Protein AF-A0A936WUL7-F1 (afdb_monomer)

Nearest PDB structures (foldseek):
  7y6e-assembly4_D  TM=3.723E-01  e=3.045E-05  Chelicerata
  7y8s-assembly1_A  TM=3.151E-01  e=5.888E-05  Chelicerata
  5mhl-assembly1_A  TM=3.679E-01  e=1.847E-02  Homo sapiens
  4ll9-assembly1_A  TM=2.962E-01  e=1.049E-02  Homo sapiens
  5jtw-assembly1_A  TM=2.489E-01  e=2.435E-03  Homo sapiens

Mean predicted aligned error: 19.27 Å

Foldseek 3Di:
DDQQWWWFPDQPFPPLDAQKKKKKKWKKAWQFDDADDDQQALQFFFKAFDQDPPWGAQTKGWYADDDDQFGIWIWTDGTDRGGTWIFPGTHGHRDMWMKMKMWHGHPDFFAIKIFIAINADDDLDDGDSVRGRTMDGGDGHDPHTTTIMGGDDDDPGIDMDIGDIWMWMFRDDPDDDDDSDRDGDTTDIGGDPDFGAWAWDDWEWEADAQKIKIKTKTAQGAQWQWKFKWKDPVVPDTDGQDIGGDPNHHGIDMDMDMRNPDADQKMKIKIWIQGNVRDIDIDDIYMYGNALRDPDWDWDWPDFAAADQKIKIKTASDDFAKKWKWKAAPVRDTQDIDIDGGPHGIDIDMDGGDPPPDFHKMKIWIDDPNDIDIDIGTYD

pLDDT: mean 79.58, std 16.64, range [26.28, 98.06]

Sequence (380 aa):
MDDPYKAFLSSQTVATTANNVIYMSFVVRVAAAANTVTANSSTRTVLSLSNSGSNSYMNFFIGNNGSGANNLKFGISKASTTNATFSTTDFTFGTTYLIVIKYVYASGSNNDKMYLFVNPVISSSAPLVTSAAASITTGTDLANTLNTVMFTQNSAASAASIDAIKVAYAKTASSSTFAANDAAAWMALAPYNGSLPVTFGTVNATAKGKAVQIDWTSYTEINVKQYEVERSEDAQHFTSVANVSAKNATGVNAYSVTDVTARGSVNFYRIKSVDMDGKVAYSAVVKAVIENATAAADLTVYPNPVKGSQVAVQVANLASGNYAVQLYSANGQQVYNQSMVYSGGRSSQSVQLPAGTKAGVYYLVVSGNNVKMTRSLVIE

Solvent-accessible surface area (backbone atoms only — not comparable to full-atom values): 20887 Å² total; per-residue (Å²): 133,82,78,50,45,32,21,45,79,53,92,60,66,46,75,68,47,59,43,25,36,40,38,41,34,30,38,38,32,36,69,44,49,51,76,62,62,50,62,74,33,78,56,55,40,44,38,23,39,12,65,47,102,88,50,55,22,64,25,31,31,67,29,11,72,58,93,70,67,63,25,34,30,50,26,37,23,60,62,48,64,37,48,38,48,53,30,81,60,66,35,53,55,67,46,77,41,45,39,38,37,40,39,40,37,46,81,80,77,36,49,32,31,39,35,34,28,67,62,62,76,86,62,102,56,80,72,60,78,88,68,36,44,24,74,40,66,57,48,79,52,74,91,60,50,41,48,30,44,38,50,45,83,91,56,98,54,52,43,67,53,75,45,78,72,41,41,33,45,33,70,51,68,99,58,101,64,90,65,99,72,57,69,63,53,75,56,59,78,31,55,61,94,46,59,65,69,65,48,60,59,60,71,48,45,45,53,56,70,67,25,36,39,37,39,36,30,33,38,54,34,54,60,42,47,30,33,34,39,27,40,15,76,76,76,75,63,69,44,78,77,47,78,44,76,49,85,54,43,82,46,82,46,79,51,76,49,70,43,73,77,60,62,48,41,48,36,28,38,33,44,32,42,31,27,72,88,67,50,71,37,71,48,76,77,34,68,24,61,25,76,87,28,67,53,72,69,41,77,48,69,39,63,69,66,20,82,66,56,60,35,39,41,35,41,30,55,50,79,58,45,67,31,37,43,32,32,25,40,81,86,66,49,76,74,45,76,47,79,44,83,40,86,46,62,75,47,78,44,81,44,73,57,57,90,85,71,69,66,45,57,32,40,41,33,43,36,41,93,95,44,76,48,78,43,78,40,39,36,95

Secondary structure (DSSP, 8-state):
----EEEESS---B---TTEEEEEEEEEEEEE--B---TTS----SEEEEEETTEEEEEEEEEE-SSSSS-EEEEEESS-SS--EE-SS-B-TT-EEEEEEEEE--SSSS--EEEEEES---SSSPPPGGG-SEEE-SS----S-B-EEEE----TT-EEEEEEEEEEEEEPPSSS---TTS--EEEPEEETTPPPPP-EEEEEEEEETTEEEEEEEESS-SSEEEEEEEEESSSSS-EEEEEEE----SS-EEEEEEES---SSEEEEEEEEEETTS-EEE---EEEE-TT--PPPEEEEESSSB-SSEEEEEEESPPSEEEEEEEEETTS-EEEEEEEEE-SSEEEEEEEPPTTPPSEEEEEEEEETTEEEEEEEEE-

Structure (mmCIF, N/CA/C/O backbone):
data_AF-A0A936WUL7-F1
#
_entry.id   AF-A0A936WUL7-F1
#
loop_
_atom_site.group_PDB
_atom_site.id
_atom_site.type_symbol
_atom_site.label_atom_id
_atom_site.label_alt_id
_atom_site.label_comp_id
_atom_site.label_asym_id
_atom_site.label_entity_id
_atom_site.label_seq_id
_atom_site.pdbx_PDB_ins_code
_atom_site.Cartn_x
_atom_site.Cartn_y
_atom_site.Cartn_z
_atom_site.occupancy
_atom_site.B_iso_or_equiv
_atom_site.auth_seq_id
_atom_site.auth_comp_id
_atom_site.auth_asym_id
_atom_site.auth_atom_id
_atom_site.pdbx_PDB_model_num
ATOM 1 N N . MET A 1 1 ? -8.451 -6.428 -12.998 1.00 26.28 1 MET A N 1
ATOM 2 C CA . MET A 1 1 ? -7.432 -6.616 -14.048 1.00 26.28 1 MET A CA 1
ATOM 3 C C . MET A 1 1 ? -6.347 -5.624 -13.696 1.00 26.28 1 MET A C 1
ATOM 5 O O . MET A 1 1 ? -6.600 -4.431 -13.797 1.00 26.28 1 MET A O 1
ATOM 9 N N . ASP A 1 2 ? -5.267 -6.106 -13.086 1.00 28.98 2 ASP A N 1
ATOM 10 C CA . ASP A 1 2 ? -4.220 -5.249 -12.528 1.00 28.98 2 ASP A CA 1
ATOM 11 C C . ASP A 1 2 ? -3.498 -4.505 -13.651 1.00 28.98 2 ASP A C 1
ATOM 13 O O . ASP A 1 2 ? -3.193 -5.091 -14.690 1.00 28.98 2 ASP A O 1
ATOM 17 N N . ASP A 1 3 ? -3.281 -3.206 -13.452 1.00 34.34 3 ASP A N 1
ATOM 18 C CA . ASP A 1 3 ? -2.542 -2.346 -14.371 1.00 34.34 3 ASP A CA 1
ATOM 19 C C . ASP A 1 3 ? -1.092 -2.861 -14.496 1.00 34.34 3 ASP A C 1
ATOM 21 O O . ASP A 1 3 ? -0.357 -2.859 -13.502 1.00 34.34 3 ASP A O 1
ATOM 25 N N . PRO A 1 4 ? -0.658 -3.332 -15.681 1.00 34.12 4 PRO A N 1
ATOM 26 C CA . PRO A 1 4 ? 0.681 -3.886 -15.867 1.00 34.12 4 PRO A CA 1
ATOM 27 C C . PRO A 1 4 ? 1.788 -2.813 -15.900 1.00 34.12 4 PRO A C 1
ATOM 29 O O . PRO A 1 4 ? 2.966 -3.154 -16.063 1.00 34.12 4 PRO A O 1
ATOM 32 N N . TYR A 1 5 ? 1.443 -1.529 -15.739 1.00 35.12 5 TYR A N 1
ATOM 33 C CA . TYR A 1 5 ? 2.366 -0.405 -15.860 1.00 35.12 5 TYR A CA 1
ATOM 34 C C . TYR A 1 5 ? 2.572 0.323 -14.522 1.00 35.12 5 TYR A C 1
ATOM 36 O O . TYR A 1 5 ? 1.676 0.968 -13.977 1.00 35.12 5 TYR A O 1
ATOM 44 N N . LYS A 1 6 ? 3.808 0.289 -14.006 1.00 41.75 6 LYS A N 1
ATOM 45 C CA . LYS A 1 6 ? 4.255 1.194 -12.936 1.00 41.75 6 LYS A CA 1
ATOM 46 C C . LYS A 1 6 ? 5.199 2.241 -13.540 1.00 41.75 6 LYS A C 1
ATOM 48 O O . LYS A 1 6 ? 6.327 1.926 -13.913 1.00 41.75 6 LYS A O 1
ATOM 53 N N . ALA A 1 7 ? 4.727 3.476 -13.673 1.00 41.62 7 ALA A N 1
ATOM 54 C CA . ALA A 1 7 ? 5.529 4.637 -14.053 1.00 41.62 7 ALA A CA 1
ATOM 55 C C . ALA A 1 7 ? 6.312 5.206 -12.850 1.00 41.62 7 ALA A C 1
ATOM 57 O O . ALA A 1 7 ? 6.181 4.758 -11.713 1.00 41.62 7 ALA A O 1
ATOM 58 N N . PHE A 1 8 ? 7.177 6.188 -13.075 1.00 40.97 8 PHE A N 1
ATOM 59 C CA . PHE A 1 8 ? 7.868 6.876 -11.981 1.00 40.97 8 PHE A CA 1
ATOM 60 C C . PHE A 1 8 ? 6.990 7.981 -11.360 1.00 40.97 8 PHE A C 1
ATOM 62 O O . PHE A 1 8 ? 6.198 8.608 -12.059 1.00 40.97 8 PHE A O 1
ATOM 69 N N . LEU A 1 9 ? 7.144 8.231 -10.046 1.00 37.09 9 LEU A N 1
ATOM 70 C CA . LEU A 1 9 ? 6.396 9.250 -9.267 1.00 37.09 9 LEU A CA 1
ATOM 71 C C . LEU A 1 9 ? 6.504 10.687 -9.808 1.00 37.09 9 LEU A C 1
ATOM 73 O O . LEU A 1 9 ? 5.699 11.554 -9.482 1.00 37.09 9 LEU A O 1
ATOM 77 N N . SER A 1 10 ? 7.514 10.935 -10.627 1.00 39.28 10 SER A N 1
ATOM 78 C CA . SER A 1 10 ? 7.652 12.095 -11.493 1.00 39.28 10 SER A CA 1
ATOM 79 C C . SER A 1 10 ? 8.240 11.601 -12.811 1.00 39.28 10 SER A C 1
ATOM 81 O O . SER A 1 10 ? 8.847 10.527 -12.842 1.00 39.28 10 SER A O 1
ATOM 83 N N . SER A 1 11 ? 8.094 12.352 -13.907 1.00 41.31 11 SER A N 1
ATOM 84 C CA . SER A 1 11 ? 8.830 12.070 -15.144 1.00 41.31 11 SER A CA 1
ATOM 85 C C . SER A 1 11 ? 10.330 12.298 -14.914 1.00 41.31 11 SER A C 1
ATOM 87 O O . SER A 1 11 ? 10.905 13.289 -15.364 1.00 41.31 11 SER A O 1
ATOM 89 N N . GLN A 1 12 ? 10.985 11.402 -14.177 1.00 47.53 12 GLN A N 1
ATOM 90 C CA . GLN A 1 12 ? 12.426 11.271 -14.225 1.00 47.53 12 GLN A CA 1
ATOM 91 C C . GLN A 1 12 ? 12.749 10.647 -15.570 1.00 47.53 12 GLN A C 1
ATOM 93 O O . GLN A 1 12 ? 12.778 9.433 -15.749 1.00 47.53 12 GLN A O 1
ATOM 98 N N . THR A 1 13 ? 12.944 11.527 -16.538 1.00 49.69 13 THR A N 1
ATOM 99 C CA . THR A 1 13 ? 13.556 11.179 -17.802 1.00 49.69 13 THR A CA 1
ATOM 100 C C . THR A 1 13 ? 14.999 10.796 -17.515 1.00 49.69 13 THR A C 1
ATOM 102 O O . THR A 1 13 ? 15.828 11.663 -17.230 1.00 49.69 13 THR A O 1
ATOM 105 N N . VAL A 1 14 ? 15.321 9.506 -17.599 1.00 56.53 14 VAL A N 1
ATOM 106 C CA . VAL A 1 14 ? 16.726 9.107 -17.666 1.00 56.53 14 VAL A CA 1
ATOM 107 C C . VAL A 1 14 ? 17.220 9.496 -19.053 1.00 56.53 14 VAL A C 1
ATOM 109 O O . VAL A 1 14 ? 16.806 8.913 -20.056 1.00 56.53 14 VAL A O 1
ATOM 112 N N . ALA A 1 15 ? 18.060 10.529 -19.121 1.00 57.25 15 ALA A N 1
ATOM 113 C CA . ALA A 1 15 ? 18.703 10.916 -20.367 1.00 57.25 15 ALA A CA 1
ATOM 114 C C . ALA A 1 15 ? 19.585 9.754 -20.847 1.00 57.25 15 ALA A C 1
ATOM 116 O O . ALA A 1 15 ? 20.457 9.287 -20.116 1.00 57.25 15 ALA A O 1
ATOM 117 N N . THR A 1 16 ? 19.375 9.274 -22.067 1.00 62.12 16 THR A N 1
ATOM 118 C CA . THR A 1 16 ? 20.117 8.147 -22.658 1.00 62.12 16 THR A CA 1
ATOM 119 C C . THR A 1 16 ? 21.374 8.611 -23.387 1.00 62.12 16 THR A C 1
ATOM 121 O O . THR A 1 16 ? 21.673 8.198 -24.503 1.00 62.12 16 THR A O 1
ATOM 124 N N . THR A 1 17 ? 22.111 9.532 -22.767 1.00 64.75 17 THR A N 1
ATOM 125 C CA . THR A 1 17 ? 23.347 10.078 -23.330 1.00 64.75 17 THR A CA 1
ATOM 126 C C . THR A 1 17 ? 24.521 9.128 -23.112 1.00 64.75 17 THR A C 1
ATOM 128 O O . THR A 1 17 ? 24.563 8.394 -22.122 1.00 64.75 17 THR A O 1
ATOM 131 N N . ALA A 1 18 ? 25.503 9.188 -24.015 1.00 64.19 18 ALA A N 1
ATOM 132 C CA . ALA A 1 18 ? 26.751 8.442 -23.896 1.00 64.19 18 ALA A CA 1
ATOM 133 C C . ALA A 1 18 ? 27.378 8.605 -22.502 1.00 64.19 18 ALA A C 1
ATOM 135 O O . ALA A 1 18 ? 27.320 9.682 -21.904 1.00 64.19 18 ALA A O 1
ATOM 136 N N . ASN A 1 19 ? 28.005 7.531 -22.022 1.00 67.56 19 ASN A N 1
ATOM 137 C CA . ASN A 1 19 ? 28.607 7.426 -20.695 1.00 67.56 19 ASN A CA 1
ATOM 138 C C . ASN A 1 19 ? 27.597 7.354 -19.539 1.00 67.56 19 ASN A C 1
ATOM 140 O O . ASN A 1 19 ? 27.987 7.507 -18.390 1.00 67.56 19 ASN A O 1
ATOM 144 N N . ASN A 1 20 ? 26.315 7.083 -19.768 1.00 76.69 20 ASN A N 1
ATOM 145 C CA . ASN A 1 20 ? 25.404 6.760 -18.668 1.00 76.69 20 ASN A CA 1
ATOM 146 C C . ASN A 1 20 ? 25.400 5.258 -18.365 1.00 76.69 20 ASN A C 1
ATOM 148 O O . ASN A 1 20 ? 25.685 4.421 -19.225 1.00 76.69 20 ASN A O 1
ATOM 152 N N . VAL A 1 21 ? 25.059 4.908 -17.127 1.00 81.81 21 VAL A N 1
ATOM 153 C CA . VAL A 1 21 ? 24.829 3.525 -16.705 1.00 81.81 21 VAL A CA 1
ATOM 154 C C . VAL A 1 21 ? 23.489 3.443 -15.990 1.00 81.81 21 VAL A C 1
ATOM 156 O O . VAL A 1 21 ? 23.195 4.257 -15.118 1.00 81.81 21 VAL A O 1
ATOM 159 N N . ILE A 1 22 ? 22.684 2.444 -16.338 1.00 84.56 22 ILE A N 1
ATOM 160 C CA . ILE A 1 22 ? 21.436 2.131 -15.641 1.00 84.56 22 ILE A CA 1
ATOM 161 C C . ILE A 1 22 ? 21.568 0.761 -14.996 1.00 84.56 22 ILE A C 1
ATOM 163 O O . ILE A 1 22 ? 22.020 -0.196 -15.626 1.00 84.56 22 ILE A O 1
ATOM 167 N N . TYR A 1 23 ? 21.135 0.677 -13.745 1.00 86.38 23 TYR A N 1
ATOM 168 C CA . TYR A 1 23 ? 20.956 -0.565 -13.019 1.00 86.38 23 TYR A CA 1
ATOM 169 C C . TYR A 1 23 ? 19.474 -0.793 -12.738 1.00 86.38 23 TYR A C 1
ATOM 171 O O . TYR A 1 23 ? 18.780 0.098 -12.254 1.00 86.38 23 TYR A O 1
ATOM 179 N N . MET A 1 24 ? 19.009 -2.011 -12.994 1.00 88.25 24 MET A N 1
ATOM 180 C CA . MET A 1 24 ? 17.728 -2.513 -12.507 1.00 88.25 24 MET A CA 1
ATOM 181 C C . MET A 1 24 ? 17.996 -3.753 -11.662 1.00 88.25 24 MET A C 1
ATOM 183 O O . MET A 1 24 ? 18.653 -4.679 -12.132 1.00 88.25 24 MET A O 1
ATOM 187 N N . SER A 1 25 ? 17.508 -3.784 -10.427 1.00 89.25 25 SER A N 1
ATOM 188 C CA . SER A 1 25 ? 17.595 -4.956 -9.559 1.00 89.25 25 SER A CA 1
ATOM 189 C C . SER A 1 25 ? 16.242 -5.334 -8.987 1.00 89.25 25 SER A C 1
ATOM 191 O O . SER A 1 25 ? 15.374 -4.483 -8.829 1.00 89.25 25 SER A O 1
ATOM 193 N N . PHE A 1 26 ? 16.044 -6.623 -8.736 1.00 91.25 26 PHE A N 1
ATOM 194 C CA . PHE A 1 26 ? 14.815 -7.181 -8.175 1.00 91.25 26 PHE A CA 1
ATOM 195 C C . PHE A 1 26 ? 15.069 -8.607 -7.690 1.00 91.25 26 PHE A C 1
ATOM 197 O O . PHE A 1 26 ? 16.008 -9.264 -8.143 1.00 91.25 26 PHE A O 1
ATOM 204 N N . VAL A 1 27 ? 14.227 -9.103 -6.787 1.00 91.00 27 VAL A N 1
ATOM 205 C CA . VAL A 1 27 ? 14.204 -10.529 -6.444 1.00 91.00 27 VAL A CA 1
ATOM 206 C C . VAL A 1 27 ? 13.128 -11.233 -7.255 1.00 91.00 27 VAL A C 1
ATOM 208 O O . VAL A 1 27 ? 12.048 -10.688 -7.479 1.00 91.00 27 VAL A O 1
ATOM 211 N N . VAL A 1 28 ? 13.425 -12.446 -7.711 1.00 91.75 28 VAL A N 1
ATOM 212 C CA . VAL A 1 28 ? 12.497 -13.276 -8.479 1.00 91.75 28 VAL A CA 1
ATOM 213 C C . VAL A 1 28 ? 12.478 -14.694 -7.931 1.00 91.75 28 VAL A C 1
ATOM 215 O O . VAL A 1 28 ? 13.522 -15.271 -7.630 1.00 91.75 28 VAL A O 1
ATOM 218 N N . ARG A 1 29 ? 11.286 -15.279 -7.839 1.00 91.94 29 ARG A N 1
ATOM 219 C CA . ARG A 1 29 ? 11.092 -16.710 -7.600 1.00 91.94 29 ARG A CA 1
ATOM 220 C C . ARG A 1 29 ? 10.187 -17.256 -8.690 1.00 91.94 29 ARG A C 1
ATOM 222 O O . ARG A 1 29 ? 9.068 -16.777 -8.857 1.00 91.94 29 ARG A O 1
ATOM 229 N N . VAL A 1 30 ? 10.677 -18.243 -9.432 1.00 89.00 30 VAL A N 1
ATOM 230 C CA . VAL A 1 30 ? 9.960 -18.831 -10.571 1.00 89.00 30 VAL A CA 1
ATOM 231 C C . VAL A 1 30 ? 9.497 -20.225 -10.187 1.00 89.00 30 VAL A C 1
ATOM 233 O O . VAL A 1 30 ? 10.327 -21.083 -9.916 1.00 89.00 30 VAL A O 1
ATOM 236 N N . ALA A 1 31 ? 8.190 -20.457 -10.139 1.00 86.69 31 ALA A N 1
ATOM 237 C CA . ALA A 1 31 ? 7.614 -21.766 -9.842 1.00 86.69 31 ALA A CA 1
ATOM 238 C C . ALA A 1 31 ? 7.520 -22.656 -11.092 1.00 86.69 31 ALA A C 1
ATOM 240 O O . ALA A 1 31 ? 7.682 -23.867 -10.989 1.00 86.69 31 ALA A O 1
ATOM 241 N N . ALA A 1 32 ? 7.283 -22.056 -12.261 1.00 81.81 32 ALA A N 1
ATOM 242 C CA . ALA A 1 32 ? 7.243 -22.732 -13.556 1.00 81.81 32 ALA A CA 1
ATOM 243 C C . ALA A 1 32 ? 7.488 -21.727 -14.693 1.00 81.81 32 ALA A C 1
ATOM 245 O O . ALA A 1 32 ? 7.217 -20.533 -14.532 1.00 81.81 32 ALA A O 1
ATOM 246 N N . ALA A 1 33 ? 7.973 -22.206 -15.840 1.00 78.38 33 ALA A N 1
ATOM 247 C CA . ALA A 1 33 ? 8.130 -21.412 -17.057 1.00 78.38 33 ALA A CA 1
ATOM 248 C C . ALA A 1 33 ? 7.810 -22.241 -18.309 1.00 78.38 33 ALA A C 1
ATOM 250 O O . ALA A 1 33 ? 8.045 -23.451 -18.336 1.00 78.38 33 ALA A O 1
ATOM 251 N N . ALA A 1 34 ? 7.293 -21.576 -19.347 1.00 70.00 34 ALA A N 1
ATOM 252 C CA . ALA A 1 34 ? 6.981 -22.205 -20.630 1.00 70.00 34 ALA A CA 1
ATOM 253 C C . ALA A 1 34 ? 8.222 -22.856 -21.273 1.00 70.00 34 ALA A C 1
ATOM 255 O O . ALA A 1 34 ? 9.317 -22.291 -21.239 1.00 70.00 34 ALA A O 1
ATOM 256 N N . ASN A 1 35 ? 8.032 -24.039 -21.866 1.00 60.69 35 ASN A N 1
ATOM 257 C CA . ASN A 1 35 ? 9.096 -24.793 -22.530 1.00 60.69 35 ASN A CA 1
ATOM 258 C C . ASN A 1 35 ? 9.602 -24.062 -23.785 1.00 60.69 35 ASN A C 1
ATOM 260 O O . ASN A 1 35 ? 8.806 -23.490 -24.529 1.00 60.69 35 ASN A O 1
ATOM 264 N N . THR A 1 36 ? 10.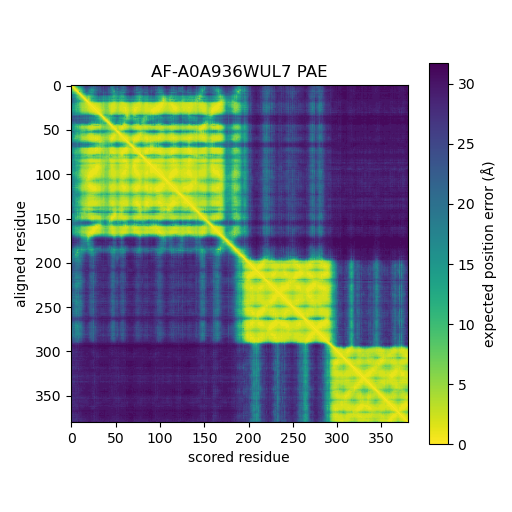917 -24.172 -24.009 1.00 61.22 36 THR A N 1
ATOM 265 C CA . THR A 1 36 ? 11.693 -23.739 -25.185 1.00 61.22 36 THR A CA 1
ATOM 266 C C . THR A 1 36 ? 12.376 -22.381 -25.027 1.00 61.22 36 THR A C 1
ATOM 268 O O . THR A 1 36 ? 11.831 -21.332 -25.354 1.00 61.22 36 THR A O 1
ATOM 271 N N . VAL A 1 37 ? 13.638 -22.436 -24.592 1.00 60.44 37 VAL A N 1
ATOM 272 C CA . VAL A 1 37 ? 14.617 -21.346 -24.680 1.00 60.44 37 VAL A CA 1
ATOM 273 C C . VAL A 1 37 ? 15.422 -21.535 -25.952 1.00 60.44 37 VAL A C 1
ATOM 275 O O . VAL A 1 37 ? 16.381 -22.297 -25.986 1.00 60.44 37 VAL A O 1
ATOM 278 N N . THR A 1 38 ? 15.050 -20.838 -27.015 1.00 57.59 38 THR A N 1
ATOM 279 C CA . THR A 1 38 ? 15.975 -20.603 -28.129 1.00 57.59 38 THR A CA 1
ATOM 280 C C . THR A 1 38 ? 16.165 -19.100 -28.273 1.00 57.59 38 THR A C 1
ATOM 282 O O . THR A 1 38 ? 15.286 -18.324 -27.910 1.00 57.59 38 THR A O 1
ATOM 285 N N . ALA A 1 39 ? 17.302 -18.658 -28.813 1.00 52.44 39 ALA A N 1
ATOM 286 C CA . ALA A 1 39 ? 17.593 -17.231 -29.006 1.00 52.44 39 ALA A CA 1
ATOM 287 C C . ALA A 1 39 ? 16.567 -16.490 -29.902 1.00 52.44 39 ALA A C 1
ATOM 289 O O . ALA A 1 39 ? 16.668 -15.279 -30.065 1.00 52.44 39 ALA A O 1
ATOM 290 N N . ASN A 1 40 ? 15.601 -17.216 -30.481 1.00 53.28 40 ASN A N 1
ATOM 291 C CA . ASN A 1 40 ? 14.562 -16.730 -31.386 1.00 53.28 40 ASN A CA 1
ATOM 292 C C . ASN A 1 40 ? 13.157 -17.283 -31.038 1.00 53.28 40 ASN A C 1
ATOM 294 O O . ASN A 1 40 ? 12.249 -17.266 -31.867 1.00 53.28 40 ASN A O 1
ATOM 298 N N . SER A 1 41 ? 12.959 -17.847 -29.839 1.00 52.69 41 SER A N 1
ATOM 299 C CA . SER A 1 41 ? 11.622 -18.265 -29.394 1.00 52.69 41 SER A CA 1
ATOM 300 C C . SER A 1 41 ? 10.851 -17.066 -28.855 1.00 52.69 41 SER A C 1
ATOM 302 O O . SER A 1 41 ? 11.393 -16.275 -28.089 1.00 52.69 41 SER A O 1
ATOM 304 N N . SER A 1 42 ? 9.559 -16.971 -29.178 1.00 51.78 42 SER A N 1
ATOM 305 C CA . SER A 1 42 ? 8.627 -15.930 -28.713 1.00 51.78 42 SER A CA 1
ATOM 306 C C . SER A 1 42 ? 8.302 -15.994 -27.207 1.00 51.78 42 SER A C 1
ATOM 308 O O . SER A 1 42 ? 7.166 -15.755 -26.795 1.00 51.78 42 SER A O 1
ATOM 310 N N . THR A 1 43 ? 9.277 -16.325 -26.358 1.00 54.72 43 THR A N 1
ATOM 311 C CA . THR A 1 43 ? 9.175 -16.186 -24.906 1.00 54.72 43 THR A CA 1
ATOM 312 C C . THR A 1 43 ? 9.109 -14.697 -24.613 1.00 54.72 43 THR A C 1
ATOM 314 O O . THR A 1 43 ? 10.099 -13.995 -24.782 1.00 54.72 43 THR A O 1
ATOM 317 N N . ARG A 1 44 ? 7.927 -14.185 -24.271 1.00 63.91 44 ARG A N 1
ATOM 318 C CA . ARG A 1 44 ? 7.737 -12.747 -24.059 1.00 63.91 44 ARG A CA 1
ATOM 319 C C . ARG A 1 44 ? 8.370 -12.316 -22.741 1.00 63.91 44 ARG A C 1
ATOM 321 O O . ARG A 1 44 ? 8.495 -13.100 -21.802 1.00 63.91 44 ARG A O 1
ATOM 328 N N . THR A 1 45 ? 8.777 -11.056 -22.717 1.00 68.25 45 THR A N 1
ATOM 329 C CA . THR A 1 45 ? 9.382 -10.367 -21.579 1.00 68.25 45 THR A CA 1
ATOM 330 C C . THR A 1 45 ? 8.548 -10.545 -20.320 1.00 68.25 45 THR A C 1
ATOM 332 O O . THR A 1 45 ? 7.326 -10.640 -20.398 1.00 68.25 45 THR A O 1
ATOM 335 N N . VAL A 1 46 ? 9.189 -10.574 -19.158 1.00 79.56 46 VAL A N 1
ATOM 336 C CA . VAL A 1 46 ? 8.502 -10.631 -17.857 1.00 79.56 46 VAL A CA 1
ATOM 337 C C . VAL A 1 46 ? 8.535 -9.265 -17.187 1.00 79.56 46 VAL A C 1
ATOM 339 O O . VAL A 1 46 ? 7.542 -8.812 -16.623 1.00 79.56 46 VAL A O 1
ATOM 342 N N . LEU A 1 47 ? 9.675 -8.590 -17.307 1.00 86.81 47 LEU A N 1
ATOM 343 C CA . LEU A 1 47 ? 9.925 -7.261 -16.772 1.00 86.81 47 LEU A CA 1
ATOM 344 C C . LEU A 1 47 ? 10.753 -6.473 -17.787 1.00 86.81 47 LEU A C 1
ATOM 346 O O . LEU A 1 47 ? 11.631 -7.039 -18.435 1.00 86.81 47 LEU A O 1
ATOM 350 N N . SER A 1 48 ? 10.495 -5.182 -17.940 1.00 87.00 48 SER A N 1
ATOM 351 C CA . SER A 1 48 ? 11.269 -4.313 -18.833 1.00 87.00 48 SER A CA 1
ATOM 352 C C . SER A 1 48 ? 11.267 -2.869 -18.348 1.00 87.00 48 SER A C 1
ATOM 354 O O . SER A 1 48 ? 10.363 -2.455 -17.619 1.00 87.00 48 SER A O 1
ATOM 356 N N . LEU A 1 49 ? 12.269 -2.102 -18.779 1.00 84.31 49 LEU A N 1
ATOM 357 C CA . LEU A 1 49 ? 12.216 -0.645 -18.734 1.00 84.31 49 LEU A CA 1
ATOM 358 C C . LEU A 1 49 ? 11.716 -0.123 -20.073 1.00 84.31 49 LEU A C 1
ATOM 360 O O . LEU A 1 49 ? 12.105 -0.581 -21.137 1.00 84.31 49 LEU A O 1
ATOM 364 N N . SER A 1 50 ? 10.839 0.856 -20.049 1.00 78.62 50 SER A N 1
ATOM 365 C CA . SER A 1 50 ? 10.120 1.285 -21.235 1.00 78.62 50 SER A CA 1
ATOM 366 C C . SER A 1 50 ? 10.095 2.807 -21.342 1.00 78.62 50 SER A C 1
ATOM 368 O O . SER A 1 50 ? 10.239 3.509 -20.339 1.00 78.62 50 SER A O 1
ATOM 370 N N . ASN A 1 51 ? 9.933 3.304 -22.572 1.00 72.38 51 ASN A N 1
ATOM 371 C CA . ASN A 1 51 ? 9.649 4.712 -22.856 1.00 72.38 51 ASN A CA 1
ATOM 372 C C . ASN A 1 51 ? 8.142 5.016 -22.995 1.00 72.38 51 ASN A C 1
ATOM 374 O O . ASN A 1 51 ? 7.744 6.180 -23.005 1.00 72.38 51 ASN A O 1
ATOM 378 N N . SER A 1 52 ? 7.317 3.980 -23.187 1.00 65.94 52 SER A N 1
ATOM 379 C CA . SER A 1 52 ? 5.881 4.043 -23.481 1.00 65.94 52 SER A CA 1
ATOM 380 C C . SER A 1 52 ? 5.281 2.636 -23.423 1.00 65.94 52 SER A C 1
ATOM 382 O O . SER A 1 52 ? 5.952 1.675 -23.788 1.00 65.94 52 SER A O 1
ATOM 384 N N . GLY A 1 53 ? 3.998 2.489 -23.081 1.00 60.25 53 GLY A N 1
ATOM 385 C CA . GLY A 1 53 ? 3.356 1.170 -22.932 1.00 60.25 53 GLY A CA 1
ATOM 386 C C . GLY A 1 53 ? 3.416 0.221 -24.148 1.00 60.25 53 GLY A C 1
ATOM 387 O O . GLY A 1 53 ? 3.011 -0.928 -24.029 1.00 60.25 53 GLY A O 1
ATOM 388 N N . SER A 1 54 ? 3.916 0.654 -25.312 1.00 65.19 54 SER A N 1
ATOM 389 C CA . SER A 1 54 ? 4.057 -0.172 -26.522 1.00 65.19 54 SER A CA 1
ATOM 390 C C . SER A 1 54 ? 5.492 -0.593 -26.861 1.00 65.19 54 SER A C 1
ATOM 392 O O . SER A 1 54 ? 5.664 -1.526 -27.641 1.00 65.19 54 SER A O 1
ATOM 394 N N . ASN A 1 55 ? 6.518 0.039 -26.281 1.00 73.56 55 ASN A N 1
ATOM 395 C CA . ASN A 1 55 ? 7.920 -0.290 -26.561 1.00 73.56 55 ASN A CA 1
ATOM 396 C C . ASN A 1 55 ? 8.611 -0.814 -25.302 1.00 73.56 55 ASN A C 1
ATOM 398 O O . ASN A 1 55 ? 8.411 -0.276 -24.217 1.00 73.56 55 ASN A O 1
ATOM 402 N N . SER A 1 56 ? 9.464 -1.827 -25.434 1.00 79.38 56 SER A N 1
ATOM 403 C CA . SER A 1 56 ? 10.118 -2.475 -24.290 1.00 79.38 56 SER A CA 1
ATOM 404 C C . SER A 1 56 ? 11.626 -2.527 -24.488 1.00 79.38 56 SER A C 1
ATOM 406 O O . SER A 1 56 ? 12.123 -3.053 -25.487 1.00 79.38 56 SER A O 1
ATOM 408 N N . TYR A 1 57 ? 12.352 -2.001 -23.512 1.00 84.19 57 TYR A N 1
ATOM 409 C CA . TYR A 1 57 ? 13.803 -1.927 -23.495 1.00 84.19 57 TYR A CA 1
ATOM 410 C C . TYR A 1 57 ? 14.351 -2.533 -22.204 1.00 84.19 57 TYR A C 1
ATOM 412 O O . TYR A 1 57 ? 13.620 -2.777 -21.246 1.00 84.19 57 TYR A O 1
ATOM 420 N N . MET A 1 58 ? 15.652 -2.824 -22.171 1.00 87.38 58 MET A N 1
ATOM 421 C CA . MET A 1 58 ? 16.279 -3.496 -21.022 1.00 87.38 58 MET A CA 1
ATOM 422 C C . MET A 1 58 ? 15.435 -4.674 -20.504 1.00 87.38 58 MET A C 1
ATOM 424 O O . MET A 1 58 ? 15.078 -4.769 -19.328 1.00 87.38 58 MET A O 1
ATOM 428 N N . ASN A 1 59 ? 15.048 -5.536 -21.430 1.00 88.50 59 ASN A N 1
ATOM 429 C CA . ASN A 1 59 ? 14.069 -6.572 -21.194 1.00 88.50 59 ASN A CA 1
ATOM 430 C C . ASN A 1 59 ? 14.673 -7.708 -20.373 1.00 88.50 59 ASN A C 1
ATOM 432 O O . ASN A 1 59 ? 15.818 -8.088 -20.606 1.00 88.50 59 ASN A O 1
ATOM 436 N N . PHE A 1 60 ? 13.883 -8.281 -19.471 1.00 90.94 60 PHE A N 1
ATOM 437 C CA . PHE A 1 60 ? 14.189 -9.487 -18.714 1.00 90.94 60 PHE A CA 1
ATOM 438 C C . PHE A 1 60 ? 13.243 -10.619 -19.111 1.00 90.94 60 PHE A C 1
ATOM 440 O O . PHE A 1 60 ? 12.024 -10.438 -19.196 1.00 90.94 60 PHE A O 1
ATOM 447 N N . PHE A 1 61 ? 13.814 -11.799 -19.314 1.00 88.81 61 PHE A N 1
ATOM 448 C CA . PHE A 1 61 ? 13.122 -12.997 -19.760 1.00 88.81 61 PHE A CA 1
ATOM 449 C C . PHE A 1 61 ? 13.311 -14.130 -18.763 1.00 88.81 61 PHE A C 1
ATOM 451 O O . PHE A 1 61 ? 14.382 -14.300 -18.180 1.00 88.81 61 PHE A O 1
ATOM 458 N N . ILE A 1 62 ? 12.269 -14.944 -18.636 1.00 87.62 62 ILE A N 1
ATOM 459 C CA . ILE A 1 62 ? 12.300 -16.223 -17.939 1.00 87.62 62 ILE A CA 1
ATOM 460 C C . ILE A 1 62 ? 12.092 -17.302 -18.992 1.00 87.62 62 ILE A C 1
ATOM 462 O O . ILE A 1 62 ? 11.170 -17.213 -19.802 1.00 87.62 62 ILE A O 1
ATOM 466 N N . GLY A 1 63 ? 12.949 -18.313 -18.972 1.00 83.38 63 GLY A N 1
ATOM 467 C CA . GLY A 1 63 ? 12.931 -19.399 -19.932 1.00 83.38 63 GLY A CA 1
ATOM 468 C C . GLY A 1 63 ? 13.099 -20.765 -19.277 1.00 83.38 63 GLY A C 1
ATOM 469 O O . GLY A 1 63 ? 13.604 -20.863 -18.161 1.00 83.38 63 GLY A O 1
ATOM 470 N N . ASN A 1 64 ? 12.695 -21.814 -19.989 1.00 82.81 64 ASN A N 1
ATOM 471 C CA . ASN A 1 64 ? 12.945 -23.204 -19.628 1.00 82.81 64 ASN A CA 1
ATOM 472 C C . ASN A 1 64 ? 13.642 -23.992 -20.767 1.00 82.81 64 ASN A C 1
ATOM 474 O O . ASN A 1 64 ? 13.115 -24.082 -21.879 1.00 82.81 64 ASN A O 1
ATOM 478 N N . ASN A 1 65 ? 14.806 -24.589 -20.483 1.00 77.81 65 ASN A N 1
ATOM 479 C CA . ASN A 1 65 ? 15.618 -25.361 -21.436 1.00 77.81 65 ASN A CA 1
ATOM 480 C C . ASN A 1 65 ? 15.228 -26.857 -21.572 1.00 77.81 65 ASN A C 1
ATOM 482 O O . ASN A 1 65 ? 15.924 -27.613 -22.244 1.00 77.81 65 ASN A O 1
ATOM 486 N N . GLY A 1 66 ? 14.139 -27.326 -20.950 1.00 71.62 66 GLY A N 1
ATOM 487 C CA . GLY A 1 66 ? 13.689 -28.719 -21.094 1.00 71.62 66 GLY A CA 1
ATOM 488 C C . GLY A 1 66 ? 12.737 -29.189 -19.996 1.00 71.62 66 GLY A C 1
ATOM 489 O O . GLY A 1 66 ? 12.094 -28.387 -19.329 1.00 71.62 66 GLY A O 1
ATOM 490 N N . SER A 1 67 ? 12.633 -30.499 -19.774 1.00 59.41 67 SER A N 1
ATOM 491 C CA . SER A 1 67 ? 11.873 -31.082 -18.658 1.00 59.41 67 SER A CA 1
ATOM 492 C C . SER A 1 67 ? 12.822 -31.519 -17.534 1.00 59.41 67 SER A C 1
ATOM 494 O O . SER A 1 67 ? 13.579 -32.470 -17.709 1.00 59.41 67 SER A O 1
ATOM 496 N N . GLY A 1 68 ? 12.798 -30.833 -16.390 1.00 63.94 68 GLY A N 1
ATOM 497 C CA . GLY A 1 68 ? 13.649 -31.104 -15.224 1.00 63.94 68 GLY A CA 1
ATOM 498 C C . GLY A 1 68 ? 13.477 -30.054 -14.117 1.00 63.94 68 GLY A C 1
ATOM 499 O O . GLY A 1 68 ? 12.711 -29.110 -14.281 1.00 63.94 68 GLY A O 1
ATOM 500 N N . ALA A 1 69 ? 14.165 -30.221 -12.982 1.00 64.50 69 ALA A N 1
ATOM 501 C CA . ALA A 1 69 ? 14.131 -29.256 -11.868 1.00 64.50 69 ALA A CA 1
ATOM 502 C C . ALA A 1 69 ? 15.153 -28.103 -12.012 1.00 64.50 69 ALA A C 1
ATOM 504 O O . ALA A 1 69 ? 14.973 -27.047 -11.404 1.00 64.50 69 ALA A O 1
ATOM 505 N N . ASN A 1 70 ? 16.205 -28.306 -12.820 1.00 77.75 70 ASN A N 1
ATOM 506 C CA . ASN A 1 70 ? 17.348 -27.401 -13.010 1.00 77.75 70 ASN A CA 1
ATOM 507 C C . ASN A 1 70 ? 17.501 -26.997 -14.482 1.00 77.75 70 ASN A C 1
ATOM 509 O O . ASN A 1 70 ? 18.461 -27.367 -15.144 1.00 77.75 70 ASN A O 1
ATOM 513 N N . ASN A 1 71 ? 16.502 -26.313 -15.012 1.00 85.31 71 ASN A N 1
ATOM 514 C CA . ASN A 1 71 ? 16.347 -25.949 -16.424 1.00 85.31 71 ASN A CA 1
ATOM 515 C C . ASN A 1 71 ? 15.849 -24.501 -16.583 1.00 85.31 71 ASN A C 1
ATOM 517 O O . ASN A 1 71 ? 15.571 -24.063 -17.701 1.00 85.31 71 ASN A O 1
ATOM 521 N N . LEU A 1 72 ? 15.735 -23.753 -15.478 1.00 89.06 72 LEU A N 1
ATOM 522 C CA . LEU A 1 72 ? 15.357 -22.346 -15.481 1.00 89.06 72 LEU A CA 1
ATOM 523 C C . LEU A 1 72 ? 16.499 -21.512 -16.069 1.00 89.06 72 LEU A C 1
ATOM 525 O O . LEU A 1 72 ? 17.651 -21.623 -15.658 1.00 89.06 72 LEU A O 1
ATOM 529 N N . LYS A 1 73 ? 16.172 -20.634 -17.010 1.00 89.81 73 LYS A N 1
ATOM 530 C CA . LYS A 1 73 ? 17.095 -19.677 -17.617 1.00 89.81 73 LYS A CA 1
ATOM 531 C C . LYS A 1 73 ? 16.584 -18.265 -17.401 1.00 89.81 73 LYS A C 1
ATOM 533 O O . LYS A 1 73 ? 15.383 -18.005 -17.490 1.00 89.81 73 LYS A O 1
ATOM 538 N N . PHE A 1 74 ? 17.516 -17.344 -17.211 1.00 91.75 74 PHE A N 1
ATOM 539 C CA . PHE A 1 74 ? 17.229 -15.916 -17.209 1.00 91.75 74 PHE A CA 1
ATOM 540 C C . PHE A 1 74 ? 17.855 -15.277 -18.438 1.00 91.75 74 PHE A C 1
ATOM 542 O O . PHE A 1 74 ? 18.987 -15.600 -18.788 1.00 91.75 74 PHE A O 1
ATOM 549 N N . GLY A 1 75 ? 17.122 -14.400 -19.113 1.00 91.00 75 GLY A N 1
ATOM 550 C CA . GLY A 1 75 ? 17.583 -13.768 -20.344 1.00 91.00 75 GLY A CA 1
ATOM 551 C C . GLY A 1 75 ? 17.401 -12.266 -20.348 1.00 91.00 75 GLY A C 1
ATOM 552 O O . GLY A 1 75 ? 16.620 -11.720 -19.569 1.00 91.00 75 GLY A O 1
ATOM 553 N N . ILE A 1 76 ? 18.136 -11.607 -21.238 1.00 92.25 76 ILE A N 1
ATOM 554 C CA . ILE A 1 76 ? 18.075 -10.163 -21.445 1.00 92.25 76 ILE A CA 1
ATOM 555 C C . ILE A 1 76 ? 18.005 -9.796 -22.924 1.00 92.25 76 ILE A C 1
ATOM 557 O O . ILE A 1 76 ? 18.497 -10.531 -23.777 1.00 92.25 76 ILE A O 1
ATOM 561 N N . SER A 1 77 ? 17.433 -8.634 -23.236 1.00 89.56 77 SER A N 1
ATOM 562 C CA . SER A 1 77 ? 17.564 -8.005 -24.556 1.00 89.56 77 SER A CA 1
ATOM 563 C C . SER A 1 77 ? 17.545 -6.476 -24.446 1.00 89.56 77 SER A C 1
ATOM 565 O O . SER A 1 77 ? 16.949 -5.916 -23.523 1.00 89.56 77 SER A O 1
ATOM 567 N N . LYS A 1 78 ? 18.173 -5.780 -25.405 1.00 86.75 78 LYS A N 1
ATOM 568 C CA . LYS A 1 78 ? 18.196 -4.307 -25.416 1.00 86.75 78 LYS A CA 1
ATOM 569 C C . LYS A 1 78 ? 16.857 -3.697 -25.849 1.00 86.75 78 LYS A C 1
ATOM 571 O O . LYS A 1 78 ? 16.381 -2.795 -25.172 1.00 86.75 78 LYS A O 1
ATOM 576 N N . ALA A 1 79 ? 16.254 -4.202 -26.932 1.00 80.44 79 ALA A N 1
ATOM 577 C CA . ALA A 1 79 ? 15.037 -3.636 -27.541 1.00 80.44 79 ALA A CA 1
ATOM 578 C C . ALA A 1 79 ? 14.086 -4.665 -28.199 1.00 80.44 79 ALA A C 1
ATOM 580 O O . ALA A 1 79 ? 13.050 -4.291 -28.739 1.00 80.44 79 ALA A O 1
ATOM 581 N N . SER A 1 80 ? 14.428 -5.959 -28.202 1.00 74.75 80 SER A N 1
ATOM 582 C CA . SER A 1 80 ? 13.623 -7.002 -28.861 1.00 74.75 80 SER A CA 1
ATOM 583 C C . SER A 1 80 ? 12.808 -7.800 -27.847 1.00 74.75 80 SER A C 1
ATOM 585 O O . SER A 1 80 ? 13.355 -8.276 -26.859 1.00 74.75 80 SER A O 1
ATOM 587 N N . THR A 1 81 ? 11.525 -8.028 -28.106 1.00 71.44 81 THR A N 1
ATOM 588 C CA . THR A 1 81 ? 10.667 -8.876 -27.256 1.00 71.44 81 THR A CA 1
ATOM 589 C C . THR A 1 81 ? 10.692 -10.357 -27.647 1.00 71.44 81 THR A C 1
ATOM 591 O O . THR A 1 81 ? 10.005 -11.160 -27.018 1.00 71.44 81 THR A O 1
ATOM 594 N N . THR A 1 82 ? 11.476 -10.723 -28.667 1.00 67.94 82 THR A N 1
ATOM 595 C CA . THR A 1 82 ? 11.546 -12.086 -29.224 1.00 67.94 82 THR A CA 1
ATOM 596 C C . THR A 1 82 ? 12.961 -12.663 -29.258 1.00 67.94 82 THR A C 1
ATOM 598 O O . THR A 1 82 ? 13.108 -13.879 -29.290 1.00 67.94 82 THR A O 1
ATOM 601 N N . ASN A 1 83 ? 13.999 -11.816 -29.223 1.00 76.06 83 ASN A N 1
ATOM 602 C CA . ASN A 1 83 ? 15.393 -12.237 -29.377 1.00 76.06 83 ASN A CA 1
ATOM 603 C C . ASN A 1 83 ? 16.181 -11.946 -28.097 1.00 76.06 83 ASN A C 1
ATOM 605 O O . ASN A 1 83 ? 16.838 -10.907 -27.972 1.00 76.06 83 ASN A O 1
ATOM 609 N N . ALA A 1 84 ? 16.065 -12.847 -27.123 1.00 85.44 84 ALA A N 1
ATOM 610 C CA . ALA A 1 84 ? 16.745 -12.740 -25.839 1.00 85.44 84 ALA A CA 1
ATOM 611 C C . ALA A 1 84 ? 18.073 -13.509 -25.826 1.00 85.44 84 ALA A C 1
ATOM 613 O O . ALA A 1 84 ? 18.171 -14.633 -26.321 1.00 85.44 84 ALA A O 1
ATOM 614 N N . THR A 1 85 ? 19.077 -12.926 -25.177 1.00 89.81 85 THR A N 1
ATOM 615 C CA . THR A 1 85 ? 20.322 -13.605 -24.815 1.00 89.81 85 THR A CA 1
ATOM 616 C C . THR A 1 85 ? 20.166 -14.189 -23.416 1.00 89.81 85 THR A C 1
ATOM 618 O O . THR A 1 85 ? 20.015 -13.443 -22.447 1.00 89.81 85 THR A O 1
ATOM 621 N N . PHE A 1 86 ? 20.188 -15.516 -23.305 1.00 90.25 86 PHE A N 1
ATOM 622 C CA . PHE A 1 86 ? 19.978 -16.236 -22.046 1.00 90.25 86 PHE A CA 1
ATOM 623 C C . PHE A 1 86 ? 21.277 -16.571 -21.313 1.00 90.25 86 PHE A C 1
ATOM 625 O O . PHE A 1 86 ? 22.361 -16.585 -21.897 1.00 90.25 86 PHE A O 1
ATOM 632 N N . SER A 1 87 ? 21.143 -16.850 -20.017 1.00 91.94 87 SER A N 1
ATOM 633 C CA . SER A 1 87 ? 22.227 -17.281 -19.149 1.00 91.94 87 SER A CA 1
ATOM 634 C C . SER A 1 87 ? 22.884 -18.565 -19.643 1.00 91.94 87 SER A C 1
ATOM 636 O O . SER A 1 87 ? 22.208 -19.506 -20.068 1.00 91.94 87 SER A O 1
ATOM 638 N N . THR A 1 88 ? 24.207 -18.651 -19.534 1.00 86.75 88 THR A N 1
ATOM 639 C CA . THR A 1 88 ? 24.940 -19.872 -19.910 1.00 86.75 88 THR A CA 1
ATOM 640 C C . THR A 1 88 ? 24.659 -21.027 -18.948 1.00 86.75 88 THR A C 1
ATOM 642 O O . THR A 1 88 ? 24.538 -22.170 -19.381 1.00 86.75 88 THR A O 1
ATOM 645 N N . THR A 1 89 ? 24.445 -20.729 -17.667 1.00 87.88 89 THR A N 1
ATOM 646 C CA . THR A 1 89 ? 24.087 -21.695 -16.619 1.00 87.88 89 THR A CA 1
ATOM 647 C C . THR A 1 89 ? 22.575 -21.877 -16.491 1.00 87.88 89 THR A C 1
ATOM 649 O O . THR A 1 89 ? 21.807 -20.953 -16.785 1.00 87.88 89 THR A O 1
ATOM 652 N N . ASP A 1 90 ? 22.165 -23.065 -16.042 1.00 90.31 90 ASP A N 1
ATOM 653 C CA . ASP A 1 90 ? 20.787 -23.378 -15.647 1.00 90.31 90 ASP A CA 1
ATOM 654 C C . ASP A 1 90 ? 20.588 -23.093 -14.152 1.00 90.31 90 ASP A C 1
ATOM 656 O O . ASP A 1 90 ? 21.514 -23.212 -13.348 1.00 90.31 90 ASP A O 1
ATOM 660 N N . PHE A 1 91 ? 19.367 -22.719 -13.790 1.00 92.25 91 PHE A N 1
ATOM 661 C CA . PHE A 1 91 ? 18.927 -22.418 -12.433 1.00 92.25 91 PHE A CA 1
ATOM 662 C C . PHE A 1 91 ? 17.796 -23.362 -12.011 1.00 92.25 91 PHE A C 1
ATOM 664 O O . PHE A 1 91 ? 17.233 -24.100 -12.824 1.00 92.25 91 PHE A O 1
ATOM 671 N N . THR A 1 92 ? 17.452 -23.324 -10.728 1.00 92.62 92 THR A N 1
ATOM 672 C CA . THR A 1 92 ? 16.471 -24.214 -10.105 1.00 92.62 92 THR A CA 1
ATOM 673 C C . THR A 1 92 ? 15.131 -23.506 -9.940 1.00 92.62 92 THR A C 1
ATOM 675 O O . THR A 1 92 ? 15.062 -22.380 -9.438 1.00 92.62 92 THR A O 1
ATOM 678 N N . PHE A 1 93 ? 14.041 -24.162 -10.339 1.00 90.38 93 PHE A N 1
ATOM 679 C CA . PHE A 1 93 ? 12.697 -23.659 -10.047 1.00 90.38 93 PHE A CA 1
ATOM 680 C C . PHE A 1 93 ? 12.414 -23.656 -8.538 1.00 90.38 93 PHE A C 1
ATOM 682 O O . PHE A 1 93 ? 12.910 -24.482 -7.778 1.00 90.38 93 PHE A O 1
ATOM 689 N N . GLY A 1 94 ? 11.593 -22.714 -8.082 1.00 89.69 94 GLY A N 1
ATOM 690 C CA . GLY A 1 94 ? 11.214 -22.565 -6.678 1.00 89.69 94 GLY A CA 1
ATOM 691 C C . GLY A 1 94 ? 12.268 -21.883 -5.801 1.00 89.69 94 GLY A C 1
ATOM 692 O O . GLY A 1 94 ? 11.945 -21.545 -4.660 1.00 89.69 94 GLY A O 1
ATOM 693 N N . THR A 1 95 ? 13.467 -21.614 -6.322 1.00 92.75 95 THR A N 1
ATOM 694 C CA . THR A 1 95 ? 14.519 -20.843 -5.649 1.00 92.75 95 THR A CA 1
ATOM 695 C C . THR A 1 95 ? 14.346 -19.344 -5.898 1.00 92.75 95 THR A C 1
ATOM 697 O O . THR A 1 95 ? 13.964 -18.917 -6.990 1.00 92.75 95 THR A O 1
ATOM 700 N N . THR A 1 96 ? 14.614 -18.538 -4.869 1.00 94.12 96 THR A N 1
ATOM 701 C CA . THR A 1 96 ? 14.633 -17.074 -4.975 1.00 94.12 96 THR A CA 1
ATOM 702 C C . THR A 1 96 ? 16.015 -16.605 -5.420 1.00 94.12 96 THR A C 1
ATOM 704 O O . THR A 1 96 ? 17.018 -16.951 -4.798 1.00 94.12 96 THR A O 1
ATOM 707 N N . TYR A 1 97 ? 16.057 -15.785 -6.466 1.00 94.75 97 TYR A N 1
ATOM 708 C CA . TYR A 1 97 ? 17.274 -15.195 -7.015 1.00 94.75 97 TYR A CA 1
ATOM 709 C C . TYR A 1 97 ? 17.208 -13.672 -6.955 1.00 94.75 97 TYR A C 1
ATOM 711 O O . TYR A 1 97 ? 16.182 -13.075 -7.278 1.00 94.75 97 TYR A O 1
ATOM 719 N N . LEU A 1 98 ? 18.320 -13.041 -6.589 1.00 94.06 98 LEU A N 1
ATOM 720 C CA . LEU A 1 98 ? 18.556 -11.625 -6.825 1.00 94.06 98 LEU A CA 1
ATOM 721 C C . LEU A 1 98 ? 19.043 -11.441 -8.261 1.00 94.06 98 LEU A C 1
ATOM 723 O O . LEU A 1 98 ? 20.082 -11.976 -8.648 1.00 94.06 98 LEU A O 1
ATOM 727 N N . ILE A 1 99 ? 18.313 -10.647 -9.030 1.00 95.12 99 ILE A N 1
ATOM 728 C CA . ILE A 1 99 ? 18.679 -10.263 -10.386 1.00 95.12 99 ILE A CA 1
ATOM 729 C C . ILE A 1 99 ? 19.208 -8.837 -10.367 1.00 95.12 99 ILE A C 1
ATOM 731 O O . ILE A 1 99 ? 18.615 -7.953 -9.747 1.00 95.12 99 ILE A O 1
ATOM 735 N N . VAL A 1 100 ? 20.317 -8.609 -11.069 1.00 92.75 100 VAL A N 1
ATOM 736 C CA . VAL A 1 100 ? 20.838 -7.270 -11.351 1.00 92.75 100 VAL A CA 1
ATOM 737 C C . VAL A 1 100 ? 21.130 -7.168 -12.839 1.00 92.75 100 VAL A C 1
ATOM 739 O O . VAL A 1 100 ? 21.889 -7.957 -13.392 1.00 92.75 100 VAL A O 1
ATOM 742 N N . ILE A 1 101 ? 20.538 -6.179 -13.490 1.00 93.06 101 ILE A N 1
ATOM 743 C CA . ILE A 1 101 ? 20.751 -5.859 -14.894 1.00 93.06 101 ILE A CA 1
ATOM 744 C C . ILE A 1 101 ? 21.486 -4.531 -14.963 1.00 93.06 101 ILE A C 1
ATOM 746 O O . ILE A 1 101 ? 21.038 -3.544 -14.385 1.00 93.06 101 ILE A O 1
ATOM 750 N N . LYS A 1 102 ? 22.600 -4.506 -15.691 1.00 90.50 102 LYS A N 1
ATOM 751 C CA . LYS A 1 102 ? 23.391 -3.308 -15.974 1.00 90.50 102 LYS A CA 1
ATOM 752 C C . LYS A 1 102 ? 23.296 -2.983 -17.456 1.00 90.50 102 LYS A C 1
ATOM 754 O O . LYS A 1 102 ? 23.597 -3.846 -18.276 1.00 90.50 102 LYS A O 1
ATOM 759 N N . TYR A 1 103 ? 22.959 -1.747 -17.793 1.00 89.94 103 TYR A N 1
ATOM 760 C CA . TYR A 1 103 ? 23.013 -1.215 -19.152 1.00 89.94 103 TYR A CA 1
ATOM 761 C C . TYR A 1 103 ? 24.004 -0.056 -19.205 1.00 89.94 103 TYR A C 1
ATOM 763 O O . TYR A 1 103 ? 23.958 0.831 -18.357 1.00 89.94 103 TYR A O 1
ATOM 771 N N . VAL A 1 104 ? 24.915 -0.078 -20.172 1.00 87.12 104 VAL A N 1
ATOM 772 C CA . VAL A 1 104 ? 25.988 0.902 -20.352 1.00 87.12 104 VAL A CA 1
ATOM 773 C C . VAL A 1 104 ? 25.803 1.576 -21.701 1.00 87.12 104 VAL A C 1
ATOM 775 O O . VAL A 1 104 ? 25.884 0.901 -22.728 1.00 87.12 104 VAL A O 1
ATOM 778 N N . TYR A 1 105 ? 25.600 2.891 -21.675 1.00 84.56 105 TYR A N 1
ATOM 779 C CA . TYR A 1 105 ? 25.506 3.713 -22.874 1.00 84.56 105 TYR A CA 1
ATOM 780 C C . TYR A 1 105 ? 26.900 4.077 -23.368 1.00 84.56 105 TYR A C 1
ATOM 782 O O . TYR A 1 105 ? 27.703 4.642 -22.616 1.00 84.56 105 TYR A O 1
ATOM 790 N N . ALA A 1 106 ? 27.183 3.786 -24.631 1.00 83.38 106 ALA A N 1
ATOM 791 C CA . ALA A 1 106 ? 28.449 4.116 -25.268 1.00 83.38 106 ALA A CA 1
ATOM 792 C C . ALA A 1 106 ? 28.250 5.175 -26.362 1.00 83.38 106 ALA A C 1
ATOM 794 O O . ALA A 1 106 ? 27.184 5.316 -26.948 1.00 83.38 106 ALA A O 1
ATOM 795 N N . SER A 1 107 ? 29.284 5.975 -26.628 1.00 80.94 107 SER A N 1
ATOM 796 C CA . SER A 1 107 ? 29.266 6.894 -27.769 1.00 80.94 107 SER A CA 1
ATOM 797 C C . SER A 1 107 ? 29.454 6.112 -29.065 1.00 80.94 107 SER A C 1
ATOM 799 O O . SER A 1 107 ? 30.455 5.407 -29.197 1.00 80.94 107 SER A O 1
ATOM 801 N N . GLY A 1 108 ? 28.554 6.261 -30.032 1.00 81.88 108 GLY A N 1
ATOM 802 C CA . GLY A 1 108 ? 28.633 5.580 -31.325 1.00 81.88 108 GLY A CA 1
ATOM 803 C C . GLY A 1 108 ? 27.305 4.930 -31.690 1.00 81.88 108 GLY A C 1
ATOM 804 O O . GLY A 1 108 ? 26.255 5.398 -31.263 1.00 81.88 108 GLY A O 1
ATOM 805 N N . SER A 1 109 ? 27.353 3.894 -32.525 1.00 85.69 109 SER A N 1
ATOM 806 C CA . SER A 1 109 ? 26.166 3.133 -32.914 1.00 85.69 109 SER A CA 1
ATOM 807 C C . SER A 1 109 ? 26.402 1.638 -32.773 1.00 85.69 109 SER A C 1
ATOM 809 O O . SER A 1 109 ? 27.460 1.117 -33.127 1.00 85.69 109 SER A O 1
ATOM 811 N N . ASN A 1 110 ? 25.361 0.957 -32.321 1.00 87.19 110 ASN A N 1
ATOM 812 C CA . ASN A 1 110 ? 25.293 -0.462 -32.025 1.00 87.19 110 ASN A CA 1
ATOM 813 C C . ASN A 1 110 ? 26.329 -0.964 -31.007 1.00 87.19 110 ASN A C 1
ATOM 815 O O . ASN A 1 110 ? 26.798 -2.103 -31.121 1.00 87.19 110 ASN A O 1
ATOM 819 N N . ASN A 1 111 ? 26.713 -0.125 -30.045 1.00 87.25 111 ASN A N 1
ATOM 820 C CA . ASN A 1 111 ? 27.807 -0.394 -29.112 1.00 87.25 111 ASN A CA 1
ATOM 821 C C . ASN A 1 111 ? 27.432 -0.283 -27.626 1.00 87.25 111 ASN A C 1
ATOM 823 O O . ASN A 1 111 ? 28.296 -0.514 -26.771 1.00 87.25 111 ASN A O 1
ATOM 827 N N . ASP A 1 112 ? 26.165 -0.006 -27.310 1.00 88.62 112 ASP A N 1
ATOM 828 C CA . ASP A 1 112 ? 25.657 -0.111 -25.948 1.00 88.62 112 ASP A CA 1
ATOM 829 C C . ASP A 1 112 ? 25.757 -1.554 -25.457 1.00 88.62 112 ASP A C 1
ATOM 831 O O . ASP A 1 112 ? 25.487 -2.511 -26.201 1.00 88.62 112 ASP A O 1
ATOM 835 N N . LYS A 1 113 ? 26.076 -1.705 -24.171 1.00 90.38 113 LYS A N 1
ATOM 836 C CA . LYS A 1 113 ? 26.316 -3.010 -23.550 1.00 90.38 113 LYS A CA 1
ATOM 837 C C . LYS A 1 113 ? 25.308 -3.293 -22.452 1.00 90.38 113 LYS A C 1
ATOM 839 O O . LYS A 1 113 ? 24.972 -2.411 -21.669 1.00 90.38 113 LYS A O 1
ATOM 844 N N . MET A 1 114 ? 24.880 -4.543 -22.346 1.00 92.69 114 MET A N 1
ATOM 845 C CA . MET A 1 114 ? 23.955 -5.006 -21.317 1.00 92.69 114 MET A CA 1
ATOM 846 C C . MET A 1 114 ? 24.496 -6.265 -20.645 1.00 92.69 114 MET A C 1
ATOM 848 O O . MET A 1 114 ? 25.016 -7.153 -21.317 1.00 92.69 114 MET A O 1
ATOM 852 N N . TYR A 1 115 ? 24.365 -6.347 -19.325 1.00 94.50 115 TYR A N 1
ATOM 853 C CA . TYR A 1 115 ? 24.859 -7.456 -18.514 1.00 94.50 115 TYR A CA 1
ATOM 854 C C . TYR A 1 115 ? 23.785 -7.904 -17.530 1.00 94.50 115 TYR A C 1
ATOM 856 O O . TYR A 1 115 ? 23.175 -7.072 -16.859 1.00 94.50 115 TYR A O 1
ATOM 864 N N . LEU A 1 116 ? 23.586 -9.215 -17.435 1.00 96.12 116 LEU A N 1
ATOM 865 C CA . LEU A 1 116 ? 22.718 -9.864 -16.462 1.00 96.12 116 LEU A CA 1
ATOM 866 C C . LEU A 1 116 ? 23.580 -10.532 -15.397 1.00 96.12 116 LEU A C 1
ATOM 868 O O . LEU A 1 116 ? 24.398 -11.390 -15.717 1.00 96.12 116 LEU A O 1
ATOM 872 N N . PHE A 1 117 ? 23.347 -10.204 -14.136 1.00 95.62 117 PHE A N 1
ATOM 873 C CA . PHE A 1 117 ? 23.945 -10.868 -12.988 1.00 95.62 117 PHE A CA 1
ATOM 874 C C . PHE A 1 117 ? 22.860 -11.579 -12.184 1.00 95.62 117 PHE A C 1
ATOM 876 O O . PHE A 1 117 ? 21.767 -11.043 -11.989 1.00 95.62 117 PHE A O 1
ATOM 883 N N . VAL A 1 118 ? 23.186 -12.773 -11.695 1.00 96.31 118 VAL A N 1
ATOM 884 C CA . VAL A 1 118 ? 22.308 -13.591 -10.854 1.00 96.31 118 VAL A CA 1
ATOM 885 C C . VAL A 1 118 ? 23.047 -13.869 -9.555 1.00 96.31 118 VAL A C 1
ATOM 887 O O . VAL A 1 118 ? 24.153 -14.400 -9.590 1.00 96.31 118 VAL A O 1
ATOM 890 N N . ASN A 1 119 ? 22.458 -13.468 -8.428 1.00 94.94 119 ASN A N 1
ATOM 891 C CA . ASN A 1 119 ? 23.081 -13.478 -7.102 1.00 94.94 119 ASN A CA 1
ATOM 892 C C . ASN A 1 119 ? 24.519 -12.913 -7.101 1.00 94.94 119 ASN A C 1
ATOM 894 O O . ASN A 1 119 ? 25.435 -13.586 -6.622 1.00 94.94 119 ASN A O 1
ATOM 898 N N . PRO A 1 120 ? 24.761 -11.703 -7.649 1.00 90.69 120 PRO A N 1
ATOM 899 C CA . PRO A 1 120 ? 26.092 -11.120 -7.578 1.00 90.69 120 PRO A CA 1
ATOM 900 C C . PRO A 1 120 ? 26.501 -10.884 -6.121 1.00 90.69 120 PRO A C 1
ATOM 902 O O . PRO A 1 120 ? 25.662 -10.615 -5.260 1.00 90.69 120 PRO A O 1
ATOM 905 N N . VAL A 1 121 ? 27.807 -10.916 -5.862 1.00 81.94 121 VAL A N 1
ATOM 906 C CA . VAL A 1 121 ? 28.358 -10.458 -4.583 1.00 81.94 121 VAL A CA 1
ATOM 907 C C . VAL A 1 121 ? 28.007 -8.981 -4.407 1.00 81.94 121 VAL A C 1
ATOM 909 O O . VAL A 1 121 ? 28.331 -8.159 -5.265 1.00 81.94 121 VAL A O 1
ATOM 912 N N . ILE A 1 122 ? 27.335 -8.654 -3.304 1.00 76.12 122 ILE A N 1
ATOM 913 C CA . ILE A 1 122 ? 26.964 -7.280 -2.970 1.00 76.12 122 ILE A CA 1
ATOM 914 C C . ILE A 1 122 ? 28.083 -6.672 -2.135 1.00 76.12 122 ILE A C 1
ATOM 916 O O . ILE A 1 122 ? 28.299 -7.058 -0.988 1.00 76.12 122 ILE A O 1
ATOM 920 N N . SER A 1 123 ? 28.805 -5.732 -2.730 1.00 76.00 123 SER A N 1
ATOM 921 C CA . SER A 1 123 ? 29.883 -4.983 -2.092 1.00 76.00 123 SER A CA 1
ATOM 922 C C . SER A 1 123 ? 29.733 -3.489 -2.389 1.00 76.00 123 SER A C 1
ATOM 924 O O . SER A 1 123 ? 28.779 -3.050 -3.033 1.00 76.00 123 SER A O 1
ATOM 926 N N . SER A 1 124 ? 30.692 -2.691 -1.925 1.00 67.25 124 SER A N 1
ATOM 927 C CA . SER A 1 124 ? 30.811 -1.276 -2.283 1.00 67.25 124 SER A CA 1
ATOM 928 C C . SER A 1 124 ? 31.175 -1.041 -3.756 1.00 67.25 124 SER A C 1
ATOM 930 O O . SER A 1 124 ? 31.146 0.101 -4.209 1.00 67.25 124 SER A O 1
ATOM 932 N N . SER A 1 125 ? 31.515 -2.090 -4.513 1.00 69.62 125 SER A N 1
ATOM 933 C CA . SER A 1 125 ? 31.845 -2.016 -5.935 1.00 69.62 125 SER A CA 1
ATOM 934 C C . SER A 1 125 ? 30.799 -2.726 -6.796 1.00 69.62 125 SER A C 1
ATOM 936 O O . SER A 1 125 ? 30.170 -3.702 -6.393 1.00 69.62 125 SER A O 1
ATOM 938 N N . ALA A 1 126 ? 30.598 -2.223 -8.017 1.00 74.88 126 ALA A N 1
ATOM 939 C CA . ALA A 1 126 ? 29.687 -2.851 -8.969 1.00 74.88 126 ALA A CA 1
ATOM 940 C C . ALA A 1 126 ? 30.174 -4.265 -9.360 1.00 74.88 126 ALA A C 1
ATOM 942 O O . ALA A 1 126 ? 31.388 -4.479 -9.450 1.00 74.88 126 ALA A O 1
ATOM 943 N N . PRO A 1 127 ? 29.262 -5.210 -9.676 1.00 81.31 127 PRO A N 1
ATOM 944 C CA . PRO A 1 127 ? 29.639 -6.544 -10.132 1.00 81.31 127 PRO A CA 1
ATOM 945 C C . PRO A 1 127 ? 30.570 -6.497 -11.351 1.00 81.31 127 PRO A C 1
ATOM 947 O O . PRO A 1 127 ? 30.350 -5.730 -12.297 1.00 81.31 127 PRO A O 1
ATOM 950 N N . LEU A 1 128 ? 31.610 -7.334 -11.333 1.00 84.62 128 LEU A N 1
ATOM 951 C CA . LEU A 1 128 ? 32.548 -7.464 -12.446 1.00 84.62 128 LEU A CA 1
ATOM 952 C C . LEU A 1 128 ? 31.820 -8.019 -13.668 1.00 84.62 128 LEU A C 1
ATOM 954 O O . LEU A 1 128 ? 31.193 -9.064 -13.589 1.00 84.62 128 LEU A O 1
ATOM 958 N N . VAL A 1 129 ? 31.943 -7.374 -14.828 1.00 87.88 129 VAL A N 1
ATOM 959 C CA . VAL A 1 129 ? 31.244 -7.807 -16.057 1.00 87.88 129 VAL A CA 1
ATOM 960 C C . VAL A 1 129 ? 31.577 -9.242 -16.488 1.00 87.88 129 VAL A C 1
ATOM 962 O O . VAL A 1 129 ? 30.790 -9.862 -17.193 1.00 87.88 129 VAL A O 1
ATOM 965 N N . THR A 1 130 ? 32.714 -9.783 -16.045 1.00 88.69 130 THR A N 1
ATOM 966 C CA . THR A 1 130 ? 33.134 -11.172 -16.275 1.00 88.69 130 THR A CA 1
ATOM 967 C C . THR A 1 130 ? 32.317 -12.198 -15.491 1.00 88.69 130 THR A C 1
ATOM 969 O O . THR A 1 130 ? 32.313 -13.363 -15.870 1.00 88.69 130 THR A O 1
ATOM 972 N N . SER A 1 131 ? 31.609 -11.793 -14.431 1.00 90.75 131 SER A N 1
ATOM 973 C CA . SER A 1 131 ? 30.686 -12.658 -13.685 1.00 90.75 131 SER A CA 1
ATOM 974 C C . SER A 1 131 ? 29.245 -12.592 -14.200 1.00 90.75 131 SER A C 1
ATOM 976 O O . SER A 1 131 ? 28.342 -13.157 -13.582 1.00 90.75 131 SER A O 1
ATOM 978 N N . ALA A 1 132 ? 29.000 -11.892 -15.313 1.00 94.94 132 ALA A N 1
ATOM 979 C CA . ALA A 1 132 ? 27.672 -11.807 -15.899 1.00 94.94 132 ALA A CA 1
ATOM 980 C C . ALA A 1 132 ? 27.212 -13.186 -16.399 1.00 94.94 132 ALA A C 1
ATOM 982 O O . ALA A 1 132 ? 27.904 -13.849 -17.168 1.00 94.94 132 ALA A O 1
ATOM 983 N N . ALA A 1 133 ? 26.007 -13.588 -16.000 1.00 95.12 133 ALA A N 1
ATOM 984 C CA . ALA A 1 133 ? 25.358 -14.807 -16.465 1.00 95.12 133 ALA A CA 1
ATOM 985 C C . ALA A 1 133 ? 25.009 -14.729 -17.961 1.00 95.12 133 ALA A C 1
ATOM 987 O O . ALA A 1 133 ? 25.046 -15.743 -18.654 1.00 95.12 133 ALA A O 1
ATOM 988 N N . ALA A 1 134 ? 24.688 -13.529 -18.457 1.00 94.38 134 ALA A N 1
ATOM 989 C CA . ALA A 1 134 ? 24.497 -13.228 -19.874 1.00 94.38 134 ALA A CA 1
ATOM 990 C C . ALA A 1 134 ? 24.995 -11.811 -20.188 1.00 94.38 134 ALA A C 1
ATOM 992 O O . ALA A 1 134 ? 24.931 -10.919 -19.336 1.00 94.38 134 ALA A O 1
ATOM 993 N N . SER A 1 135 ? 25.466 -11.587 -21.416 1.00 94.88 135 SER A N 1
ATOM 994 C CA . SER A 1 135 ? 25.887 -10.258 -21.866 1.00 94.88 135 SER A CA 1
ATOM 995 C C . SER A 1 135 ? 25.549 -10.003 -23.332 1.00 94.88 135 SER A C 1
ATOM 997 O O . SER A 1 135 ? 25.528 -10.920 -24.150 1.00 94.88 135 SER A O 1
ATOM 999 N N . ILE A 1 136 ? 25.282 -8.740 -23.650 1.00 93.19 136 ILE A N 1
ATOM 1000 C CA . ILE A 1 136 ? 25.083 -8.223 -25.002 1.00 93.19 136 ILE A CA 1
ATOM 1001 C C . ILE A 1 136 ? 26.073 -7.078 -25.168 1.00 93.19 136 ILE A C 1
ATOM 1003 O O . ILE A 1 136 ? 26.045 -6.129 -24.388 1.00 93.19 136 ILE A O 1
ATOM 1007 N N . THR A 1 137 ? 26.963 -7.172 -26.150 1.00 90.50 137 THR A N 1
ATOM 1008 C CA . THR A 1 137 ? 28.027 -6.178 -26.374 1.00 90.50 137 THR A CA 1
ATOM 1009 C C . THR A 1 137 ? 27.863 -5.392 -27.671 1.00 90.50 137 THR A C 1
ATOM 1011 O O . THR A 1 137 ? 28.580 -4.415 -27.872 1.00 90.50 137 THR A O 1
ATOM 1014 N N . THR A 1 138 ? 26.934 -5.813 -28.532 1.00 83.88 138 THR A N 1
ATOM 1015 C CA . THR A 1 138 ? 26.627 -5.216 -29.836 1.00 83.88 138 THR A CA 1
ATOM 1016 C C . THR A 1 138 ? 25.118 -5.269 -30.116 1.00 83.88 138 THR A C 1
ATOM 1018 O O . THR A 1 138 ? 24.354 -5.898 -29.380 1.00 83.88 138 THR A O 1
ATOM 1021 N N . GLY A 1 139 ? 24.671 -4.602 -31.182 1.00 80.69 139 GLY A N 1
ATOM 1022 C CA . GLY A 1 139 ? 23.269 -4.579 -31.633 1.00 80.69 139 GLY A CA 1
ATOM 1023 C C . GLY A 1 139 ? 22.598 -3.233 -31.381 1.00 80.69 139 GLY A C 1
ATOM 1024 O O . GLY A 1 139 ? 23.220 -2.368 -30.783 1.00 80.69 139 GLY A O 1
ATOM 1025 N N . THR A 1 140 ? 21.349 -3.051 -31.814 1.00 82.12 140 THR A N 1
ATOM 1026 C CA . THR A 1 140 ? 20.657 -1.747 -31.812 1.00 82.12 140 THR A CA 1
ATOM 1027 C C . THR A 1 140 ? 20.693 -1.047 -30.457 1.00 82.12 140 THR A C 1
ATOM 1029 O O . THR A 1 140 ? 20.277 -1.615 -29.444 1.00 82.12 140 THR A O 1
ATOM 1032 N N . ASP A 1 141 ? 21.213 0.178 -30.455 1.00 83.19 141 ASP A N 1
ATOM 1033 C CA . ASP A 1 141 ? 21.287 1.028 -29.268 1.00 83.19 141 ASP A CA 1
ATOM 1034 C C . ASP A 1 141 ? 19.934 1.636 -28.926 1.00 83.19 141 ASP A C 1
ATOM 1036 O O . ASP A 1 141 ? 19.032 1.758 -29.762 1.00 83.19 141 ASP A O 1
ATOM 1040 N N . LEU A 1 142 ? 19.795 2.017 -27.664 1.00 78.06 142 LEU A N 1
ATOM 1041 C CA . LEU A 1 142 ? 18.559 2.573 -27.158 1.00 78.06 142 LEU A CA 1
ATOM 1042 C C . LEU A 1 142 ? 18.467 4.064 -27.503 1.00 78.06 142 LEU A C 1
ATOM 1044 O O . LEU A 1 142 ? 19.097 4.905 -26.870 1.00 78.06 142 LEU A O 1
ATOM 1048 N N . ALA A 1 143 ? 17.624 4.402 -28.479 1.00 65.56 143 ALA A N 1
ATOM 1049 C CA . ALA A 1 143 ? 17.431 5.782 -28.935 1.00 65.56 143 ALA A CA 1
ATOM 1050 C C . ALA A 1 143 ? 16.485 6.630 -28.053 1.00 65.56 143 ALA A C 1
ATOM 1052 O O . ALA A 1 143 ? 16.226 7.787 -28.371 1.00 65.56 143 ALA A O 1
ATOM 1053 N N . ASN A 1 144 ? 15.921 6.065 -26.980 1.00 65.88 144 ASN A N 1
ATOM 1054 C CA . ASN A 1 144 ? 14.734 6.603 -26.312 1.00 65.88 144 ASN A CA 1
ATOM 1055 C C . ASN A 1 144 ? 14.914 6.824 -24.810 1.00 65.88 144 ASN A C 1
ATOM 1057 O O . ASN A 1 144 ? 15.603 6.060 -24.148 1.00 65.88 144 ASN A O 1
ATOM 1061 N N . THR A 1 145 ? 14.188 7.798 -24.260 1.00 68.62 145 THR A N 1
ATOM 1062 C CA . THR A 1 145 ? 14.079 8.057 -22.818 1.00 68.62 145 THR A CA 1
ATOM 1063 C C . THR A 1 145 ? 13.383 6.912 -22.083 1.00 68.62 145 THR A C 1
ATOM 1065 O O . THR A 1 145 ? 12.358 6.431 -22.539 1.00 68.62 145 THR A O 1
ATOM 1068 N N . LEU A 1 146 ? 13.883 6.479 -20.925 1.00 74.50 146 LEU A N 1
ATOM 1069 C CA . LEU A 1 146 ? 13.199 5.466 -20.104 1.00 74.50 146 LEU A CA 1
ATOM 1070 C C . LEU A 1 146 ? 12.409 6.142 -18.982 1.00 74.50 146 LEU A C 1
ATOM 1072 O O . LEU A 1 146 ? 12.960 6.975 -18.264 1.00 74.50 146 LEU A O 1
ATOM 1076 N N . ASN A 1 147 ? 11.129 5.790 -18.839 1.00 70.69 147 ASN A N 1
ATOM 1077 C CA . ASN A 1 147 ? 10.206 6.419 -17.886 1.00 70.69 147 ASN A CA 1
ATOM 1078 C C . ASN A 1 147 ? 9.205 5.451 -17.216 1.00 70.69 147 ASN A C 1
ATOM 1080 O O . ASN A 1 147 ? 8.402 5.890 -16.392 1.00 70.69 147 ASN A O 1
ATOM 1084 N N . THR A 1 148 ? 9.229 4.160 -17.559 1.00 72.75 148 THR A N 1
ATOM 1085 C CA . THR A 1 148 ? 8.252 3.182 -17.057 1.00 72.75 148 THR A CA 1
ATOM 1086 C C . THR A 1 148 ? 8.916 1.840 -16.758 1.00 72.75 148 THR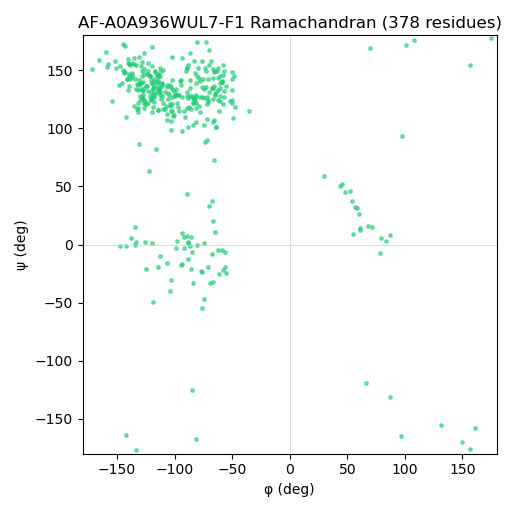 A C 1
ATOM 1088 O O . THR A 1 148 ? 9.780 1.398 -17.514 1.00 72.75 148 THR A O 1
ATOM 1091 N N . VAL A 1 149 ? 8.485 1.165 -15.690 1.00 80.75 149 VAL A N 1
ATOM 1092 C CA . VAL A 1 149 ? 8.718 -0.269 -15.477 1.00 80.75 149 VAL A CA 1
ATOM 1093 C C . VAL A 1 149 ? 7.471 -1.016 -15.936 1.00 80.75 149 VAL A C 1
ATOM 1095 O O . VAL A 1 149 ? 6.380 -0.813 -15.400 1.00 80.75 149 VAL A O 1
ATOM 1098 N N . MET A 1 150 ? 7.624 -1.877 -16.936 1.00 78.31 150 MET A N 1
ATOM 1099 C CA . MET A 1 150 ? 6.521 -2.645 -17.502 1.00 78.31 150 MET A CA 1
ATOM 1100 C C . MET A 1 150 ? 6.640 -4.115 -17.117 1.00 78.31 150 MET A C 1
ATOM 1102 O O . MET A 1 150 ? 7.686 -4.740 -17.326 1.00 78.31 150 MET A O 1
ATOM 1106 N N . PHE A 1 151 ? 5.535 -4.667 -16.625 1.00 80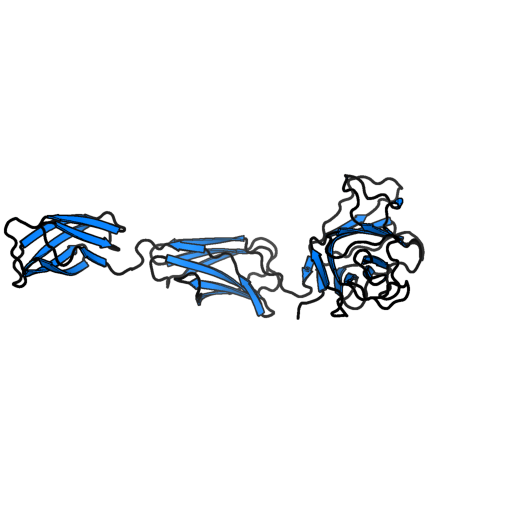.06 151 PHE A N 1
ATOM 1107 C CA . PHE A 1 151 ? 5.351 -6.100 -16.446 1.00 80.06 151 PHE A CA 1
ATOM 1108 C C . PHE A 1 151 ? 4.553 -6.647 -17.615 1.00 80.06 151 PHE A C 1
ATOM 1110 O O . PHE A 1 151 ? 3.522 -6.098 -17.991 1.00 80.06 151 PHE A O 1
ATOM 1117 N N . THR A 1 152 ? 5.000 -7.756 -18.182 1.00 74.69 152 THR A N 1
ATOM 1118 C CA . THR A 1 152 ? 4.256 -8.421 -19.250 1.00 74.69 152 THR A CA 1
ATOM 1119 C C . THR A 1 152 ? 4.060 -9.880 -18.907 1.00 74.69 152 THR A C 1
ATOM 1121 O O . THR A 1 152 ? 5.007 -10.603 -18.622 1.00 74.69 152 THR A O 1
ATOM 1124 N N . GLN A 1 153 ? 2.813 -10.328 -18.988 1.00 63.97 153 GLN A N 1
ATOM 1125 C CA . GLN A 1 153 ? 2.457 -11.738 -18.988 1.00 63.97 153 GLN A CA 1
ATOM 1126 C C . GLN A 1 153 ? 1.662 -12.012 -20.259 1.00 63.97 153 GLN A C 1
ATOM 1128 O O . GLN A 1 153 ? 0.752 -11.260 -20.590 1.00 63.97 153 GLN A O 1
ATOM 1133 N N . ASN A 1 154 ? 2.005 -13.063 -20.996 1.00 54.03 154 ASN A N 1
ATOM 1134 C CA . ASN A 1 154 ? 1.257 -13.434 -22.206 1.00 54.03 154 ASN A CA 1
ATOM 1135 C C . ASN A 1 154 ? 0.952 -14.928 -22.304 1.00 54.03 154 ASN A C 1
ATOM 1137 O O . ASN A 1 154 ? 0.329 -15.358 -23.266 1.00 54.03 154 ASN A O 1
ATOM 1141 N N . SER A 1 155 ? 1.386 -15.718 -21.324 1.00 54.16 155 SER A N 1
ATOM 1142 C CA . SER A 1 155 ? 1.043 -17.129 -21.214 1.00 54.16 155 SER A CA 1
ATOM 1143 C C . SER A 1 155 ? 0.796 -17.458 -19.750 1.00 54.16 155 SER A C 1
ATOM 1145 O O . SER A 1 155 ? 1.610 -17.106 -18.897 1.00 54.16 155 SER A O 1
ATOM 1147 N N . ALA A 1 156 ? -0.304 -18.157 -19.467 1.00 52.44 156 ALA A N 1
ATOM 1148 C CA . ALA A 1 156 ? -0.647 -18.661 -18.136 1.00 52.44 156 ALA A CA 1
ATOM 1149 C C . ALA A 1 156 ? 0.377 -19.680 -17.581 1.00 52.44 156 ALA A C 1
ATOM 1151 O O . ALA A 1 156 ? 0.241 -20.128 -16.448 1.00 52.44 156 ALA A O 1
ATOM 1152 N N . ALA A 1 157 ? 1.391 -20.061 -18.370 1.00 56.41 157 ALA A N 1
ATOM 1153 C CA . ALA A 1 157 ? 2.368 -21.093 -18.029 1.00 56.41 157 ALA A CA 1
ATOM 1154 C C . ALA A 1 157 ? 3.610 -20.593 -17.262 1.00 56.41 157 ALA A C 1
ATOM 1156 O O . ALA A 1 157 ? 4.367 -21.417 -16.750 1.00 56.41 157 ALA A O 1
ATOM 1157 N N . SER A 1 158 ? 3.850 -19.279 -17.183 1.00 64.12 158 SER A N 1
ATOM 1158 C CA . SER A 1 158 ? 4.986 -18.725 -16.431 1.00 64.12 158 SER A CA 1
ATOM 1159 C C . SER A 1 158 ? 4.512 -18.147 -15.101 1.00 64.12 158 SER A C 1
ATOM 1161 O O . SER A 1 158 ? 3.901 -17.082 -15.063 1.00 64.12 158 SER A O 1
ATOM 1163 N N . ALA A 1 159 ? 4.810 -18.847 -14.007 1.00 73.94 159 ALA A N 1
ATOM 1164 C CA . ALA A 1 159 ? 4.467 -18.435 -12.650 1.00 73.94 159 ALA A CA 1
ATOM 1165 C C . ALA A 1 159 ? 5.716 -17.879 -11.959 1.00 73.94 159 ALA A C 1
ATOM 1167 O O . ALA A 1 159 ? 6.552 -18.643 -11.471 1.00 73.94 159 ALA A O 1
ATOM 1168 N N . ALA A 1 160 ? 5.857 -16.553 -11.929 1.00 80.75 160 ALA A N 1
ATOM 1169 C CA . ALA A 1 160 ? 6.959 -15.876 -11.256 1.00 80.75 160 ALA A CA 1
ATOM 1170 C C . ALA A 1 160 ? 6.441 -14.797 -10.302 1.00 80.75 160 ALA A C 1
ATOM 1172 O O . ALA A 1 160 ? 5.609 -13.977 -10.681 1.00 80.75 160 ALA A O 1
ATOM 1173 N N . SER A 1 161 ? 6.963 -14.781 -9.077 1.00 85.06 161 SER A N 1
ATOM 1174 C CA . SER A 1 161 ? 6.789 -13.666 -8.144 1.00 85.06 161 SER A CA 1
ATOM 1175 C C . SER A 1 161 ? 8.016 -12.762 -8.210 1.00 85.06 161 SER A C 1
ATOM 1177 O O . SER A 1 161 ? 9.140 -13.257 -8.082 1.00 85.06 161 SER A O 1
ATOM 1179 N N . ILE A 1 162 ? 7.797 -11.460 -8.390 1.00 84.94 162 ILE A N 1
ATOM 1180 C CA . ILE A 1 162 ? 8.842 -10.431 -8.445 1.00 84.94 162 ILE A CA 1
ATOM 1181 C C . ILE A 1 162 ? 8.613 -9.440 -7.306 1.00 84.94 162 ILE A C 1
ATOM 1183 O O . ILE A 1 162 ? 7.485 -8.994 -7.103 1.00 84.94 162 ILE A O 1
ATOM 1187 N N . ASP A 1 163 ? 9.679 -9.081 -6.594 1.00 82.75 163 ASP A N 1
ATOM 1188 C CA . ASP A 1 163 ? 9.640 -8.108 -5.500 1.00 82.75 163 ASP A CA 1
ATOM 1189 C C . ASP A 1 163 ? 10.929 -7.260 -5.456 1.00 82.75 163 ASP A C 1
ATOM 1191 O O . ASP A 1 163 ? 11.890 -7.512 -6.190 1.00 82.75 163 ASP A O 1
ATOM 1195 N N . ALA A 1 164 ? 10.949 -6.234 -4.604 1.00 82.25 164 ALA A N 1
ATOM 1196 C CA . ALA A 1 164 ? 12.089 -5.365 -4.319 1.00 82.25 164 ALA A CA 1
ATOM 1197 C C . ALA A 1 164 ? 12.720 -4.723 -5.568 1.00 82.25 164 ALA A C 1
ATOM 1199 O O . ALA A 1 164 ? 13.941 -4.570 -5.645 1.00 82.25 164 ALA A O 1
ATOM 1200 N N . ILE A 1 165 ? 11.886 -4.341 -6.543 1.00 84.44 165 ILE A N 1
ATOM 1201 C CA . ILE A 1 165 ? 12.354 -3.709 -7.778 1.00 84.44 165 ILE A CA 1
ATOM 1202 C C . ILE A 1 165 ? 12.942 -2.340 -7.461 1.00 84.44 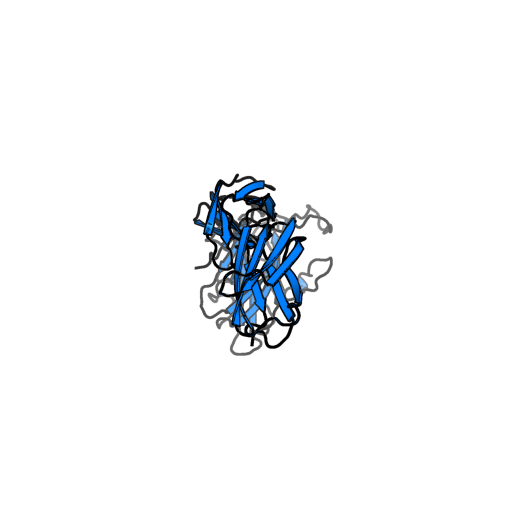165 ILE A C 1
ATOM 1204 O O . ILE A 1 165 ? 12.284 -1.476 -6.881 1.00 84.44 165 ILE A O 1
ATOM 1208 N N . LYS A 1 166 ? 14.181 -2.139 -7.891 1.00 81.88 166 LYS A N 1
ATOM 1209 C CA . LYS A 1 166 ? 14.912 -0.890 -7.764 1.00 81.88 166 LYS A CA 1
ATOM 1210 C C . LYS A 1 166 ? 15.538 -0.538 -9.103 1.00 81.88 166 LYS A C 1
ATOM 1212 O O . LYS A 1 166 ? 16.184 -1.371 -9.733 1.00 81.88 166 LYS A O 1
ATOM 1217 N N . VAL A 1 167 ? 15.368 0.713 -9.514 1.00 81.31 167 VAL A N 1
ATOM 1218 C CA . VAL A 1 167 ? 16.040 1.282 -10.683 1.00 81.31 167 VAL A CA 1
ATOM 1219 C C . VAL A 1 167 ? 16.921 2.421 -10.199 1.00 81.31 167 VAL A C 1
ATOM 1221 O O . VAL A 1 167 ? 16.471 3.281 -9.438 1.00 81.31 167 VAL A O 1
ATOM 1224 N N . ALA A 1 168 ? 18.181 2.389 -10.610 1.00 77.25 168 ALA A N 1
ATOM 1225 C CA . ALA A 1 168 ? 19.166 3.415 -10.323 1.00 77.25 168 ALA A CA 1
ATOM 1226 C C . ALA A 1 168 ? 19.850 3.821 -11.627 1.00 77.25 168 ALA A C 1
ATOM 1228 O O . ALA A 1 168 ? 20.187 2.971 -12.451 1.00 77.25 168 ALA A O 1
ATOM 1229 N N . TYR A 1 169 ? 20.090 5.114 -11.802 1.00 73.94 169 TYR A N 1
ATOM 1230 C CA . TYR A 1 169 ? 20.925 5.623 -12.882 1.00 73.94 169 TYR A CA 1
ATOM 1231 C C . TYR A 1 169 ? 22.181 6.264 -12.294 1.00 73.94 169 TYR A C 1
ATOM 1233 O O . TYR A 1 169 ? 22.142 6.855 -11.217 1.00 73.94 169 TYR A O 1
ATOM 1241 N N . ALA A 1 170 ? 23.292 6.142 -13.012 1.00 67.19 170 ALA A N 1
ATOM 1242 C CA . ALA A 1 170 ? 24.545 6.818 -12.720 1.00 67.19 170 ALA A CA 1
ATOM 1243 C C . ALA A 1 170 ? 25.019 7.528 -13.992 1.00 67.19 170 ALA A C 1
ATOM 1245 O O . ALA A 1 170 ? 25.113 6.920 -15.063 1.00 67.19 170 ALA A O 1
ATOM 1246 N N . LYS A 1 171 ? 25.297 8.827 -13.880 1.00 59.75 171 LYS A N 1
ATOM 1247 C CA . LYS A 1 171 ? 25.947 9.607 -14.935 1.00 59.75 171 LYS A CA 1
ATOM 1248 C C . LYS A 1 171 ? 27.449 9.405 -14.783 1.00 59.75 171 LYS A C 1
ATOM 1250 O O . LYS A 1 171 ? 27.968 9.707 -13.718 1.00 59.75 171 LYS A O 1
ATOM 1255 N N . THR A 1 172 ? 28.144 8.911 -15.804 1.00 52.53 172 THR A N 1
ATOM 1256 C CA . THR A 1 172 ? 29.612 8.839 -15.738 1.00 52.53 172 THR A CA 1
ATOM 1257 C C . THR A 1 172 ? 30.170 10.189 -16.183 1.00 52.53 172 THR A C 1
ATOM 1259 O O . THR A 1 172 ? 29.811 10.700 -17.250 1.00 52.53 172 THR A O 1
ATOM 1262 N N . ALA A 1 173 ? 31.047 10.788 -15.376 1.00 46.69 173 ALA A N 1
ATOM 1263 C CA . ALA A 1 173 ? 31.927 11.849 -15.854 1.00 46.69 173 ALA A CA 1
ATOM 1264 C C . ALA A 1 173 ? 32.785 11.332 -17.027 1.00 46.69 173 ALA A C 1
ATOM 1266 O O . ALA A 1 173 ? 33.032 10.136 -17.163 1.00 46.69 173 ALA A O 1
ATOM 1267 N N . SER A 1 174 ? 33.244 12.227 -17.897 1.00 43.81 174 SER A N 1
ATOM 1268 C CA . SER A 1 174 ? 33.927 11.925 -19.164 1.00 43.81 174 SER A CA 1
ATOM 1269 C C . SER A 1 174 ? 35.315 11.259 -19.048 1.00 43.81 174 SER A C 1
ATOM 1271 O O . SER A 1 174 ? 36.104 11.350 -19.986 1.00 43.81 174 SER A O 1
ATOM 1273 N N . SER A 1 175 ? 35.665 10.622 -17.928 1.00 39.69 175 SER A N 1
ATOM 1274 C CA . SER A 1 175 ? 36.960 9.964 -17.730 1.00 39.69 175 SER A CA 1
ATOM 1275 C C . SER A 1 175 ? 36.828 8.629 -16.988 1.00 39.69 175 SER A C 1
ATOM 1277 O O . SER A 1 175 ? 35.968 8.425 -16.137 1.00 39.69 175 SER A O 1
ATOM 1279 N N . SER A 1 176 ? 37.689 7.687 -17.371 1.00 38.25 176 SER A N 1
ATOM 1280 C CA . SER A 1 176 ? 37.657 6.236 -17.135 1.00 38.25 176 SER A CA 1
ATOM 1281 C C . SER A 1 176 ? 37.906 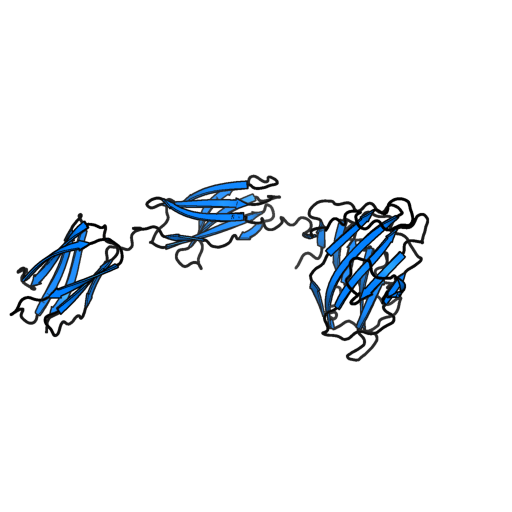5.764 -15.691 1.00 38.25 176 SER A C 1
ATOM 1283 O O . SER A 1 176 ? 38.473 4.694 -15.478 1.00 38.25 176 SER A O 1
ATOM 1285 N N . THR A 1 177 ? 37.482 6.524 -14.687 1.00 35.78 177 THR A N 1
ATOM 1286 C CA . THR A 1 177 ? 37.636 6.183 -13.266 1.00 35.78 177 THR A CA 1
ATOM 1287 C C . THR A 1 177 ? 36.307 6.372 -12.555 1.00 35.78 177 THR A C 1
ATOM 1289 O O . THR A 1 177 ? 35.807 7.486 -12.444 1.00 35.78 177 THR A O 1
ATOM 1292 N N . PHE A 1 178 ? 35.732 5.266 -12.078 1.00 40.75 178 PHE A N 1
ATOM 1293 C CA . PHE A 1 178 ? 34.502 5.254 -11.291 1.00 40.75 178 PHE A CA 1
ATOM 1294 C C . PHE A 1 178 ? 34.736 5.987 -9.962 1.00 40.75 178 PHE A C 1
ATOM 1296 O O . PHE A 1 178 ? 35.327 5.423 -9.041 1.00 40.75 178 PHE A O 1
ATOM 1303 N N . ALA A 1 179 ? 34.294 7.238 -9.845 1.00 36.06 179 ALA A N 1
ATOM 1304 C CA . ALA A 1 179 ? 34.212 7.897 -8.550 1.00 36.06 179 ALA A CA 1
ATOM 1305 C C . ALA A 1 179 ? 32.991 7.339 -7.805 1.00 36.06 179 ALA A C 1
ATOM 1307 O O . ALA A 1 179 ? 31.881 7.331 -8.331 1.00 36.06 179 ALA A O 1
ATOM 1308 N N . ALA A 1 180 ? 33.193 6.867 -6.577 1.00 37.59 180 ALA A N 1
ATOM 1309 C CA . ALA A 1 180 ? 32.208 6.168 -5.748 1.00 37.59 180 ALA A CA 1
ATOM 1310 C C . ALA A 1 180 ? 30.977 7.011 -5.322 1.00 37.59 180 ALA A C 1
ATOM 1312 O O . ALA A 1 180 ? 30.207 6.581 -4.466 1.00 37.59 180 ALA A O 1
ATOM 1313 N N . ASN A 1 181 ? 30.785 8.207 -5.895 1.00 37.44 181 ASN A N 1
ATOM 1314 C CA . ASN A 1 181 ? 29.935 9.259 -5.335 1.00 37.44 181 ASN A CA 1
ATOM 1315 C C . ASN A 1 181 ? 28.982 9.915 -6.355 1.00 37.44 181 ASN A C 1
ATOM 1317 O O . ASN A 1 181 ? 28.263 10.840 -5.978 1.00 37.44 181 ASN A O 1
ATOM 1321 N N . ASP A 1 182 ? 28.948 9.479 -7.620 1.00 42.22 182 ASP A N 1
ATOM 1322 C CA . ASP A 1 182 ? 27.974 10.013 -8.582 1.00 42.22 182 ASP A CA 1
ATOM 1323 C C . ASP A 1 182 ? 26.591 9.430 -8.259 1.00 42.22 182 ASP A C 1
ATOM 1325 O O . ASP A 1 182 ? 26.313 8.250 -8.478 1.00 42.22 182 ASP A O 1
ATOM 1329 N N . ALA A 1 183 ? 25.763 10.265 -7.626 1.00 39.88 183 ALA A N 1
ATOM 1330 C CA . ALA A 1 183 ? 24.551 9.893 -6.908 1.00 39.88 183 ALA A CA 1
ATOM 1331 C C . ALA A 1 183 ? 23.623 8.963 -7.708 1.00 39.88 183 ALA A C 1
ATOM 1333 O O . ALA A 1 183 ? 22.933 9.388 -8.635 1.00 39.88 183 ALA A O 1
ATOM 1334 N N . ALA A 1 184 ? 23.553 7.699 -7.283 1.00 45.06 184 ALA A N 1
ATOM 1335 C CA . ALA A 1 184 ? 22.466 6.803 -7.640 1.00 45.06 184 ALA A CA 1
ATOM 1336 C C . ALA A 1 184 ? 21.165 7.368 -7.051 1.00 45.06 184 ALA A C 1
ATOM 1338 O O . ALA A 1 184 ? 20.906 7.237 -5.854 1.00 45.06 184 ALA A O 1
ATOM 1339 N N . ALA A 1 185 ? 20.349 8.026 -7.871 1.00 45.91 185 ALA A N 1
ATOM 1340 C CA . ALA A 1 185 ? 19.003 8.390 -7.455 1.00 45.91 185 ALA A CA 1
ATOM 1341 C C . ALA A 1 185 ? 18.112 7.147 -7.563 1.00 45.91 185 ALA A C 1
ATOM 1343 O O . ALA A 1 185 ? 17.956 6.561 -8.637 1.00 45.91 185 ALA A O 1
ATOM 1344 N N . TRP A 1 186 ? 17.550 6.725 -6.431 1.00 50.22 186 TRP A N 1
ATOM 1345 C CA . TRP A 1 186 ? 16.564 5.652 -6.399 1.00 50.22 186 TRP A CA 1
ATOM 1346 C C . TRP A 1 186 ? 15.266 6.153 -7.015 1.00 50.22 186 TRP A C 1
ATOM 1348 O O . TRP A 1 186 ? 14.683 7.135 -6.552 1.00 50.22 186 TRP A O 1
ATOM 1358 N N . MET A 1 187 ? 14.799 5.466 -8.051 1.00 54.25 187 MET A N 1
ATOM 1359 C CA . MET A 1 187 ? 13.517 5.784 -8.657 1.00 54.25 187 MET A CA 1
ATOM 1360 C C . MET A 1 187 ? 12.408 5.060 -7.890 1.00 54.25 187 MET A C 1
ATOM 1362 O O . MET A 1 187 ? 12.370 3.829 -7.846 1.00 54.25 187 MET A O 1
ATOM 1366 N N . ALA A 1 188 ? 11.509 5.817 -7.264 1.00 47.91 188 ALA A N 1
ATOM 1367 C CA . ALA A 1 188 ? 10.330 5.265 -6.607 1.00 47.91 188 ALA A CA 1
ATOM 1368 C C . ALA A 1 188 ? 9.219 4.999 -7.644 1.00 47.91 188 ALA A C 1
ATOM 1370 O O . ALA A 1 188 ? 8.870 5.872 -8.444 1.00 47.91 188 ALA A O 1
ATOM 1371 N N . LEU A 1 189 ? 8.709 3.763 -7.648 1.00 48.09 189 LEU A N 1
ATOM 1372 C CA . LEU A 1 189 ? 7.727 3.255 -8.612 1.00 48.09 189 LEU A CA 1
ATOM 1373 C C . LEU A 1 189 ? 6.292 3.575 -8.166 1.00 48.09 189 LEU A C 1
ATOM 1375 O O . LEU A 1 189 ? 5.932 3.324 -7.018 1.00 48.09 189 LEU A O 1
ATOM 1379 N N . ALA A 1 190 ? 5.467 4.053 -9.094 1.00 43.59 190 ALA A N 1
ATOM 1380 C CA . ALA A 1 190 ? 4.068 4.436 -8.915 1.00 43.59 190 ALA A CA 1
ATOM 1381 C C . ALA A 1 190 ? 3.190 3.941 -10.079 1.00 43.59 190 ALA A C 1
ATOM 1383 O O . ALA A 1 190 ? 3.661 3.893 -11.206 1.00 43.59 190 ALA A O 1
ATOM 1384 N N . PRO A 1 191 ? 1.920 3.557 -9.882 1.00 39.25 191 PRO A N 1
ATOM 1385 C CA . PRO A 1 191 ? 1.031 3.236 -11.005 1.00 39.25 191 PRO A CA 1
ATOM 1386 C C . PRO A 1 191 ? 0.831 4.437 -11.955 1.00 39.25 191 PRO A C 1
ATOM 1388 O O . PRO A 1 191 ? 0.687 5.573 -11.509 1.00 39.25 191 PRO A O 1
ATOM 1391 N N . TYR A 1 192 ? 0.827 4.190 -13.271 1.00 36.44 192 TYR A N 1
ATOM 1392 C CA . TYR A 1 192 ? 0.629 5.217 -14.306 1.00 36.44 192 TYR A CA 1
ATOM 1393 C C . TYR A 1 192 ? -0.829 5.705 -14.309 1.00 36.44 192 TYR A C 1
ATOM 1395 O O . TYR A 1 192 ? -1.745 4.899 -14.413 1.00 36.44 192 TYR A O 1
ATOM 1403 N N . ASN A 1 193 ? -1.070 7.016 -14.161 1.00 38.62 193 ASN A N 1
ATOM 1404 C CA . ASN A 1 193 ? -2.412 7.618 -1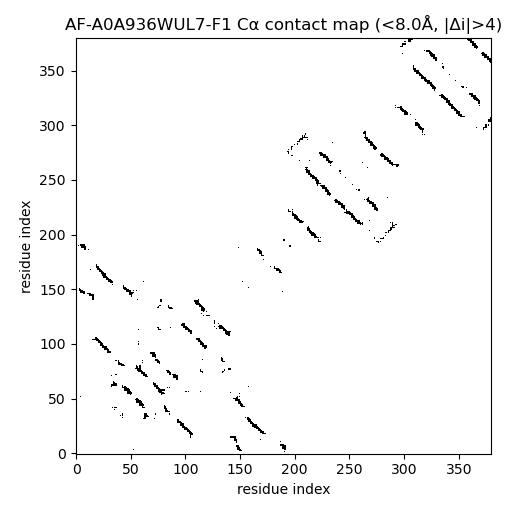4.015 1.00 38.62 193 ASN A CA 1
ATOM 1405 C C . ASN A 1 193 ? -3.280 7.050 -12.877 1.00 38.62 193 ASN A C 1
ATOM 1407 O O . ASN A 1 193 ? -4.456 7.389 -12.765 1.00 38.62 193 ASN A O 1
ATOM 1411 N N . GLY A 1 194 ? -2.717 6.218 -12.005 1.00 4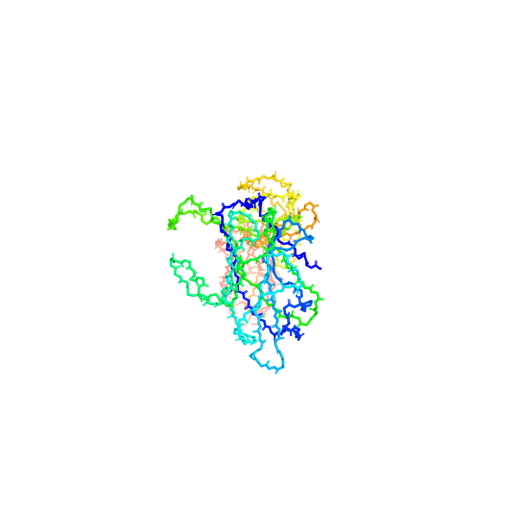3.88 194 GLY A N 1
ATOM 1412 C CA . GLY A 1 194 ? -3.336 5.932 -10.730 1.00 43.88 194 GLY A CA 1
ATOM 1413 C C . GLY A 1 194 ? -3.072 7.110 -9.818 1.00 43.88 194 GLY A C 1
ATOM 1414 O O . GLY A 1 194 ? -1.915 7.486 -9.632 1.00 43.88 194 GLY A O 1
ATOM 1415 N N . SER A 1 195 ? -4.125 7.664 -9.221 1.00 44.53 195 SER A N 1
ATOM 1416 C CA . SER A 1 195 ? -3.914 8.339 -7.950 1.00 44.53 195 SER A CA 1
ATOM 1417 C C . SER A 1 195 ? -3.133 7.376 -7.055 1.00 44.53 195 SER A C 1
ATOM 1419 O O . SER A 1 195 ? -3.481 6.192 -6.927 1.00 44.53 195 SER A O 1
ATOM 1421 N N . LEU A 1 196 ? -1.983 7.833 -6.561 1.00 51.62 196 LEU A N 1
ATOM 1422 C CA . LEU A 1 196 ? -1.273 7.070 -5.555 1.00 51.62 196 LEU A CA 1
ATOM 1423 C C . LEU A 1 196 ? -2.209 7.007 -4.351 1.00 51.62 196 LEU A C 1
ATOM 1425 O O . LEU A 1 196 ? -2.721 8.065 -3.982 1.00 51.62 196 LEU A O 1
ATOM 1429 N N . PRO A 1 197 ? -2.420 5.833 -3.724 1.00 55.66 197 PRO A N 1
ATOM 1430 C CA . PRO A 1 197 ? -3.102 5.794 -2.442 1.00 55.66 197 PRO A CA 1
ATOM 1431 C C . PRO A 1 197 ? -2.472 6.864 -1.563 1.00 55.66 197 PRO A C 1
ATOM 1433 O O . PRO A 1 197 ? -1.253 6.846 -1.359 1.00 55.66 197 PRO A O 1
ATOM 1436 N N . VAL A 1 198 ? -3.270 7.845 -1.146 1.00 68.19 198 VAL A N 1
ATOM 1437 C CA . VAL A 1 198 ? -2.728 8.940 -0.356 1.00 68.19 198 VAL A CA 1
ATOM 1438 C C . VAL A 1 198 ? -2.080 8.346 0.882 1.00 68.19 198 VAL A C 1
ATOM 1440 O O . VAL A 1 198 ? -2.673 7.541 1.605 1.00 68.19 198 VAL A O 1
ATOM 1443 N N . THR A 1 199 ? -0.824 8.702 1.109 1.00 76.06 199 THR A N 1
ATOM 1444 C CA . THR A 1 199 ? -0.147 8.255 2.315 1.00 76.06 199 THR A CA 1
ATOM 1445 C C . THR A 1 199 ? -0.651 9.126 3.453 1.00 76.06 199 THR A C 1
ATOM 1447 O O . THR A 1 199 ? -0.409 10.335 3.486 1.00 76.06 199 THR A O 1
ATOM 1450 N N . PHE A 1 200 ? -1.370 8.515 4.386 1.00 81.19 200 PHE A N 1
ATOM 1451 C CA . PHE A 1 200 ? -1.744 9.170 5.629 1.00 81.19 200 PHE A CA 1
ATOM 1452 C C . PHE A 1 200 ? -0.513 9.297 6.528 1.00 81.19 200 PHE A C 1
ATOM 1454 O O . PHE A 1 200 ? 0.278 8.362 6.657 1.00 81.19 200 PHE A O 1
ATOM 1461 N N . GLY A 1 201 ? -0.347 10.471 7.126 1.00 80.69 201 GLY A N 1
ATOM 1462 C CA . GLY A 1 201 ? 0.574 10.687 8.228 1.00 80.69 201 GLY A CA 1
ATOM 1463 C C . GLY A 1 201 ? -0.096 10.314 9.544 1.00 80.69 201 GLY A C 1
ATOM 1464 O O . GLY A 1 201 ? -0.608 9.209 9.719 1.00 80.69 201 GLY A O 1
ATOM 1465 N N . THR A 1 202 ? -0.103 11.248 10.486 1.00 83.25 202 THR A N 1
ATOM 1466 C CA . THR A 1 202 ? -0.731 11.035 11.788 1.00 83.25 202 THR A CA 1
ATOM 1467 C C . THR A 1 202 ? -2.243 11.130 11.649 1.00 83.25 202 THR A C 1
ATOM 1469 O O . THR A 1 202 ? -2.740 12.067 11.034 1.00 83.25 202 THR A O 1
ATOM 1472 N N . VAL A 1 203 ? -2.968 10.204 12.269 1.00 91.31 203 VAL A N 1
ATOM 1473 C CA . VAL A 1 203 ? -4.411 10.312 12.507 1.00 91.31 203 VAL A CA 1
ATOM 1474 C C . VAL A 1 203 ? -4.618 10.247 14.010 1.00 91.31 203 VAL A C 1
ATOM 1476 O O . VAL A 1 203 ? -4.056 9.374 14.664 1.00 91.31 203 VAL A O 1
ATOM 1479 N N . ASN A 1 204 ? -5.395 11.172 14.562 1.00 90.81 204 ASN A N 1
ATOM 1480 C CA . ASN A 1 204 ? -5.718 11.234 15.980 1.00 90.81 204 ASN A CA 1
ATOM 1481 C C . ASN A 1 204 ? -7.210 11.491 16.156 1.00 90.81 204 ASN A C 1
ATOM 1483 O O . ASN A 1 204 ? -7.797 12.280 15.422 1.00 90.81 204 ASN A O 1
ATOM 1487 N N . ALA A 1 205 ? -7.802 10.865 17.169 1.00 94.00 205 ALA A N 1
ATOM 1488 C CA . ALA A 1 205 ? -9.164 11.147 17.593 1.00 94.00 205 ALA A CA 1
ATOM 1489 C C . ALA A 1 205 ? -9.166 11.460 19.093 1.00 94.00 205 ALA A C 1
ATOM 1491 O O . ALA A 1 205 ? -8.793 10.624 19.915 1.00 94.00 205 ALA A O 1
ATOM 1492 N N . THR A 1 206 ? -9.572 12.677 19.446 1.00 92.56 206 THR A N 1
ATOM 1493 C CA . THR A 1 206 ? -9.523 13.213 20.809 1.00 92.56 206 THR A CA 1
ATOM 1494 C C . THR A 1 206 ? -10.924 13.588 21.269 1.00 92.56 206 THR A C 1
ATOM 1496 O O . THR A 1 206 ? -11.594 14.401 20.635 1.00 92.56 206 THR A O 1
ATOM 1499 N N . ALA A 1 207 ? -11.377 13.038 22.395 1.00 89.00 207 ALA A N 1
ATOM 1500 C CA . ALA A 1 207 ? -12.656 13.432 22.978 1.00 89.00 207 ALA A CA 1
ATOM 1501 C C . ALA A 1 207 ? -12.608 14.882 23.504 1.00 89.00 207 ALA A C 1
ATOM 1503 O O . ALA A 1 207 ? -11.667 15.291 24.187 1.00 89.00 207 ALA A O 1
ATOM 1504 N N . LYS A 1 208 ? -13.649 15.659 23.195 1.00 85.69 208 LYS A N 1
ATOM 1505 C CA . LYS A 1 208 ? -13.876 17.039 23.643 1.00 85.69 208 LYS A CA 1
ATOM 1506 C C . LYS A 1 208 ? -15.310 17.149 24.170 1.00 85.69 208 LYS A C 1
ATOM 1508 O O . LYS A 1 208 ? -16.246 17.471 23.438 1.00 85.69 208 LYS A O 1
ATOM 1513 N N . GLY A 1 209 ? -15.504 16.837 25.451 1.00 83.25 209 GLY A N 1
ATOM 1514 C CA . GLY A 1 209 ? -16.845 16.741 26.035 1.00 83.25 209 GLY A CA 1
ATOM 1515 C C . GLY A 1 209 ? -17.618 15.571 25.425 1.00 83.25 209 GLY A C 1
ATOM 1516 O O . GLY A 1 209 ? -17.169 14.441 25.533 1.00 83.25 209 GLY A O 1
ATOM 1517 N N . LYS A 1 210 ? -18.761 15.834 24.775 1.00 83.12 210 LYS A N 1
ATOM 1518 C CA . LYS A 1 210 ? -19.558 14.811 24.060 1.00 83.12 210 LYS A CA 1
ATOM 1519 C C . LYS A 1 210 ? -19.203 14.667 22.574 1.00 83.12 210 LYS A C 1
ATOM 1521 O O . LYS A 1 210 ? -19.800 13.839 21.898 1.00 83.12 210 LYS A O 1
ATOM 1526 N N . ALA A 1 211 ? -18.288 15.489 22.067 1.00 89.62 211 ALA A N 1
ATOM 1527 C CA . ALA A 1 211 ? -17.832 15.442 20.685 1.00 89.62 211 ALA A CA 1
ATOM 1528 C C . ALA A 1 211 ? -16.460 14.766 20.592 1.00 89.62 211 ALA A C 1
ATOM 1530 O O . ALA A 1 211 ? -15.723 14.695 21.579 1.00 89.62 211 ALA A O 1
ATOM 1531 N N . VAL A 1 212 ? -16.093 14.312 19.399 1.00 94.25 212 VAL A N 1
ATOM 1532 C CA . VAL A 1 212 ? -14.738 13.836 19.103 1.00 94.25 212 VAL A CA 1
ATOM 1533 C C . VAL A 1 212 ? -14.133 14.729 18.035 1.00 94.25 212 VAL A C 1
ATOM 1535 O O . VAL A 1 212 ? -14.735 14.933 16.988 1.00 94.25 212 VAL A O 1
ATOM 1538 N N . GLN A 1 213 ? -12.950 15.265 18.308 1.00 96.88 213 GLN A N 1
ATOM 1539 C CA . GLN A 1 213 ? -12.133 15.962 17.326 1.00 96.88 213 GLN A CA 1
ATOM 1540 C C . GLN A 1 213 ? -11.219 14.948 16.638 1.00 96.88 213 GLN A C 1
ATOM 1542 O O . GLN A 1 213 ? -10.518 14.194 17.311 1.00 96.88 213 GLN A O 1
ATOM 1547 N N . ILE A 1 214 ? -11.242 14.930 15.312 1.00 98.06 214 ILE A N 1
ATOM 1548 C CA . ILE A 1 214 ? -10.444 14.064 14.456 1.00 98.06 214 ILE A CA 1
ATOM 1549 C C . ILE A 1 214 ? -9.484 14.950 13.679 1.00 98.06 214 ILE A C 1
ATOM 1551 O O . ILE A 1 214 ? -9.908 15.761 12.857 1.00 98.06 214 ILE A O 1
ATOM 1555 N N . ASP A 1 215 ? -8.194 14.773 13.933 1.00 96.56 215 ASP A N 1
ATOM 1556 C CA . ASP A 1 215 ? -7.122 15.496 13.262 1.00 96.56 215 ASP A CA 1
ATOM 1557 C C . ASP A 1 215 ? -6.305 14.501 12.445 1.00 96.56 215 ASP A C 1
ATOM 1559 O O . ASP A 1 215 ? -5.907 13.447 12.953 1.00 96.56 215 ASP A O 1
ATOM 1563 N N . TRP A 1 216 ? -6.033 14.827 11.184 1.00 96.19 216 TRP A N 1
ATOM 1564 C CA . TRP A 1 216 ? -5.141 14.013 10.370 1.00 96.19 216 TRP A CA 1
ATOM 1565 C C . TRP A 1 216 ? -4.229 14.836 9.482 1.00 96.19 216 TRP A C 1
ATOM 1567 O O . TRP A 1 216 ? -4.526 15.976 9.113 1.00 96.19 216 TRP A O 1
ATOM 1577 N N . THR A 1 217 ? -3.112 14.217 9.114 1.00 89.81 217 THR A N 1
ATOM 1578 C CA . THR A 1 217 ? -2.263 14.691 8.034 1.00 89.81 217 THR A CA 1
ATOM 1579 C C . THR A 1 217 ? -2.255 13.707 6.876 1.00 89.81 217 THR A C 1
ATOM 1581 O O . THR A 1 217 ? -2.300 12.490 7.057 1.00 89.81 217 THR A O 1
ATOM 1584 N N . SER A 1 218 ? -2.191 14.239 5.667 1.00 87.06 218 SER A N 1
ATOM 1585 C CA . SER A 1 218 ? -1.804 13.511 4.464 1.00 87.06 218 SER A CA 1
ATOM 1586 C C . SER A 1 218 ? -0.440 14.020 4.015 1.00 87.06 218 SER A C 1
ATOM 1588 O O . SER A 1 218 ? -0.064 15.173 4.257 1.00 87.06 218 SER A O 1
ATOM 1590 N N . TYR A 1 219 ? 0.326 13.145 3.378 1.00 82.75 219 TYR A N 1
ATOM 1591 C CA . TYR A 1 219 ? 1.462 13.567 2.569 1.00 82.75 219 TYR A CA 1
ATOM 1592 C C . TYR A 1 219 ? 0.967 14.010 1.184 1.00 82.75 219 TYR A C 1
ATOM 1594 O O . TYR A 1 219 ? -0.231 14.210 0.995 1.00 82.75 219 TYR A O 1
ATOM 1602 N N . THR A 1 220 ? 1.889 14.181 0.233 1.00 73.81 220 THR A N 1
ATOM 1603 C CA . THR A 1 220 ? 1.625 14.642 -1.137 1.00 73.81 220 THR A CA 1
ATOM 1604 C C . THR A 1 220 ? 0.296 14.129 -1.693 1.00 73.81 220 THR A C 1
ATOM 1606 O O . THR A 1 220 ? 0.121 12.929 -1.897 1.00 73.81 220 THR A O 1
ATOM 1609 N N . GLU A 1 221 ? -0.621 15.060 -1.947 1.00 82.62 221 GLU A N 1
ATOM 1610 C CA . GLU A 1 221 ? -1.945 14.785 -2.497 1.00 82.62 221 GLU A CA 1
ATOM 1611 C C . GLU A 1 221 ? -1.925 15.039 -3.999 1.00 82.62 221 GLU A C 1
ATOM 1613 O O . GLU A 1 221 ? -1.624 16.149 -4.440 1.00 82.62 221 GLU A O 1
ATOM 1618 N N . ILE A 1 222 ? -2.249 14.020 -4.791 1.00 77.56 222 ILE A N 1
ATOM 1619 C CA . ILE A 1 222 ? -2.325 14.124 -6.248 1.00 77.56 222 ILE A CA 1
ATOM 1620 C C . ILE A 1 222 ? -3.643 13.492 -6.676 1.00 77.56 222 ILE A C 1
ATOM 1622 O O . ILE A 1 222 ? -3.833 12.300 -6.474 1.00 77.56 222 ILE A O 1
ATOM 1626 N N . ASN A 1 223 ? -4.530 14.281 -7.287 1.00 82.94 223 ASN A N 1
ATOM 1627 C CA . ASN A 1 223 ? -5.840 13.837 -7.778 1.00 82.94 223 ASN A CA 1
ATOM 1628 C C . ASN A 1 223 ? -6.754 13.229 -6.697 1.00 82.94 223 ASN A C 1
ATOM 1630 O O . ASN A 1 223 ? -7.594 12.380 -6.998 1.00 82.94 223 ASN A O 1
ATOM 1634 N N . VAL A 1 224 ? -6.642 13.696 -5.454 1.00 87.50 224 VAL A N 1
ATOM 1635 C CA . VAL A 1 224 ? -7.557 13.311 -4.375 1.00 87.50 224 VAL A CA 1
ATOM 1636 C C . VAL A 1 224 ? -8.811 14.173 -4.493 1.00 87.50 224 VAL A C 1
ATOM 1638 O O . VAL A 1 224 ? -8.739 15.400 -4.488 1.00 87.50 224 VAL A O 1
ATOM 1641 N N . LYS A 1 225 ? -9.991 13.569 -4.617 1.00 90.56 225 LYS A N 1
ATOM 1642 C CA . LYS A 1 225 ? -11.253 14.317 -4.707 1.00 90.56 225 LYS A CA 1
ATOM 1643 C C . LYS A 1 225 ? -11.663 14.843 -3.334 1.00 90.56 225 LYS A C 1
ATOM 1645 O O . LYS A 1 225 ? -11.910 16.035 -3.168 1.00 90.56 225 LYS A O 1
ATOM 1650 N N . GLN A 1 226 ? -11.753 13.949 -2.355 1.00 95.06 226 GLN A N 1
ATOM 1651 C CA . GLN A 1 226 ? -12.208 14.268 -1.004 1.00 95.06 226 GLN A CA 1
ATOM 1652 C C . GLN A 1 226 ? -11.750 13.213 0.004 1.00 95.06 226 GLN A C 1
ATOM 1654 O O . GLN A 1 226 ? -11.378 12.101 -0.362 1.00 95.06 226 GLN A O 1
ATOM 1659 N N . TYR A 1 227 ? -11.850 13.561 1.278 1.00 97.00 227 TYR A N 1
ATOM 1660 C CA . TYR A 1 227 ? -11.772 12.646 2.403 1.00 97.00 227 TYR A CA 1
ATOM 1661 C C . TYR A 1 227 ? -13.155 12.454 3.012 1.00 97.00 227 TYR A C 1
ATOM 1663 O O . TYR A 1 227 ? -13.884 13.422 3.218 1.00 97.00 227 TYR A O 1
ATOM 1671 N N . GLU A 1 228 ? -13.486 11.216 3.348 1.00 97.69 228 GLU A N 1
ATOM 1672 C CA . GLU A 1 228 ? -14.652 10.851 4.141 1.00 97.69 228 GLU A CA 1
ATOM 1673 C C . GLU A 1 228 ? -14.149 10.428 5.526 1.00 97.69 228 GLU A C 1
ATOM 1675 O O . GLU A 1 228 ? -13.350 9.497 5.662 1.00 97.69 228 GLU A O 1
ATOM 1680 N N . VAL A 1 229 ? -14.579 11.138 6.566 1.00 97.81 229 VAL A N 1
ATOM 1681 C CA . VAL A 1 229 ? -14.345 10.726 7.951 1.00 97.81 229 VAL A CA 1
ATOM 1682 C C . VAL A 1 229 ? -15.410 9.696 8.277 1.00 97.81 229 VAL A C 1
ATOM 1684 O O . VAL A 1 229 ? -16.598 10.014 8.255 1.00 97.81 229 VAL A O 1
ATOM 1687 N N . GLU A 1 230 ? -15.002 8.468 8.575 1.00 96.88 230 GLU A N 1
ATOM 1688 C CA . GLU A 1 230 ? -15.925 7.389 8.908 1.00 96.88 230 GLU A CA 1
ATOM 1689 C C . GLU A 1 230 ? -15.804 7.003 10.383 1.00 96.88 230 GLU A C 1
ATOM 1691 O O . GLU A 1 230 ? -14.699 6.879 10.915 1.00 96.88 230 GLU A O 1
ATOM 1696 N N . ARG A 1 231 ? -16.951 6.774 11.030 1.00 96.06 231 ARG A N 1
ATOM 1697 C CA . ARG A 1 231 ? -17.076 6.345 12.427 1.00 96.06 231 ARG A CA 1
ATOM 1698 C C . ARG A 1 231 ? -17.634 4.931 12.525 1.00 96.06 231 ARG A C 1
ATOM 1700 O O . ARG A 1 231 ? -18.518 4.567 11.758 1.00 96.06 231 ARG A O 1
ATOM 1707 N N . SER A 1 232 ? -17.177 4.176 13.515 1.00 89.19 232 SER A N 1
ATOM 1708 C CA . SER A 1 232 ? -17.707 2.871 13.904 1.00 89.19 232 SER A CA 1
ATOM 1709 C C . SER A 1 232 ? -17.805 2.755 15.429 1.00 89.19 232 SER A C 1
ATOM 1711 O O . SER A 1 232 ? -16.976 3.311 16.148 1.00 89.19 232 SER A O 1
ATOM 1713 N N . GLU A 1 233 ? -18.799 2.021 15.930 1.00 86.19 233 GLU A N 1
ATOM 1714 C CA . GLU A 1 233 ? -18.929 1.682 17.360 1.00 86.19 233 GLU A CA 1
ATOM 1715 C C . GLU A 1 233 ? -18.309 0.308 17.694 1.00 86.19 233 GLU A C 1
ATOM 1717 O O . GLU A 1 233 ? -17.978 0.037 18.846 1.00 86.19 233 GLU A O 1
ATOM 1722 N N . ASP A 1 234 ? -18.086 -0.542 16.685 1.00 80.69 234 ASP A N 1
ATOM 1723 C CA . ASP A 1 234 ? -17.598 -1.924 16.816 1.00 80.69 234 ASP A CA 1
ATOM 1724 C C . ASP A 1 234 ? -16.253 -2.186 16.105 1.00 80.69 234 ASP A C 1
ATOM 1726 O O . ASP A 1 234 ? -15.737 -3.303 16.141 1.00 80.69 234 ASP A O 1
ATOM 1730 N N . ALA A 1 235 ? -15.678 -1.154 15.478 1.00 82.00 235 ALA A N 1
ATOM 1731 C CA . ALA A 1 235 ? -14.496 -1.202 14.614 1.00 82.00 235 ALA A CA 1
ATOM 1732 C C . ALA A 1 235 ? -14.641 -2.082 13.354 1.00 82.00 235 ALA A C 1
ATOM 1734 O O . ALA A 1 235 ? -13.639 -2.374 12.700 1.00 82.00 235 ALA A O 1
ATOM 1735 N N . GLN A 1 236 ? -15.861 -2.485 12.992 1.00 72.75 236 GLN A N 1
ATOM 1736 C CA . GLN A 1 236 ? -16.154 -3.331 11.830 1.00 72.75 236 GLN A CA 1
ATOM 1737 C C . GLN A 1 236 ? -17.058 -2.607 10.833 1.00 72.75 236 GLN A C 1
ATOM 1739 O O . GLN A 1 236 ? -16.739 -2.530 9.645 1.00 72.75 236 GLN A O 1
ATOM 1744 N N . HIS A 1 237 ? -18.152 -2.022 11.318 1.00 87.06 237 HIS A N 1
ATOM 1745 C CA . HIS A 1 237 ? -19.131 -1.312 10.505 1.00 87.06 237 HIS A CA 1
ATOM 1746 C C . HIS A 1 237 ? -18.901 0.191 10.615 1.00 87.06 237 HIS A C 1
ATOM 1748 O O . HIS A 1 237 ? -19.111 0.790 11.670 1.00 87.06 237 HIS A O 1
ATOM 1754 N N . PHE A 1 238 ? -18.448 0.793 9.517 1.00 93.00 238 PHE A N 1
ATOM 1755 C CA . PHE A 1 238 ? -18.108 2.209 9.437 1.00 93.00 238 PHE A CA 1
ATOM 1756 C C . PHE A 1 238 ? -19.161 2.989 8.645 1.00 93.00 238 PHE A C 1
ATOM 1758 O O . PHE A 1 238 ? -19.583 2.566 7.571 1.00 93.00 238 PHE A O 1
ATOM 1765 N N . THR A 1 239 ? -19.551 4.149 9.165 1.00 95.12 239 THR A N 1
ATOM 1766 C CA . THR A 1 239 ? -20.481 5.092 8.531 1.00 95.12 239 THR A CA 1
ATOM 1767 C C . THR A 1 239 ? -19.830 6.462 8.393 1.00 95.12 239 THR A C 1
ATOM 1769 O O . THR A 1 239 ? -19.211 6.937 9.345 1.00 95.12 239 THR A O 1
ATOM 1772 N N . SER A 1 240 ? -19.986 7.115 7.239 1.00 96.19 240 SER A N 1
ATOM 1773 C CA . SER A 1 240 ? -19.467 8.473 7.026 1.00 96.19 240 SER A CA 1
ATOM 1774 C C . SER A 1 240 ? -20.161 9.482 7.949 1.00 96.19 240 SER A C 1
ATOM 1776 O O . SER A 1 240 ? -21.389 9.495 8.053 1.00 96.19 240 SER A O 1
ATOM 1778 N N . VAL A 1 241 ? -19.367 10.311 8.629 1.00 96.12 241 VAL A N 1
ATOM 1779 C CA . VAL A 1 241 ? -19.828 11.387 9.524 1.00 96.12 241 VAL A CA 1
ATOM 1780 C C . VAL A 1 241 ? -19.472 12.779 9.003 1.00 96.12 241 VAL A C 1
ATOM 1782 O O . VAL A 1 241 ? -20.093 13.757 9.412 1.00 96.12 241 VAL A O 1
ATOM 1785 N N . ALA A 1 242 ? -18.506 12.889 8.088 1.00 96.50 242 ALA A N 1
ATOM 1786 C CA . ALA A 1 242 ? -18.147 14.145 7.437 1.00 96.50 242 ALA A CA 1
ATOM 1787 C C . ALA A 1 242 ? -17.423 13.905 6.108 1.00 96.50 242 ALA A C 1
ATOM 1789 O O . ALA A 1 242 ? -16.701 12.922 5.961 1.00 96.50 242 ALA A O 1
ATOM 1790 N N . ASN A 1 243 ? -17.547 14.861 5.185 1.00 96.88 243 ASN A N 1
ATOM 1791 C CA . ASN A 1 243 ? -16.759 14.919 3.956 1.00 96.88 243 ASN A CA 1
ATOM 1792 C C . ASN A 1 243 ? -15.928 16.204 3.944 1.00 96.88 243 ASN A C 1
ATOM 1794 O O . ASN A 1 243 ? -16.438 17.274 4.279 1.00 96.88 243 ASN A O 1
ATOM 1798 N N . VAL A 1 244 ? -14.663 16.105 3.546 1.00 96.75 244 VAL A N 1
ATOM 1799 C CA . VAL A 1 244 ? -13.723 17.228 3.477 1.00 96.75 244 VAL A CA 1
ATOM 1800 C C . VAL A 1 244 ? -13.027 17.217 2.125 1.00 96.75 244 VAL A C 1
ATOM 1802 O O . VAL A 1 244 ? -12.376 16.238 1.771 1.00 96.75 244 VAL A O 1
ATOM 1805 N N . SER A 1 245 ? -13.142 18.303 1.362 1.00 95.06 245 SER A N 1
ATOM 1806 C CA . SER A 1 245 ? -12.424 18.441 0.092 1.00 95.06 245 SER A CA 1
ATOM 1807 C C . SER A 1 245 ? -10.912 18.391 0.318 1.00 95.06 245 SER A C 1
ATOM 1809 O O . SER A 1 245 ? -10.395 19.047 1.226 1.00 95.06 245 SER A O 1
ATOM 1811 N N . ALA A 1 246 ? -10.200 17.632 -0.514 1.00 93.06 246 ALA A N 1
ATOM 1812 C CA . ALA A 1 246 ? -8.744 17.587 -0.452 1.00 93.06 246 ALA A CA 1
ATOM 1813 C C . ALA A 1 246 ? -8.131 18.887 -0.997 1.00 93.06 246 ALA A C 1
ATOM 1815 O O . ALA A 1 246 ? -8.686 19.526 -1.895 1.00 93.06 246 ALA A O 1
ATOM 1816 N N . LYS A 1 247 ? -6.968 19.269 -0.467 1.00 92.19 247 LYS A N 1
ATOM 1817 C CA . LYS A 1 247 ? -6.221 20.459 -0.892 1.00 92.19 247 LYS A CA 1
ATOM 1818 C C . LYS A 1 247 ? -5.491 20.234 -2.215 1.00 92.19 247 LYS A C 1
ATOM 1820 O O . LYS A 1 247 ? -5.226 21.211 -2.906 1.00 92.19 247 LYS A O 1
ATOM 1825 N N . ASN A 1 248 ? -5.195 18.981 -2.576 1.00 84.88 248 ASN A N 1
ATOM 1826 C CA . ASN A 1 248 ? -4.431 18.605 -3.773 1.00 84.88 248 ASN A CA 1
ATOM 1827 C C . ASN A 1 248 ? -3.086 19.341 -3.865 1.00 84.88 248 ASN A C 1
ATOM 1829 O O . ASN A 1 248 ? -2.728 19.898 -4.902 1.00 84.88 248 ASN A O 1
ATOM 1833 N N . ALA A 1 249 ? -2.355 19.374 -2.750 1.00 79.19 249 ALA A N 1
ATOM 1834 C CA . ALA A 1 249 ? -1.061 20.034 -2.660 1.00 79.19 249 ALA A CA 1
ATOM 1835 C C . ALA A 1 249 ? 0.068 19.042 -2.352 1.00 79.19 249 ALA A C 1
ATOM 1837 O O . ALA A 1 249 ? -0.101 18.061 -1.621 1.00 79.19 249 ALA A O 1
ATOM 1838 N N . THR A 1 250 ? 1.258 19.340 -2.873 1.00 74.88 250 THR A N 1
ATOM 1839 C CA . THR A 1 250 ? 2.493 18.627 -2.532 1.00 74.88 250 THR A CA 1
ATOM 1840 C C . THR A 1 250 ? 2.937 18.953 -1.106 1.00 74.88 250 THR A C 1
ATOM 1842 O O . THR A 1 250 ? 2.861 20.110 -0.695 1.00 74.88 250 THR A O 1
ATOM 1845 N N . GLY A 1 251 ? 3.478 17.972 -0.380 1.00 74.56 251 GLY A N 1
ATOM 1846 C CA . GLY A 1 251 ? 3.925 18.152 1.006 1.00 74.56 251 GLY A CA 1
ATOM 1847 C C . GLY A 1 251 ? 2.888 17.710 2.043 1.00 74.56 251 GLY A C 1
ATOM 1848 O O . GLY A 1 251 ? 1.976 16.950 1.731 1.00 74.56 251 GLY A O 1
ATOM 1849 N N . VAL A 1 252 ? 3.075 18.124 3.299 1.00 83.06 252 VAL A N 1
ATOM 1850 C CA . VAL A 1 252 ? 2.200 17.727 4.415 1.00 83.06 252 VAL A CA 1
ATOM 1851 C C . VAL A 1 252 ? 0.973 18.631 4.462 1.00 83.06 252 VAL A C 1
ATOM 1853 O O . VAL A 1 252 ? 1.098 19.842 4.642 1.00 83.06 252 VAL A O 1
ATOM 1856 N N . ASN A 1 253 ? -0.215 18.040 4.372 1.00 88.94 253 ASN A N 1
ATOM 1857 C CA . ASN A 1 253 ? -1.488 18.740 4.484 1.00 88.94 253 ASN A CA 1
ATOM 1858 C C . ASN A 1 253 ? -2.204 18.316 5.766 1.00 88.94 253 ASN A C 1
ATOM 1860 O O . ASN A 1 253 ? -2.423 17.132 5.991 1.00 88.94 253 ASN A O 1
ATOM 1864 N N . ALA A 1 254 ? -2.577 19.284 6.604 1.00 93.94 254 ALA A N 1
ATOM 1865 C CA . ALA A 1 254 ? -3.310 19.037 7.846 1.00 93.94 254 ALA A CA 1
ATOM 1866 C C . ALA A 1 254 ? -4.804 19.356 7.711 1.00 93.94 254 ALA A C 1
ATOM 1868 O O . ALA A 1 254 ? -5.178 20.361 7.091 1.00 93.94 254 ALA A O 1
ATOM 1869 N N . TYR A 1 255 ? -5.630 18.529 8.344 1.00 96.62 255 TYR A N 1
ATOM 1870 C CA . TYR A 1 255 ? -7.085 18.629 8.374 1.00 96.62 255 TYR A CA 1
ATOM 1871 C C . TYR A 1 255 ? -7.617 18.366 9.781 1.00 96.62 255 TYR A C 1
ATOM 1873 O O . TYR A 1 255 ? -6.969 17.694 10.586 1.00 96.62 255 TYR A O 1
ATOM 1881 N N . SER A 1 256 ? -8.808 18.894 10.058 1.00 96.44 256 SER A N 1
ATOM 1882 C CA . SER A 1 256 ? -9.499 18.716 11.331 1.00 96.44 256 SER A CA 1
ATOM 1883 C C . SER A 1 256 ? -11.008 18.707 11.119 1.00 96.44 256 SER A C 1
ATOM 1885 O O . SER A 1 256 ? -11.537 19.520 10.357 1.00 96.44 256 SER A O 1
ATOM 1887 N N . VAL A 1 257 ? -11.695 17.784 11.788 1.00 97.56 257 VAL A N 1
ATOM 1888 C CA . VAL A 1 257 ? -13.156 17.656 11.801 1.00 97.56 257 VAL A CA 1
ATOM 1889 C C . VAL A 1 257 ? -13.616 17.339 13.215 1.00 97.56 257 VAL A C 1
ATOM 1891 O O . VAL A 1 257 ? -12.991 16.547 13.911 1.00 97.56 257 VAL A O 1
ATOM 1894 N N . THR A 1 258 ? -14.754 17.896 13.620 1.00 96.69 258 THR A N 1
ATOM 1895 C CA . THR A 1 258 ? -15.395 17.559 14.896 1.00 96.69 258 THR A CA 1
ATOM 1896 C C . THR A 1 258 ? -16.678 16.775 14.646 1.00 96.69 258 THR A C 1
ATOM 1898 O O . THR A 1 258 ? -17.635 17.317 14.094 1.00 96.69 258 THR A O 1
ATOM 1901 N N . ASP A 1 259 ? -16.730 15.524 15.103 1.00 95.62 259 ASP A N 1
ATOM 1902 C CA . ASP A 1 259 ? -17.970 14.752 15.172 1.00 95.62 259 ASP A CA 1
ATOM 1903 C C . ASP A 1 259 ? -18.728 15.084 16.468 1.00 95.62 259 ASP A C 1
ATOM 1905 O O . ASP A 1 259 ? -18.392 14.614 17.558 1.00 95.62 259 ASP A O 1
ATOM 1909 N N . VAL A 1 260 ? -19.777 15.901 16.343 1.00 92.12 260 VAL A N 1
ATOM 1910 C CA . VAL A 1 260 ? -20.704 16.250 17.440 1.00 92.12 260 VAL A CA 1
ATOM 1911 C C . VAL A 1 260 ? -21.826 15.225 17.632 1.00 92.12 260 VAL A C 1
ATOM 1913 O O . VAL A 1 260 ? -22.627 15.336 18.561 1.00 92.12 260 VAL A O 1
ATOM 1916 N N . THR A 1 261 ? -21.915 14.242 16.737 1.00 87.75 261 THR A N 1
ATOM 1917 C CA . THR A 1 261 ? -22.951 13.206 16.737 1.00 87.75 261 THR A CA 1
ATOM 1918 C C . THR A 1 261 ? -22.483 11.899 17.362 1.00 87.75 261 THR A C 1
ATOM 1920 O O . THR A 1 261 ? -23.296 10.981 17.463 1.00 87.75 261 THR A O 1
ATOM 1923 N N . ALA A 1 262 ? -21.213 11.810 17.774 1.00 85.62 262 ALA A N 1
ATOM 1924 C CA . ALA A 1 262 ? -20.629 10.633 18.402 1.00 85.62 262 ALA A CA 1
ATOM 1925 C C . ALA A 1 262 ? -21.504 10.123 19.560 1.00 85.62 262 ALA A C 1
ATOM 1927 O O . ALA A 1 262 ? -21.993 10.894 20.395 1.00 85.62 262 ALA A O 1
ATOM 1928 N N . ARG A 1 263 ? -21.740 8.808 19.578 1.00 74.00 263 ARG A N 1
ATOM 1929 C CA . ARG A 1 263 ? -22.576 8.118 20.569 1.00 74.00 263 ARG A CA 1
ATOM 1930 C C . ARG A 1 263 ? -21.757 7.028 21.255 1.00 74.00 263 ARG A C 1
ATOM 1932 O O . ARG A 1 263 ? -20.757 6.565 20.724 1.00 74.00 263 ARG A O 1
ATOM 1939 N N . GLY A 1 264 ? -22.166 6.655 22.466 1.00 68.88 264 GLY A N 1
ATOM 1940 C CA . GLY A 1 264 ? -21.476 5.636 23.257 1.00 68.88 264 GLY A CA 1
ATOM 1941 C C . GLY A 1 264 ? -20.097 6.059 23.778 1.00 68.88 264 GLY A C 1
ATOM 1942 O O . GLY A 1 264 ? -19.538 7.090 23.406 1.00 68.88 264 GLY A O 1
ATOM 1943 N N . SER A 1 265 ? -19.547 5.247 24.681 1.00 77.06 265 SER A N 1
ATOM 1944 C CA . SER A 1 265 ? -18.282 5.534 25.370 1.00 77.06 265 SER A CA 1
ATOM 1945 C C . SER A 1 265 ? -17.046 5.283 24.512 1.00 77.06 265 SER A C 1
ATOM 1947 O O . SER A 1 265 ? -15.996 5.864 24.772 1.00 77.06 265 SER A O 1
ATOM 1949 N N . VAL A 1 266 ? -17.153 4.440 23.485 1.00 83.19 266 VAL A N 1
ATOM 1950 C CA . VAL A 1 266 ? -16.045 4.066 22.606 1.00 83.19 266 VAL A CA 1
ATOM 1951 C C . VAL A 1 266 ? -16.459 4.291 21.163 1.00 83.19 266 VAL A C 1
ATOM 1953 O O . VAL A 1 266 ? -17.465 3.758 20.716 1.00 83.19 266 VAL A O 1
ATOM 1956 N N . ASN A 1 267 ? -15.658 5.068 20.443 1.00 89.12 267 ASN A N 1
ATOM 1957 C CA . ASN A 1 267 ? -15.846 5.346 19.028 1.00 89.12 267 ASN A CA 1
ATOM 1958 C C . ASN A 1 267 ? -14.533 5.079 18.290 1.00 89.12 267 ASN A C 1
ATOM 1960 O O . ASN A 1 267 ? -13.454 5.435 18.770 1.00 89.12 267 ASN A O 1
ATOM 1964 N N . PHE A 1 268 ? -14.624 4.473 17.117 1.00 92.25 268 PHE A N 1
ATOM 1965 C CA . PHE A 1 268 ? -13.507 4.226 16.217 1.00 92.25 268 PHE A CA 1
ATOM 1966 C C . PHE A 1 268 ? -13.655 5.103 14.985 1.00 92.25 268 PHE A C 1
ATOM 1968 O O . PHE A 1 268 ? -14.753 5.235 14.453 1.00 92.25 268 PHE A O 1
ATOM 1975 N N . TYR A 1 269 ? -12.552 5.675 14.520 1.00 96.31 269 TYR A N 1
ATOM 1976 C CA . TYR A 1 269 ? -12.524 6.538 13.350 1.00 96.31 269 TYR A CA 1
ATOM 1977 C C . TYR A 1 269 ? -11.465 6.070 12.369 1.00 96.31 269 TYR A C 1
ATOM 1979 O O . TYR A 1 269 ? -10.389 5.622 12.766 1.00 96.31 269 TYR A O 1
ATOM 1987 N N . ARG A 1 270 ? -11.759 6.218 11.083 1.00 96.44 270 ARG A N 1
ATOM 1988 C CA . ARG A 1 270 ? -10.775 6.121 10.006 1.00 96.44 270 ARG A CA 1
ATOM 1989 C C . ARG A 1 270 ? -11.059 7.196 8.970 1.00 96.44 270 ARG A C 1
ATOM 1991 O O . ARG A 1 270 ? -12.195 7.648 8.833 1.00 96.44 270 ARG A O 1
ATOM 1998 N N . ILE A 1 271 ? -10.030 7.577 8.234 1.00 97.44 271 ILE A N 1
ATOM 1999 C CA . ILE A 1 271 ? -10.152 8.474 7.095 1.00 97.44 271 ILE A CA 1
ATOM 2000 C C . ILE A 1 271 ? -10.149 7.622 5.837 1.00 97.44 271 ILE A C 1
ATOM 2002 O O . ILE A 1 271 ? -9.255 6.799 5.642 1.00 97.44 271 ILE A O 1
ATOM 2006 N N . LYS A 1 272 ? -11.150 7.818 4.990 1.00 95.69 272 LYS A N 1
ATOM 2007 C CA . LYS A 1 272 ? -11.225 7.241 3.655 1.00 95.69 272 LYS A CA 1
ATOM 2008 C C . LYS A 1 272 ? -10.902 8.335 2.651 1.00 95.69 272 LYS A C 1
ATOM 2010 O O . LYS A 1 272 ? -11.606 9.336 2.598 1.00 95.69 272 LYS A O 1
ATOM 2015 N N . SER A 1 273 ? -9.850 8.179 1.861 1.00 93.62 273 SER A N 1
ATOM 2016 C CA . SER A 1 273 ? -9.657 9.032 0.691 1.00 93.62 273 SER A CA 1
ATOM 2017 C C . SER A 1 273 ? -10.516 8.520 -0.453 1.00 93.62 273 SER A C 1
ATOM 2019 O O . SER A 1 273 ? -10.719 7.315 -0.600 1.00 93.62 273 SER A O 1
ATOM 2021 N N . VAL A 1 274 ? -11.019 9.445 -1.257 1.00 92.38 274 VAL A N 1
ATOM 2022 C CA . VAL A 1 274 ? -11.663 9.158 -2.531 1.00 92.38 274 VAL A CA 1
ATOM 2023 C C . VAL A 1 274 ? -10.945 9.984 -3.573 1.00 92.38 274 VAL A C 1
ATOM 2025 O O . VAL A 1 274 ? -10.905 11.211 -3.479 1.00 92.38 274 VAL A O 1
ATOM 2028 N N . ASP A 1 275 ? -10.392 9.314 -4.564 1.00 87.69 275 ASP A N 1
ATOM 2029 C CA . ASP A 1 275 ? -9.645 9.942 -5.639 1.00 87.69 275 ASP A CA 1
ATOM 2030 C C . ASP A 1 275 ? -10.584 10.380 -6.770 1.00 87.69 275 ASP A C 1
ATOM 2032 O O . ASP A 1 275 ? -11.755 9.990 -6.828 1.00 87.69 275 ASP A O 1
ATOM 2036 N N . MET A 1 276 ? -10.107 11.237 -7.676 1.00 83.94 276 MET A N 1
ATOM 2037 C CA . MET A 1 276 ? -10.913 11.723 -8.806 1.00 83.94 276 MET A CA 1
ATOM 2038 C C . MET A 1 276 ? -11.359 10.594 -9.749 1.00 83.94 276 MET A C 1
ATOM 2040 O O . MET A 1 276 ? -12.392 10.724 -10.402 1.00 83.94 276 MET A O 1
ATOM 2044 N N . ASP A 1 277 ? -10.617 9.485 -9.783 1.00 80.75 277 ASP A N 1
ATOM 2045 C CA . ASP A 1 277 ? -10.936 8.261 -10.528 1.00 80.75 277 ASP A CA 1
ATOM 2046 C C . ASP A 1 277 ? -11.809 7.268 -9.728 1.00 80.75 277 ASP A C 1
ATOM 2048 O O . ASP A 1 277 ? -12.136 6.189 -10.222 1.00 80.75 277 ASP A O 1
ATOM 2052 N N . GLY A 1 278 ? -12.212 7.627 -8.503 1.00 81.62 278 GLY A N 1
ATOM 2053 C CA . GLY A 1 278 ? -13.058 6.817 -7.627 1.00 81.62 278 GLY A CA 1
ATOM 2054 C C . GLY A 1 278 ? -12.314 5.763 -6.804 1.00 81.62 278 GLY A C 1
ATOM 2055 O O . GLY A 1 278 ? -12.966 5.019 -6.068 1.00 81.62 278 GLY A O 1
ATOM 2056 N N . LYS A 1 279 ? -10.978 5.684 -6.887 1.00 79.62 279 LYS A N 1
ATOM 2057 C CA . LYS A 1 279 ? -10.194 4.808 -6.006 1.00 79.62 279 LYS A CA 1
ATOM 2058 C C . LYS A 1 279 ? -10.271 5.280 -4.563 1.00 79.62 279 LYS A C 1
ATOM 2060 O O . LYS A 1 279 ? -10.455 6.464 -4.284 1.00 79.62 279 LYS A O 1
ATOM 2065 N N . VAL A 1 280 ? -10.142 4.323 -3.649 1.00 87.12 280 VAL A N 1
ATOM 2066 C CA . VAL A 1 280 ? -10.232 4.577 -2.214 1.00 87.12 280 VAL A CA 1
ATOM 2067 C C . VAL A 1 280 ? -9.022 4.024 -1.484 1.00 87.12 280 VAL A C 1
ATOM 2069 O O . VAL A 1 280 ? -8.559 2.920 -1.776 1.00 87.12 280 VAL A O 1
ATOM 2072 N N . ALA A 1 281 ? -8.535 4.778 -0.507 1.00 85.62 281 ALA A N 1
ATOM 2073 C CA . ALA A 1 281 ? -7.547 4.321 0.459 1.00 85.62 281 ALA A CA 1
ATOM 2074 C C . ALA A 1 281 ? -8.033 4.642 1.872 1.00 85.62 281 ALA A C 1
ATOM 2076 O O . ALA A 1 281 ? -8.812 5.571 2.077 1.00 85.62 281 ALA A O 1
ATOM 2077 N N . TYR A 1 282 ? -7.571 3.870 2.851 1.00 90.25 282 TYR A N 1
ATOM 2078 C CA . TYR A 1 282 ? -7.964 4.035 4.246 1.00 90.25 282 TYR A CA 1
ATOM 2079 C C . TYR A 1 282 ? -6.748 4.322 5.117 1.00 90.25 282 TYR A C 1
ATOM 2081 O O . TYR A 1 282 ? -5.683 3.734 4.927 1.00 90.25 282 TYR A O 1
ATOM 2089 N N . SER A 1 283 ? -6.923 5.201 6.098 1.00 89.69 283 SER A N 1
ATOM 2090 C CA . SER A 1 283 ? -5.955 5.384 7.171 1.00 89.69 283 SER A CA 1
ATOM 2091 C C . SER A 1 283 ? -5.973 4.212 8.154 1.00 89.69 283 SER A C 1
ATOM 2093 O O . SER A 1 283 ? -6.860 3.355 8.128 1.00 89.69 283 SER A O 1
ATOM 2095 N N . ALA A 1 284 ? -5.039 4.230 9.107 1.00 83.94 284 ALA A N 1
ATOM 2096 C CA . ALA A 1 284 ? -5.190 3.447 10.328 1.00 83.94 284 ALA A CA 1
ATOM 2097 C C . ALA A 1 284 ? -6.493 3.822 11.060 1.00 83.94 284 ALA A C 1
ATOM 2099 O O . ALA A 1 284 ? -6.943 4.972 11.002 1.00 83.94 284 ALA A O 1
ATOM 2100 N N . VAL A 1 285 ? -7.078 2.846 11.758 1.00 90.88 285 VAL A N 1
ATOM 2101 C CA . VAL A 1 285 ? -8.229 3.062 12.639 1.00 90.88 285 VAL A CA 1
ATOM 2102 C C . VAL A 1 285 ? -7.728 3.590 13.980 1.00 90.88 285 VAL A C 1
ATOM 2104 O O . VAL A 1 285 ? -6.856 2.983 14.601 1.00 90.88 285 VAL A O 1
ATOM 2107 N N . VAL A 1 286 ? -8.305 4.693 14.450 1.00 87.12 286 VAL A N 1
ATOM 2108 C CA . VAL A 1 286 ? -8.004 5.284 15.757 1.00 87.12 286 VAL A CA 1
ATOM 2109 C C . VAL A 1 286 ? -9.214 5.235 16.673 1.00 87.12 286 VAL A C 1
ATOM 2111 O O . VAL A 1 286 ? -10.356 5.339 16.233 1.00 87.12 286 VAL A O 1
ATOM 2114 N N . LYS A 1 287 ? -8.966 5.061 17.969 1.00 89.38 287 LYS A N 1
ATOM 2115 C CA . LYS A 1 287 ? -10.001 4.942 18.995 1.00 89.38 287 LYS A CA 1
ATOM 2116 C C . LYS A 1 287 ? -10.075 6.230 19.805 1.00 89.38 287 LYS A C 1
ATOM 2118 O O . LYS A 1 287 ? -9.063 6.671 20.338 1.00 89.38 287 LYS A O 1
ATOM 2123 N N . ALA A 1 288 ? -11.280 6.762 19.971 1.00 89.44 288 ALA A N 1
ATOM 2124 C CA . ALA A 1 288 ? -11.590 7.797 20.944 1.00 89.44 288 ALA A CA 1
ATOM 2125 C C . ALA A 1 288 ? -12.512 7.225 22.023 1.00 89.44 288 ALA A C 1
ATOM 2127 O O . ALA A 1 288 ? -13.530 6.594 21.727 1.00 89.44 288 ALA A O 1
ATOM 2128 N N . VAL A 1 289 ? -12.153 7.459 23.283 1.00 84.56 289 VAL A N 1
ATOM 2129 C CA . VAL A 1 289 ? -13.010 7.144 24.425 1.00 84.56 289 VAL A CA 1
ATOM 2130 C C . VAL A 1 289 ? -13.623 8.445 24.903 1.00 84.56 289 VAL A C 1
ATOM 2132 O O . VAL A 1 289 ? -12.906 9.344 25.338 1.00 84.56 289 VAL A O 1
ATOM 2135 N N . ILE A 1 290 ? -14.941 8.558 24.788 1.00 79.06 290 ILE A N 1
ATOM 2136 C CA . ILE A 1 290 ? -15.662 9.698 25.336 1.00 79.06 290 ILE A CA 1
ATOM 2137 C C . ILE A 1 290 ? -16.018 9.352 26.776 1.00 79.06 290 ILE A C 1
ATOM 2139 O O . ILE A 1 290 ? -16.956 8.599 27.057 1.00 79.06 290 ILE A O 1
ATOM 2143 N N . GLU A 1 291 ? -15.242 9.899 27.703 1.00 65.12 291 GLU A N 1
ATOM 2144 C CA . GLU A 1 291 ? -15.531 9.781 29.124 1.00 65.12 291 GLU A CA 1
ATOM 2145 C C . GLU A 1 291 ? -16.896 10.421 29.416 1.00 65.12 291 GLU A C 1
ATOM 2147 O O . GLU A 1 291 ? -17.170 1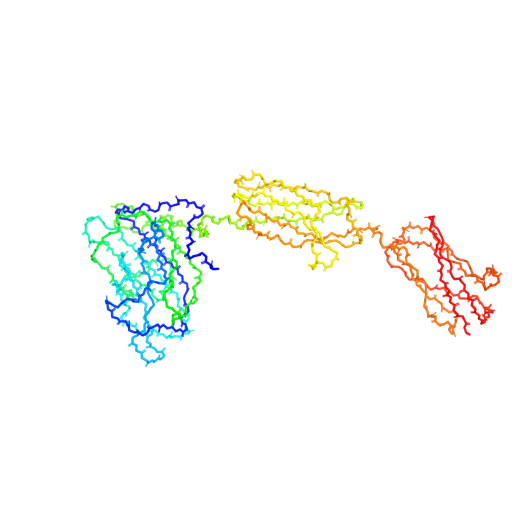1.557 29.030 1.00 65.12 291 GLU A O 1
ATOM 2152 N N . ASN A 1 292 ? -17.779 9.673 30.084 1.00 59.47 292 ASN A N 1
ATOM 2153 C CA . ASN A 1 292 ? -19.167 10.061 30.364 1.00 59.47 292 ASN A CA 1
ATOM 2154 C C . ASN A 1 292 ? -20.109 10.150 29.140 1.00 59.47 292 ASN A C 1
ATOM 2156 O O . ASN A 1 292 ? -21.212 10.694 29.265 1.00 59.47 292 ASN A O 1
ATOM 2160 N N . ALA A 1 293 ? -19.756 9.593 27.971 1.00 48.62 293 ALA A N 1
ATOM 2161 C CA . ALA A 1 293 ? -20.733 9.408 26.893 1.00 48.62 293 ALA A CA 1
ATOM 2162 C C . ALA A 1 293 ? -21.692 8.261 27.208 1.00 48.62 293 ALA A C 1
ATOM 2164 O O . ALA A 1 293 ? -21.450 7.110 26.860 1.00 48.62 293 ALA A O 1
ATOM 2165 N N . THR A 1 294 ? -22.779 8.611 27.896 1.00 52.44 294 THR A N 1
ATOM 2166 C CA . THR A 1 294 ? -24.104 7.976 27.827 1.00 52.44 294 THR A CA 1
ATOM 2167 C C . THR A 1 294 ? -24.112 6.482 27.477 1.00 52.44 294 THR A C 1
ATOM 2169 O O . THR A 1 294 ? -24.763 6.069 26.522 1.00 52.44 294 THR A O 1
ATOM 2172 N N . ALA A 1 295 ? -23.455 5.645 28.273 1.00 52.47 295 ALA A N 1
ATOM 2173 C CA . ALA A 1 295 ? -24.154 4.437 28.670 1.00 52.47 295 ALA A CA 1
ATOM 2174 C C . ALA A 1 295 ? -25.183 4.900 29.711 1.00 52.47 295 ALA A C 1
ATOM 2176 O O . ALA A 1 295 ? -24.867 5.750 30.548 1.00 52.47 295 ALA A O 1
ATOM 2177 N N . ALA A 1 296 ? -26.436 4.449 29.596 1.00 61.19 296 ALA A N 1
ATOM 2178 C CA . ALA A 1 296 ? -27.439 4.752 30.611 1.00 61.19 296 ALA A CA 1
ATOM 2179 C C . ALA A 1 296 ? -26.861 4.399 31.989 1.00 61.19 296 ALA A C 1
ATOM 2181 O O . ALA A 1 296 ? -26.097 3.433 32.111 1.00 61.19 296 ALA A O 1
ATOM 2182 N N . ALA A 1 297 ? -27.183 5.213 32.996 1.00 71.12 297 ALA A N 1
ATOM 2183 C CA . ALA A 1 297 ? -26.834 4.892 34.369 1.00 71.12 297 ALA A CA 1
ATOM 2184 C C . ALA A 1 297 ? -27.304 3.459 34.641 1.00 71.12 297 ALA A C 1
ATOM 2186 O O . ALA A 1 297 ? -28.474 3.136 34.417 1.00 71.12 297 ALA A O 1
ATOM 2187 N N . ASP A 1 298 ? -26.366 2.596 35.015 1.00 81.00 298 ASP A N 1
ATOM 2188 C CA . ASP A 1 298 ? -26.640 1.181 35.209 1.00 81.00 298 ASP A CA 1
ATOM 2189 C C . ASP A 1 298 ? -26.491 0.842 36.684 1.00 81.00 298 ASP A C 1
ATOM 2191 O O . ASP A 1 298 ? -25.587 1.321 37.375 1.00 81.00 298 ASP A O 1
ATOM 2195 N N . LEU A 1 299 ? -27.426 0.025 37.148 1.00 88.19 299 LEU A N 1
ATOM 2196 C CA . LEU A 1 299 ? -27.534 -0.449 38.512 1.00 88.19 299 LEU A CA 1
ATOM 2197 C C . LEU A 1 299 ? -27.759 -1.950 38.441 1.00 88.19 299 LEU A C 1
ATOM 2199 O O . LEU A 1 299 ? -28.797 -2.397 37.948 1.00 88.19 299 LEU A O 1
ATOM 2203 N N . THR A 1 300 ? -26.826 -2.725 38.968 1.00 88.69 300 THR A N 1
ATOM 2204 C CA . THR A 1 300 ? -26.965 -4.173 39.111 1.00 88.69 300 THR A CA 1
ATOM 2205 C C . THR A 1 300 ? -26.838 -4.555 40.579 1.00 88.69 300 THR A C 1
ATOM 2207 O O . THR A 1 300 ? -26.130 -3.915 41.359 1.00 88.69 300 THR A O 1
ATOM 2210 N N . VAL A 1 301 ? -27.591 -5.578 40.978 1.00 89.94 301 VAL A N 1
ATOM 2211 C CA . VAL A 1 301 ? -27.601 -6.103 42.346 1.00 89.94 301 VAL A CA 1
ATOM 2212 C C . VAL A 1 301 ? -27.368 -7.603 42.293 1.00 89.94 301 VAL A C 1
ATOM 2214 O O . VAL A 1 301 ? -27.985 -8.291 41.478 1.00 89.94 301 VAL A O 1
ATOM 2217 N N . TYR A 1 302 ? -26.463 -8.110 43.123 1.00 89.69 302 TYR A N 1
ATOM 2218 C CA . TYR A 1 302 ? -26.212 -9.545 43.216 1.00 89.69 302 TYR A CA 1
ATOM 2219 C C . TYR A 1 302 ? -25.719 -9.954 44.616 1.00 89.69 302 TYR A C 1
ATOM 2221 O O . TYR A 1 302 ? -25.079 -9.157 45.302 1.00 89.69 302 TYR A O 1
ATOM 2229 N N . PRO A 1 303 ? -25.978 -11.200 45.044 1.00 87.69 303 PRO A N 1
ATOM 2230 C CA . PRO A 1 303 ? -26.838 -12.173 44.368 1.00 87.69 303 PRO A CA 1
ATOM 2231 C C . PRO A 1 303 ? -28.318 -11.749 44.408 1.00 87.69 303 PRO A C 1
ATOM 2233 O O . PRO A 1 303 ? -28.718 -10.935 45.230 1.00 87.69 303 PRO A O 1
ATOM 2236 N N . ASN A 1 304 ? -29.123 -12.262 43.482 1.00 88.75 304 ASN A N 1
ATOM 2237 C CA . ASN A 1 304 ? -30.580 -12.152 43.516 1.00 88.75 304 ASN A CA 1
ATOM 2238 C C . ASN A 1 304 ? -31.151 -13.488 43.002 1.00 88.75 304 ASN A C 1
ATOM 2240 O O . ASN A 1 304 ? -30.980 -13.758 41.809 1.00 88.75 304 ASN A O 1
ATOM 2244 N N . PRO A 1 305 ? -31.768 -14.337 43.850 1.00 89.81 305 PRO A N 1
ATOM 2245 C CA . PRO A 1 305 ? -32.142 -14.094 45.254 1.00 89.81 305 PRO A CA 1
ATOM 2246 C C . PRO A 1 305 ? -30.972 -13.995 46.254 1.00 89.81 305 PRO A C 1
ATOM 2248 O O . PRO A 1 305 ? -29.893 -14.550 46.037 1.00 89.81 305 PRO A O 1
ATOM 2251 N N . VAL A 1 306 ? -31.190 -13.282 47.361 1.00 93.44 306 VAL A N 1
ATOM 2252 C CA . VAL A 1 306 ? -30.242 -13.061 48.463 1.00 93.44 306 VAL A CA 1
ATOM 2253 C C . VAL A 1 306 ? -30.512 -14.072 49.577 1.00 93.44 306 VAL A C 1
ATOM 2255 O O . VAL A 1 306 ? -31.554 -14.006 50.216 1.00 93.44 306 VAL A O 1
ATOM 2258 N N . LYS A 1 307 ? -29.557 -14.970 49.846 1.00 87.94 307 LYS A N 1
ATOM 2259 C CA . LYS A 1 307 ? -29.657 -16.007 50.901 1.00 87.94 307 LYS A CA 1
ATOM 2260 C C . LYS A 1 307 ? -28.968 -15.644 52.224 1.00 87.94 307 LYS A C 1
ATOM 2262 O O . LYS A 1 307 ? -28.849 -16.475 53.117 1.00 87.94 307 LYS A O 1
ATOM 2267 N N . GLY A 1 308 ? -28.413 -14.439 52.325 1.00 85.38 308 GLY A N 1
ATOM 2268 C CA . GLY A 1 308 ? -27.633 -13.988 53.477 1.00 85.38 308 GLY A CA 1
ATOM 2269 C C . GLY A 1 308 ? -27.891 -12.521 53.798 1.00 85.38 308 GLY A C 1
ATOM 2270 O O . GLY A 1 308 ? -28.850 -11.928 53.320 1.00 85.38 308 GLY A O 1
ATOM 2271 N N . SER A 1 309 ? -27.015 -11.905 54.588 1.00 87.88 309 SER A N 1
ATOM 2272 C CA . SER A 1 309 ? -27.151 -10.502 55.004 1.00 87.88 309 SER A CA 1
ATOM 2273 C C . SER A 1 309 ? -26.405 -9.507 54.108 1.00 87.88 309 SER A C 1
ATOM 2275 O O . SER A 1 309 ? -26.277 -8.344 54.480 1.00 87.88 309 SER A O 1
ATOM 2277 N N . GLN A 1 310 ? -25.885 -9.931 52.952 1.00 90.50 310 GLN A N 1
ATOM 2278 C CA . GLN A 1 310 ? -25.036 -9.097 52.094 1.00 90.50 310 GLN A CA 1
ATOM 2279 C C . GLN A 1 310 ? -25.555 -9.036 50.663 1.00 90.50 310 GLN A C 1
ATOM 2281 O O . GLN A 1 310 ? -25.862 -10.064 50.060 1.00 90.50 310 GLN A O 1
ATOM 2286 N N . VAL A 1 311 ? -25.579 -7.827 50.108 1.00 92.25 311 VAL A N 1
ATOM 2287 C CA . VAL A 1 311 ? -25.913 -7.563 48.706 1.00 92.25 311 VAL A CA 1
ATOM 2288 C C . VAL A 1 311 ? -24.835 -6.673 48.112 1.00 92.25 311 VAL A C 1
ATOM 2290 O O . VAL A 1 311 ? -24.519 -5.622 48.663 1.00 92.25 311 VAL A O 1
ATOM 2293 N N . ALA A 1 312 ? -24.268 -7.068 46.980 1.00 90.81 312 ALA A N 1
ATOM 2294 C CA . ALA A 1 312 ? -23.402 -6.203 46.200 1.00 90.81 312 ALA A CA 1
ATOM 2295 C C . ALA A 1 312 ? -24.254 -5.313 45.292 1.00 90.81 312 ALA A C 1
ATOM 2297 O O . ALA A 1 312 ? -25.082 -5.797 44.519 1.00 90.81 312 ALA A O 1
ATOM 2298 N N . VAL A 1 313 ? -24.028 -4.007 45.391 1.00 91.31 313 VAL A N 1
ATOM 2299 C CA . VAL A 1 313 ? -24.619 -2.979 44.540 1.00 91.31 313 VAL A CA 1
ATOM 2300 C C . VAL A 1 313 ? -23.532 -2.478 43.610 1.00 91.31 313 VAL A C 1
ATOM 2302 O O . VAL A 1 313 ? -22.565 -1.854 44.048 1.00 91.31 313 VAL A O 1
ATOM 2305 N N . GLN A 1 314 ? -23.685 -2.761 42.325 1.00 89.38 314 GLN A N 1
ATOM 2306 C CA . GLN A 1 314 ? -22.801 -2.260 41.289 1.00 89.38 314 GLN A CA 1
ATOM 2307 C C . GLN A 1 314 ? -23.472 -1.104 40.561 1.00 89.38 314 GLN A C 1
ATOM 2309 O O . GLN A 1 314 ? -24.598 -1.218 40.078 1.00 89.38 314 GLN A O 1
ATOM 2314 N N . VAL A 1 315 ? -22.754 0.011 40.486 1.00 88.25 315 VAL A N 1
ATOM 2315 C CA . VAL A 1 315 ? -23.162 1.197 39.739 1.00 88.25 315 VAL A CA 1
ATOM 2316 C C . VAL A 1 315 ? -22.136 1.512 38.665 1.00 88.25 315 VAL A C 1
ATOM 2318 O O . VAL A 1 315 ? -20.923 1.426 38.881 1.00 88.25 315 VAL A O 1
ATOM 2321 N N . ALA A 1 316 ? -22.636 1.888 37.496 1.00 83.38 316 ALA A N 1
ATOM 2322 C CA . ALA A 1 316 ? -21.819 2.320 36.378 1.00 83.38 316 ALA A CA 1
ATOM 2323 C C . ALA A 1 316 ? -22.450 3.530 35.691 1.00 83.38 316 ALA A C 1
ATOM 2325 O O . ALA A 1 316 ? -23.666 3.722 35.723 1.00 83.38 316 ALA A O 1
ATOM 2326 N N . ASN A 1 317 ? -21.611 4.326 35.028 1.00 79.81 317 ASN A N 1
ATOM 2327 C CA . ASN A 1 317 ? -22.048 5.433 34.167 1.00 79.81 317 ASN A CA 1
ATOM 2328 C C . ASN A 1 317 ? -22.864 6.526 34.891 1.00 79.81 317 ASN A C 1
ATOM 2330 O O . ASN A 1 317 ? -23.661 7.230 34.275 1.00 79.81 317 ASN A O 1
ATOM 2334 N N . LEU A 1 318 ? -22.659 6.678 36.202 1.00 80.62 318 LEU A N 1
ATOM 2335 C CA . LEU A 1 318 ? -23.117 7.827 36.983 1.00 80.62 318 LEU A CA 1
ATOM 2336 C C . LEU A 1 318 ? -22.058 8.942 36.974 1.00 80.62 318 LEU A C 1
ATOM 2338 O O . LEU A 1 318 ? -20.862 8.669 36.882 1.00 80.62 318 LEU A O 1
ATOM 2342 N N . ALA A 1 319 ? -22.482 10.200 37.111 1.00 81.31 319 ALA A N 1
ATOM 2343 C CA . ALA A 1 319 ? -21.552 11.295 37.392 1.00 81.31 319 ALA A CA 1
ATOM 2344 C C . ALA A 1 319 ? -20.938 11.106 38.786 1.00 81.31 319 ALA A C 1
ATOM 2346 O O . ALA A 1 319 ? -21.612 10.590 39.682 1.00 81.31 319 ALA A O 1
ATOM 2347 N N . SER A 1 320 ? -19.693 11.531 39.002 1.00 83.19 320 SER A N 1
ATOM 2348 C CA . SER A 1 320 ? -19.124 11.524 40.351 1.00 83.19 320 SER A CA 1
ATOM 2349 C C . SER A 1 320 ? -19.943 12.416 41.292 1.00 83.19 320 SER A C 1
ATOM 2351 O O . SER A 1 320 ? -20.518 13.427 40.883 1.00 83.19 320 SER A O 1
ATOM 2353 N N . GLY A 1 321 ? -20.065 12.015 42.555 1.00 87.44 321 GLY A N 1
ATOM 2354 C CA . GLY A 1 321 ? -20.847 12.746 43.547 1.00 87.44 321 GLY A CA 1
ATOM 2355 C C . GLY A 1 321 ? -21.454 11.857 44.622 1.00 87.44 321 GLY A C 1
ATOM 2356 O O . GLY A 1 321 ? -21.134 10.675 44.733 1.00 87.44 321 GLY A O 1
ATOM 2357 N N . ASN A 1 322 ? -22.338 12.449 45.420 1.00 90.88 322 ASN A N 1
ATOM 2358 C CA . ASN A 1 322 ? -22.975 11.773 46.543 1.00 90.88 322 ASN A CA 1
ATOM 2359 C C . ASN A 1 322 ? -24.319 11.180 46.116 1.00 90.88 322 ASN A C 1
ATOM 2361 O O . ASN A 1 322 ? -25.186 11.891 45.608 1.00 90.88 322 ASN A O 1
ATOM 2365 N N . TYR A 1 323 ? -24.499 9.888 46.370 1.00 93.12 323 TYR A N 1
ATOM 2366 C CA . TYR A 1 323 ? -25.736 9.159 46.100 1.00 93.12 323 TYR A CA 1
ATOM 2367 C C . TYR A 1 323 ? -26.255 8.513 47.382 1.00 93.12 323 TYR A C 1
ATOM 2369 O O . TYR A 1 323 ? -25.476 8.121 48.244 1.00 93.12 323 TYR A O 1
ATOM 2377 N N . ALA A 1 324 ? -27.568 8.373 47.508 1.00 93.38 324 ALA A N 1
ATOM 2378 C CA . ALA A 1 324 ? -28.211 7.575 48.540 1.00 93.38 324 ALA A CA 1
ATOM 2379 C C . ALA A 1 324 ? -28.533 6.184 47.987 1.00 93.38 324 ALA A C 1
ATOM 2381 O O . ALA A 1 324 ? -29.165 6.066 46.936 1.00 93.38 324 ALA A O 1
ATOM 2382 N N . VAL A 1 325 ? -28.117 5.147 48.710 1.00 94.25 325 VAL A N 1
ATOM 2383 C CA . VAL A 1 325 ? -28.492 3.750 48.490 1.00 94.25 325 VAL A CA 1
ATOM 2384 C C . VAL A 1 325 ? -29.550 3.387 49.523 1.00 94.25 325 VAL A C 1
ATOM 2386 O O . VAL A 1 325 ? -29.284 3.382 50.725 1.00 94.25 325 VAL A O 1
ATOM 2389 N N . GLN A 1 326 ? -30.759 3.106 49.056 1.00 94.62 326 GLN A N 1
ATOM 2390 C CA . GLN A 1 326 ? -31.937 2.875 49.885 1.00 94.62 326 GLN A CA 1
ATOM 2391 C C . GLN A 1 326 ? -32.545 1.513 49.566 1.00 94.62 326 GLN A C 1
ATOM 2393 O O . GLN A 1 326 ? -32.532 1.080 48.416 1.00 94.62 326 GLN A O 1
ATOM 2398 N N . LEU A 1 327 ? -33.116 0.852 50.568 1.00 94.56 327 LEU A N 1
ATOM 2399 C CA . LEU A 1 327 ? -33.869 -0.389 50.394 1.00 94.56 327 LEU A CA 1
ATOM 2400 C C . LEU A 1 327 ? -35.288 -0.198 50.918 1.00 94.56 327 LEU A C 1
ATOM 2402 O O . LEU A 1 327 ? -35.464 0.193 52.072 1.00 94.56 327 LEU A O 1
ATOM 2406 N N . TYR A 1 328 ? -36.282 -0.518 50.097 1.00 94.75 328 TYR A N 1
ATOM 2407 C CA . TYR A 1 328 ? -37.698 -0.465 50.452 1.00 94.75 328 TYR A CA 1
ATOM 2408 C C . TYR A 1 328 ? -38.311 -1.865 50.425 1.00 94.75 328 TYR A C 1
ATOM 2410 O O . TYR A 1 328 ? -38.019 -2.650 49.523 1.00 94.75 328 TYR A O 1
ATOM 2418 N N . SER A 1 329 ? -39.169 -2.183 51.395 1.00 93.31 329 SER A N 1
ATOM 2419 C CA . SER A 1 329 ? -40.008 -3.386 51.343 1.00 93.31 329 SER A CA 1
ATOM 2420 C C . SER A 1 329 ? -41.101 -3.251 50.276 1.00 93.31 329 SER A C 1
ATOM 2422 O O . SER A 1 329 ? -41.381 -2.149 49.798 1.00 93.31 329 SER A O 1
ATOM 2424 N N . ALA A 1 330 ? -41.779 -4.353 49.941 1.00 90.81 330 ALA A N 1
ATOM 2425 C CA . ALA A 1 330 ? -42.930 -4.340 49.030 1.00 90.81 330 ALA A CA 1
ATOM 2426 C C . ALA A 1 330 ? -44.062 -3.377 49.455 1.00 90.81 330 ALA A C 1
ATOM 2428 O O . ALA A 1 330 ? -44.791 -2.883 48.602 1.00 90.81 330 ALA A O 1
ATOM 2429 N N . ASN A 1 331 ? -44.163 -3.058 50.751 1.00 91.69 331 ASN A N 1
ATOM 2430 C CA . ASN A 1 331 ? -45.145 -2.112 51.296 1.00 91.69 331 ASN A CA 1
ATOM 2431 C C . ASN A 1 331 ? -44.633 -0.656 51.321 1.00 91.69 331 ASN A C 1
ATOM 2433 O O . ASN A 1 331 ? -45.266 0.208 51.921 1.00 91.69 331 ASN A O 1
ATOM 2437 N N . GLY A 1 332 ? -43.463 -0.377 50.736 1.00 88.75 332 GLY A N 1
ATOM 2438 C CA . GLY A 1 332 ? -42.862 0.960 50.696 1.00 88.75 332 GLY A CA 1
ATOM 2439 C C . GLY A 1 332 ? -42.152 1.393 51.983 1.00 88.75 332 GLY A C 1
ATOM 2440 O O . GLY A 1 332 ? -41.683 2.526 52.065 1.00 88.75 332 GLY A O 1
ATOM 2441 N N . GLN A 1 333 ? -42.023 0.517 52.986 1.00 92.25 333 GLN A N 1
ATOM 2442 C CA . GLN A 1 333 ? -41.268 0.829 54.203 1.00 92.25 333 GLN A CA 1
ATOM 2443 C C . GLN A 1 333 ? -39.766 0.847 53.898 1.00 92.25 333 GLN A C 1
ATOM 2445 O O . GLN A 1 333 ? -39.229 -0.138 53.393 1.00 92.25 333 GLN A O 1
ATOM 2450 N N . GLN A 1 334 ? -39.077 1.935 54.245 1.00 94.44 334 GLN A N 1
ATOM 2451 C CA . GLN A 1 334 ? -37.621 2.011 54.136 1.00 94.44 334 GLN A CA 1
ATOM 2452 C C . GLN A 1 334 ? -36.962 1.130 55.204 1.00 94.44 334 GLN A C 1
ATOM 2454 O O . GLN A 1 334 ? -37.173 1.329 56.398 1.00 94.44 334 GLN A O 1
ATOM 2459 N N . VAL A 1 335 ? -36.156 0.169 54.762 1.00 93.62 335 VAL A N 1
ATOM 2460 C CA . VAL A 1 335 ? -35.441 -0.791 55.616 1.00 93.62 335 VAL A CA 1
ATOM 2461 C C . VAL A 1 335 ? -33.967 -0.425 55.751 1.00 93.62 335 VAL A C 1
ATOM 2463 O O . VAL A 1 335 ? -33.375 -0.657 56.795 1.00 93.62 335 VAL A O 1
ATOM 2466 N N . TYR A 1 336 ? -33.377 0.205 54.735 1.00 93.69 336 TYR A N 1
ATOM 2467 C CA . TYR A 1 336 ? -31.977 0.629 54.747 1.00 93.69 336 TYR A CA 1
ATOM 2468 C C . TYR A 1 336 ? -31.811 1.964 54.017 1.00 93.69 336 TYR A C 1
ATOM 2470 O O . TYR A 1 336 ? -32.545 2.243 53.066 1.00 93.69 336 TYR A O 1
ATOM 2478 N N . ASN A 1 337 ? -30.858 2.784 54.461 1.00 93.38 337 ASN A N 1
ATOM 2479 C CA . ASN A 1 337 ? -30.470 4.031 53.807 1.00 93.38 337 ASN A CA 1
ATOM 2480 C C . ASN A 1 337 ? -29.023 4.383 54.158 1.00 93.38 337 ASN A C 1
ATOM 2482 O O . ASN A 1 337 ? -28.697 4.528 55.335 1.00 93.38 337 ASN A O 1
ATOM 2486 N N . GLN A 1 338 ? -28.178 4.561 53.147 1.00 91.81 338 GLN A N 1
ATOM 2487 C CA . GLN A 1 338 ? -26.796 4.981 53.333 1.00 91.81 338 GLN A CA 1
ATOM 2488 C C . GLN A 1 338 ? -26.329 5.876 52.186 1.00 91.81 338 GLN A C 1
ATOM 2490 O O . GLN A 1 338 ? -26.609 5.610 51.020 1.00 91.81 338 GLN A O 1
ATOM 2495 N N . SER A 1 339 ? -25.588 6.934 52.512 1.00 90.00 339 SER A N 1
ATOM 2496 C CA . SER A 1 339 ? -24.907 7.757 51.514 1.00 90.00 339 SER A CA 1
ATOM 2497 C C . SER A 1 339 ? -23.628 7.079 51.023 1.00 90.00 339 SER A C 1
ATOM 2499 O O . SER A 1 339 ? -22.862 6.543 51.825 1.00 90.00 339 SER A O 1
ATOM 2501 N N . MET A 1 340 ? -23.356 7.178 49.727 1.00 87.06 340 MET A N 1
ATOM 2502 C CA . MET A 1 340 ? -22.121 6.748 49.086 1.00 87.06 340 MET A CA 1
ATOM 2503 C C . MET A 1 340 ? -21.501 7.902 48.298 1.00 87.06 340 MET A C 1
ATOM 2505 O O . MET A 1 340 ? -22.202 8.619 47.581 1.00 87.06 340 MET A O 1
ATOM 2509 N N . VAL A 1 341 ? -20.184 8.066 48.420 1.00 86.56 341 VAL A N 1
ATOM 2510 C CA . VAL A 1 341 ? -19.406 8.953 47.550 1.00 86.56 341 VAL A CA 1
ATOM 2511 C C . VAL A 1 341 ? -18.956 8.128 46.353 1.00 86.56 341 VAL A C 1
ATOM 2513 O O . VAL A 1 341 ? -18.236 7.142 46.504 1.00 86.56 341 VAL A O 1
ATOM 2516 N N . TYR A 1 342 ? -19.401 8.508 45.164 1.00 85.06 342 TYR A N 1
ATOM 2517 C CA . TYR A 1 342 ? -19.074 7.830 43.922 1.00 85.06 342 TYR A CA 1
ATOM 2518 C C . TYR A 1 342 ? -18.040 8.633 43.138 1.00 85.06 342 TYR A C 1
ATOM 2520 O O . TYR A 1 342 ? -18.290 9.779 42.769 1.00 85.06 342 TYR A O 1
ATOM 2528 N N . SER A 1 343 ? -16.889 8.030 42.852 1.00 78.81 343 SER A N 1
ATOM 2529 C CA . SER A 1 343 ? -15.781 8.704 42.161 1.00 78.81 343 SER A CA 1
ATOM 2530 C C . SER A 1 343 ? -15.868 8.650 40.627 1.00 78.81 343 SER A C 1
ATOM 2532 O O . SER A 1 343 ? -15.015 9.227 39.962 1.00 78.81 343 SER A O 1
ATOM 2534 N N . GLY A 1 344 ? -16.886 7.994 40.053 1.00 72.25 344 GLY A N 1
ATOM 2535 C CA . GLY A 1 344 ? -16.987 7.731 38.609 1.00 72.25 344 GLY A CA 1
ATOM 2536 C C . GLY A 1 344 ? -16.594 6.295 38.224 1.00 72.25 344 GLY A C 1
ATOM 2537 O O . GLY A 1 344 ? -16.092 5.534 39.047 1.00 72.25 344 GLY A O 1
ATOM 2538 N N . GLY A 1 345 ? -16.824 5.911 36.961 1.00 72.88 345 GLY A N 1
ATOM 2539 C CA . GLY A 1 345 ? -16.377 4.621 36.403 1.00 72.88 345 GLY A CA 1
ATOM 2540 C C . GLY A 1 345 ? -17.342 3.442 36.608 1.00 72.88 345 GLY A C 1
ATOM 2541 O O . GLY A 1 345 ? -18.520 3.545 36.267 1.00 72.88 345 GLY A O 1
ATOM 2542 N N . ARG A 1 346 ? -16.823 2.304 37.092 1.00 78.88 346 ARG A N 1
ATOM 2543 C CA . ARG A 1 346 ? -17.592 1.164 37.624 1.00 78.88 346 ARG A CA 1
ATOM 2544 C C . ARG A 1 346 ? -17.197 0.995 39.087 1.00 78.88 346 ARG A C 1
ATOM 2546 O O . ARG A 1 346 ? -16.018 0.790 39.362 1.00 78.88 346 ARG A O 1
ATOM 2553 N N . SER A 1 347 ? -18.162 1.053 40.000 1.00 80.75 347 SER A N 1
ATOM 2554 C CA . SER A 1 347 ? -17.926 0.807 41.427 1.00 80.75 347 SER A CA 1
ATOM 2555 C C . SER A 1 347 ? -18.867 -0.264 41.953 1.00 80.75 347 SER A C 1
ATOM 2557 O O . SER A 1 347 ? -20.012 -0.369 41.515 1.00 80.75 347 SER A O 1
ATOM 2559 N N . SER A 1 348 ? -18.370 -1.045 42.906 1.00 84.50 348 SER A N 1
ATOM 2560 C CA . SER A 1 348 ? -19.132 -2.054 43.629 1.00 84.50 348 SER A CA 1
ATOM 2561 C C . SER A 1 348 ? -19.098 -1.718 45.112 1.00 84.50 348 SER A C 1
ATOM 2563 O O . SER A 1 348 ? -18.021 -1.599 45.693 1.00 84.50 348 SER A O 1
ATOM 2565 N N . GLN A 1 349 ? -20.268 -1.611 45.734 1.00 86.12 349 GLN A N 1
ATOM 2566 C CA . GLN A 1 349 ? -20.414 -1.400 47.168 1.00 86.12 349 GLN A CA 1
ATOM 2567 C C . GLN A 1 349 ? -21.170 -2.569 47.793 1.00 86.12 349 GLN A C 1
ATOM 2569 O O . GLN A 1 349 ? -22.204 -2.996 47.287 1.00 86.12 349 GLN A O 1
ATOM 2574 N N . SER A 1 350 ? -20.660 -3.080 48.912 1.00 88.75 350 SER A N 1
ATOM 2575 C CA . SER A 1 350 ? -21.375 -4.077 49.708 1.00 88.75 350 SER A CA 1
ATOM 2576 C C . SER A 1 350 ? -22.371 -3.382 50.636 1.00 88.75 350 SER A C 1
ATOM 2578 O O . SER A 1 350 ? -21.996 -2.497 51.406 1.00 88.75 350 SER A O 1
ATOM 2580 N N . VAL A 1 351 ? -23.635 -3.786 50.557 1.00 90.00 351 VAL A N 1
ATOM 2581 C CA . VAL A 1 351 ? -24.723 -3.375 51.443 1.00 90.00 351 VAL A CA 1
ATOM 2582 C C . VAL A 1 351 ? -24.982 -4.503 52.432 1.00 90.00 351 VAL A C 1
ATOM 2584 O O . VAL A 1 351 ? -25.307 -5.624 52.039 1.00 90.00 351 VAL A O 1
ATOM 2587 N N . GLN A 1 352 ? -24.840 -4.196 53.721 1.00 91.75 352 GLN A N 1
ATOM 2588 C CA . GLN A 1 352 ? -25.225 -5.097 54.804 1.00 91.75 352 GLN A CA 1
ATOM 2589 C C . GLN A 1 352 ? -26.695 -4.864 55.145 1.00 91.75 352 GLN A C 1
ATOM 2591 O O . GLN A 1 352 ? -27.080 -3.765 55.549 1.00 91.75 352 GLN A O 1
ATOM 2596 N N . LEU A 1 353 ? -27.516 -5.894 54.980 1.00 91.38 353 LEU A N 1
ATOM 2597 C CA . LEU A 1 353 ? -28.920 -5.870 55.358 1.00 91.38 353 LEU A CA 1
ATOM 2598 C C . LEU A 1 353 ? -29.041 -5.792 56.891 1.00 91.38 353 LEU A C 1
ATOM 2600 O O . LEU A 1 353 ? -28.349 -6.539 57.590 1.00 91.38 353 LEU A O 1
ATOM 2604 N N . PRO A 1 354 ? -29.917 -4.930 57.439 1.00 90.75 354 PRO A N 1
ATOM 2605 C CA . PRO A 1 354 ? -30.157 -4.874 58.876 1.00 90.75 354 PRO A CA 1
ATOM 2606 C C . PRO A 1 354 ? -30.618 -6.220 59.445 1.00 90.75 354 PRO A C 1
ATOM 2608 O O . PRO A 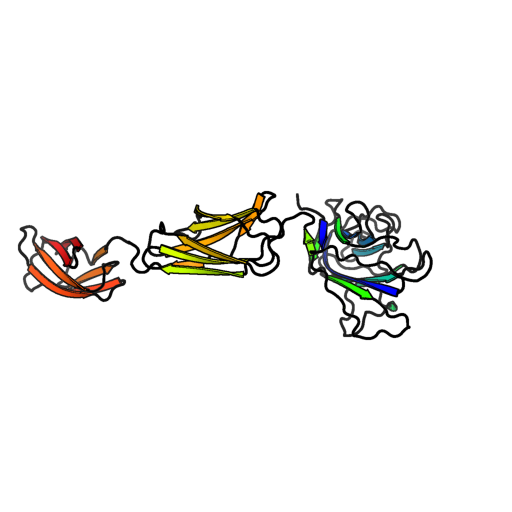1 354 ? -31.366 -6.966 58.801 1.00 90.75 354 PRO A O 1
ATOM 2611 N N . ALA A 1 355 ? -30.211 -6.508 60.682 1.00 86.56 355 ALA A N 1
ATOM 2612 C CA . ALA A 1 355 ? -30.650 -7.700 61.399 1.00 86.56 355 ALA A CA 1
ATOM 2613 C C . ALA A 1 355 ? -32.187 -7.737 61.501 1.00 86.56 355 ALA A C 1
ATOM 2615 O O . ALA A 1 355 ? -32.818 -6.744 61.859 1.00 86.56 355 ALA A O 1
ATOM 2616 N N . GLY A 1 356 ? -32.788 -8.884 61.174 1.00 85.12 356 GLY A N 1
ATOM 2617 C CA . GLY A 1 356 ? -34.246 -9.059 61.183 1.00 85.12 356 GLY A CA 1
ATOM 2618 C C . GLY A 1 356 ? -34.963 -8.659 59.887 1.00 85.12 356 GLY A C 1
ATOM 2619 O O . GLY A 1 356 ? -36.195 -8.653 59.863 1.00 85.12 356 GLY A O 1
ATOM 2620 N N . THR A 1 357 ? -34.230 -8.358 58.808 1.00 91.12 357 THR A N 1
ATOM 2621 C CA . THR A 1 357 ? -34.820 -8.257 57.461 1.00 91.12 357 THR A CA 1
ATOM 2622 C C . THR A 1 357 ? -35.486 -9.592 57.107 1.00 91.12 357 THR A C 1
ATOM 2624 O O . THR A 1 357 ? -34.838 -10.634 57.146 1.00 91.12 357 THR A O 1
ATOM 2627 N N . LYS A 1 358 ? -36.796 -9.573 56.834 1.00 92.12 358 LYS A N 1
ATOM 2628 C CA . LYS A 1 358 ? -37.589 -10.778 56.547 1.00 92.12 358 LYS A CA 1
ATOM 2629 C C . LYS A 1 358 ? -37.448 -11.188 55.081 1.00 92.12 358 LYS A C 1
ATOM 2631 O O . LYS A 1 358 ? -37.177 -10.347 54.229 1.00 92.12 358 LYS A O 1
ATOM 2636 N N . ALA A 1 359 ? -37.709 -12.459 54.793 1.00 93.00 359 ALA A N 1
ATOM 2637 C CA . ALA A 1 359 ? -37.840 -12.938 53.424 1.00 93.00 359 ALA A CA 1
ATOM 2638 C C . ALA A 1 359 ? -38.971 -12.193 52.690 1.00 93.00 359 ALA A C 1
ATOM 2640 O O . ALA A 1 359 ? -40.027 -11.914 53.271 1.00 93.00 359 ALA A O 1
ATOM 2641 N N . GLY A 1 360 ? -38.756 -11.857 51.420 1.00 92.88 360 GLY A N 1
ATOM 2642 C CA . GLY A 1 360 ? -39.722 -11.125 50.607 1.00 92.88 360 GLY A CA 1
ATOM 2643 C C . GLY A 1 360 ? -39.108 -10.370 49.430 1.00 92.88 360 GLY A C 1
ATOM 2644 O O . GLY A 1 360 ? -37.911 -10.445 49.161 1.00 92.88 360 GLY A O 1
ATOM 2645 N N . VAL A 1 361 ? -39.954 -9.624 48.716 1.00 93.44 361 VAL A N 1
ATOM 2646 C CA . VAL A 1 361 ? -39.539 -8.754 47.606 1.00 93.44 361 VAL A CA 1
ATOM 2647 C C . VAL A 1 361 ? -39.195 -7.366 48.137 1.00 93.44 361 VAL A C 1
ATOM 2649 O O . VAL A 1 361 ? -39.976 -6.752 48.870 1.00 93.44 361 VAL A O 1
ATOM 2652 N N . TYR A 1 362 ? -38.039 -6.863 47.718 1.00 94.81 362 TYR A N 1
ATOM 2653 C CA . TYR A 1 362 ? -37.523 -5.550 48.072 1.00 94.81 362 TYR A CA 1
ATOM 2654 C C . TYR A 1 362 ? -37.123 -4.764 46.824 1.00 94.81 362 TYR A C 1
ATOM 2656 O O . TYR A 1 362 ? -36.823 -5.332 45.772 1.00 94.81 362 TYR A O 1
ATOM 2664 N N . TYR A 1 363 ? -37.087 -3.442 46.958 1.00 94.81 363 TYR A N 1
ATOM 2665 C CA . TYR A 1 363 ? -36.665 -2.515 45.915 1.00 94.81 363 TYR A CA 1
ATOM 2666 C C . TYR A 1 363 ? -35.462 -1.715 46.399 1.00 94.81 363 TYR A C 1
ATOM 2668 O O . TYR A 1 363 ? -35.569 -0.920 47.335 1.00 94.81 363 TYR A O 1
ATOM 2676 N N . LEU A 1 364 ? -34.315 -1.923 45.756 1.00 94.81 364 LEU A N 1
ATOM 2677 C CA . LEU A 1 364 ? -33.112 -1.135 45.981 1.00 94.81 364 LEU A CA 1
ATOM 2678 C C . LEU A 1 364 ? -33.125 0.083 45.066 1.00 94.81 364 LEU A C 1
ATOM 2680 O O . LEU A 1 364 ? -33.279 -0.042 43.851 1.00 94.81 364 LEU A O 1
ATOM 2684 N N . VAL A 1 365 ? -32.965 1.259 45.658 1.00 94.12 365 VAL A N 1
ATOM 2685 C CA . VAL A 1 365 ? -32.998 2.550 44.981 1.00 94.12 365 VAL A CA 1
ATOM 2686 C C . VAL A 1 365 ? -31.650 3.230 45.153 1.00 94.12 365 VAL A C 1
ATOM 2688 O O . VAL A 1 365 ? -31.173 3.385 46.274 1.00 94.12 365 VAL A O 1
ATOM 2691 N N . VAL A 1 366 ? -31.055 3.670 44.046 1.00 93.69 366 VAL A N 1
ATOM 2692 C CA . VAL A 1 366 ? -29.899 4.575 44.060 1.00 93.69 366 VAL A CA 1
ATOM 2693 C C . VAL A 1 366 ? -30.360 5.922 43.534 1.00 93.69 366 VAL A C 1
ATOM 2695 O O . VAL A 1 366 ? -30.884 5.998 42.421 1.00 93.69 366 VAL A O 1
ATOM 2698 N N . SER A 1 367 ? -30.210 6.978 44.334 1.00 92.50 367 SER A N 1
ATOM 2699 C CA . SER A 1 367 ? -30.681 8.317 43.973 1.00 92.50 367 SER A CA 1
ATOM 2700 C C . SER A 1 367 ? -29.682 9.419 44.321 1.00 92.50 367 SER A C 1
ATOM 2702 O O . SER A 1 367 ? -28.968 9.330 45.313 1.00 92.50 367 SER A O 1
ATOM 2704 N N . GLY A 1 368 ? -29.594 10.447 43.482 1.00 88.75 368 GLY A N 1
ATOM 2705 C CA . GLY A 1 368 ? -28.639 11.550 43.630 1.00 88.75 368 GLY A CA 1
ATOM 2706 C C . GLY A 1 368 ? -28.381 12.237 42.294 1.00 88.75 368 GLY A C 1
ATOM 2707 O O . GLY A 1 368 ? -28.570 11.625 41.245 1.00 88.75 368 GLY A O 1
ATOM 2708 N N . ASN A 1 369 ? -27.985 13.513 42.313 1.00 81.50 369 ASN A N 1
ATOM 2709 C CA . ASN A 1 369 ? -27.654 14.286 41.106 1.00 81.50 369 ASN A CA 1
ATOM 2710 C C . ASN A 1 369 ? -28.713 14.179 39.982 1.00 81.50 369 ASN A C 1
ATOM 2712 O O . ASN A 1 369 ? -28.379 13.967 38.819 1.00 81.50 369 ASN A O 1
ATOM 2716 N N . ASN A 1 370 ? -30.000 14.301 40.338 1.00 79.44 370 ASN A N 1
ATOM 2717 C CA . ASN A 1 370 ? -31.164 14.155 39.444 1.00 79.44 370 ASN A CA 1
ATOM 2718 C C . ASN A 1 370 ? -31.326 12.777 38.769 1.00 79.44 370 ASN A C 1
ATOM 2720 O O . ASN A 1 370 ? -32.160 12.625 37.879 1.00 79.44 370 ASN A O 1
ATOM 2724 N N . VAL A 1 371 ? -30.584 11.758 39.207 1.00 83.12 371 VAL A N 1
ATOM 2725 C CA . VAL A 1 371 ? -30.749 10.367 38.777 1.00 83.12 371 VAL A CA 1
ATOM 2726 C C . VAL A 1 371 ? -31.452 9.578 39.878 1.00 83.12 371 VAL A C 1
ATOM 2728 O O . VAL A 1 371 ? -31.138 9.720 41.060 1.00 83.12 371 VAL A O 1
ATOM 2731 N N . LYS A 1 372 ? -32.404 8.726 39.489 1.00 88.06 372 LYS A N 1
ATOM 2732 C CA . LYS A 1 372 ? -33.026 7.722 40.356 1.00 88.06 372 LYS A CA 1
ATOM 2733 C C . LYS A 1 372 ? -33.113 6.406 39.597 1.00 88.06 372 LYS A C 1
ATOM 2735 O O . LYS A 1 372 ? -33.766 6.328 38.563 1.00 88.06 372 LYS A O 1
ATOM 2740 N N . MET A 1 373 ? -32.462 5.379 40.121 1.00 89.94 373 MET A N 1
ATOM 2741 C CA . MET A 1 373 ? -32.479 4.025 39.576 1.00 89.94 373 MET A CA 1
ATOM 2742 C C . MET A 1 373 ? -33.100 3.079 40.589 1.00 89.94 373 MET A C 1
ATOM 2744 O O . MET A 1 373 ? -32.993 3.298 41.795 1.00 89.94 373 MET A O 1
ATOM 2748 N N . THR A 1 374 ? -33.764 2.031 40.114 1.00 92.31 374 THR A N 1
ATOM 2749 C CA . THR A 1 374 ? -34.424 1.052 40.981 1.00 92.31 374 THR A CA 1
ATOM 2750 C C . THR A 1 374 ? -34.218 -0.357 40.447 1.00 92.31 374 THR A C 1
ATOM 2752 O O . THR A 1 374 ? -34.354 -0.594 39.246 1.00 92.31 374 THR A O 1
ATOM 2755 N N . ARG A 1 375 ? -33.908 -1.301 41.339 1.00 92.56 375 ARG A N 1
ATOM 2756 C CA . ARG A 1 375 ? -33.847 -2.736 41.047 1.00 92.56 375 ARG A CA 1
ATOM 2757 C C . ARG A 1 375 ? -34.617 -3.522 42.094 1.00 92.56 375 ARG A C 1
ATOM 2759 O O . ARG A 1 375 ? -34.508 -3.236 43.283 1.00 92.56 375 ARG A O 1
ATOM 2766 N N . SER A 1 376 ? -35.386 -4.507 41.647 1.00 90.62 376 SER A N 1
ATOM 2767 C CA . SER A 1 376 ? -35.994 -5.483 42.543 1.00 90.62 376 SER A CA 1
ATOM 2768 C C . SER A 1 376 ? -34.964 -6.533 42.949 1.00 90.62 376 SER A C 1
ATOM 2770 O O . SER A 1 376 ? -34.129 -6.950 42.143 1.00 90.62 376 SER A O 1
ATOM 2772 N N . LEU A 1 377 ? -35.040 -6.973 44.199 1.00 92.00 377 LEU A N 1
ATOM 2773 C CA . LEU A 1 377 ? -34.320 -8.139 44.689 1.00 92.00 377 LEU A CA 1
ATOM 2774 C C . LEU A 1 377 ? -35.209 -8.960 45.620 1.00 92.00 377 LEU A C 1
ATOM 2776 O O . LEU A 1 377 ? -36.065 -8.419 46.321 1.00 92.00 377 LEU A O 1
ATOM 2780 N N . VAL A 1 378 ? -35.014 -10.271 45.590 1.00 93.19 378 VAL A N 1
ATOM 2781 C CA . VAL A 1 378 ? -35.703 -11.234 46.447 1.00 93.19 378 VAL A CA 1
ATOM 2782 C C . VAL A 1 378 ? -34.763 -11.600 47.587 1.00 93.19 378 VAL A C 1
ATOM 2784 O O . VAL A 1 378 ? -33.611 -11.940 47.334 1.00 93.19 378 VAL A O 1
ATOM 2787 N N . ILE A 1 379 ? -35.240 -11.510 48.825 1.00 93.69 379 ILE A N 1
ATOM 2788 C CA . ILE A 1 379 ? -34.539 -11.992 50.022 1.00 93.69 379 ILE A CA 1
ATOM 2789 C C . ILE A 1 379 ? -35.221 -13.292 50.452 1.00 93.69 379 ILE A C 1
ATOM 2791 O O . ILE A 1 379 ? -36.450 -13.310 50.562 1.00 93.69 379 ILE A O 1
ATOM 2795 N N . GLU A 1 380 ? -34.441 -14.354 50.653 1.00 90.81 380 GLU A N 1
ATOM 2796 C CA . GLU A 1 380 ? -34.906 -15.693 51.065 1.00 90.81 380 GLU A CA 1
ATOM 2797 C C . GLU A 1 380 ? -34.665 -15.977 52.547 1.00 90.81 380 GLU A C 1
ATOM 2799 O O . GLU A 1 380 ? -33.599 -15.573 53.071 1.00 90.81 380 GLU A O 1
#

Radius of gyration: 35.49 Å; Cα contacts (8 Å, |Δi|>4): 959; chains: 1; bounding box: 83×52×94 Å